Protein AF-A0A935XXN6-F1 (afdb_monomer_lite)

Structure (mmCIF, N/CA/C/O backbone):
data_AF-A0A935XXN6-F1
#
_entry.id   AF-A0A935XXN6-F1
#
loop_
_atom_site.group_PDB
_atom_site.id
_atom_site.type_symbol
_atom_site.label_atom_id
_atom_site.label_alt_id
_atom_site.label_comp_id
_atom_site.label_asym_id
_atom_site.label_entity_id
_atom_site.label_seq_id
_atom_site.pdbx_PDB_ins_code
_atom_site.Cartn_x
_atom_site.Cartn_y
_atom_site.Cartn_z
_atom_site.occupancy
_atom_site.B_iso_or_equiv
_atom_site.auth_seq_id
_atom_site.auth_comp_id
_atom_site.auth_asym_id
_atom_site.auth_atom_id
_atom_site.pdbx_PDB_model_num
ATOM 1 N N . MET A 1 1 ? 31.448 41.077 4.089 1.00 39.00 1 MET A N 1
ATOM 2 C CA . MET A 1 1 ? 29.991 40.865 3.936 1.00 39.00 1 MET A CA 1
ATOM 3 C C . MET A 1 1 ? 29.813 39.375 3.664 1.00 39.00 1 MET A C 1
ATOM 5 O O . MET A 1 1 ? 30.358 38.915 2.674 1.00 39.00 1 MET A O 1
ATOM 9 N N . GLN A 1 2 ? 29.517 38.561 4.691 1.00 36.81 2 GLN A N 1
ATOM 10 C CA . GLN A 1 2 ? 28.154 38.148 5.114 1.00 36.81 2 GLN A CA 1
ATOM 11 C C . GLN A 1 2 ? 27.406 37.449 3.962 1.00 36.81 2 GLN A C 1
ATOM 13 O O . GLN A 1 2 ? 27.271 38.069 2.919 1.00 36.81 2 GLN A O 1
ATOM 18 N N . GLY A 1 3 ? 26.884 36.220 4.026 1.00 36.41 3 GLY A N 1
ATOM 19 C CA . GLY A 1 3 ? 26.709 35.155 5.034 1.00 36.41 3 GLY A CA 1
ATOM 20 C C . GLY A 1 3 ? 26.132 33.920 4.280 1.00 36.41 3 GLY A C 1
ATOM 21 O O . GLY A 1 3 ? 25.630 34.091 3.177 1.00 36.41 3 GLY A O 1
ATOM 22 N N . SER A 1 4 ? 26.366 32.661 4.693 1.00 40.88 4 SER A N 1
ATOM 23 C CA . SER A 1 4 ? 25.549 31.899 5.676 1.00 40.88 4 SER A CA 1
ATOM 24 C C . SER A 1 4 ? 24.117 31.617 5.149 1.00 40.88 4 SER A C 1
ATOM 26 O O . SER A 1 4 ? 23.472 32.570 4.745 1.00 40.88 4 SER A O 1
ATOM 28 N N . THR A 1 5 ? 23.497 30.423 5.120 1.00 44.22 5 THR A N 1
ATOM 29 C CA . THR A 1 5 ? 23.642 29.137 5.852 1.00 44.22 5 THR A CA 1
ATOM 30 C C . THR A 1 5 ? 22.698 28.069 5.243 1.00 44.22 5 THR A C 1
ATOM 32 O O . THR A 1 5 ? 21.665 28.423 4.690 1.00 44.22 5 THR A O 1
ATOM 35 N N . GLY A 1 6 ? 23.009 26.767 5.371 1.00 34.88 6 GLY A N 1
ATOM 36 C CA . GLY A 1 6 ? 22.161 25.759 6.064 1.00 34.88 6 GLY A CA 1
ATOM 37 C C . GLY A 1 6 ? 21.837 24.551 5.152 1.00 34.88 6 GLY A C 1
ATOM 38 O O . GLY A 1 6 ? 21.363 24.777 4.051 1.00 34.88 6 GLY A O 1
ATOM 39 N N . SER A 1 7 ? 22.166 23.267 5.378 1.00 38.69 7 SER A N 1
ATOM 40 C CA . SER A 1 7 ? 22.294 22.339 6.530 1.00 38.69 7 SER A CA 1
ATOM 41 C C . SER A 1 7 ? 21.054 21.449 6.752 1.00 38.69 7 SER A C 1
ATOM 43 O O . SER A 1 7 ? 20.011 21.970 7.129 1.00 38.69 7 SER A O 1
ATOM 45 N N . ALA A 1 8 ? 21.217 20.126 6.535 1.00 39.19 8 ALA A N 1
ATOM 46 C CA . ALA A 1 8 ? 20.589 18.936 7.180 1.00 39.19 8 ALA A CA 1
ATOM 47 C C . ALA A 1 8 ? 20.784 17.715 6.231 1.00 39.19 8 ALA A C 1
ATOM 49 O O . ALA A 1 8 ? 20.362 17.793 5.084 1.00 39.19 8 ALA A O 1
ATOM 50 N N . LYS A 1 9 ? 21.542 16.625 6.488 1.00 39.84 9 LYS A N 1
ATOM 51 C CA . LYS A 1 9 ? 21.596 15.624 7.592 1.00 39.84 9 LYS A CA 1
ATOM 52 C C . LYS A 1 9 ? 20.221 14.951 7.794 1.00 39.84 9 LYS A C 1
ATOM 54 O O . LYS A 1 9 ? 19.289 15.645 8.161 1.00 39.84 9 LYS A O 1
ATOM 59 N N . ALA A 1 10 ? 20.001 13.664 7.489 1.00 40.50 10 ALA A N 1
ATOM 60 C CA . ALA A 1 10 ? 20.473 12.467 8.210 1.00 40.50 10 ALA A CA 1
ATOM 61 C C . ALA A 1 10 ? 20.221 11.190 7.349 1.00 40.50 10 ALA A C 1
ATOM 63 O O . ALA A 1 10 ? 19.193 11.101 6.690 1.00 40.50 10 ALA A O 1
ATOM 64 N N . GLN A 1 11 ? 21.229 10.334 7.125 1.00 38.81 11 GLN A N 1
ATOM 65 C CA . GLN A 1 11 ? 21.487 9.023 7.772 1.00 38.81 11 GLN A CA 1
ATOM 66 C C . GLN A 1 11 ? 20.522 7.872 7.427 1.00 38.81 11 GLN A C 1
ATOM 68 O O . GLN A 1 11 ? 19.321 7.951 7.645 1.00 38.81 11 GLN A O 1
ATOM 73 N N . GLY A 1 12 ? 21.114 6.761 6.976 1.00 34.44 12 GLY A N 1
ATOM 74 C CA . GLY A 1 12 ? 20.463 5.471 6.752 1.00 34.44 12 GLY A CA 1
ATOM 75 C C . GLY A 1 12 ? 21.440 4.472 6.130 1.00 34.44 12 GLY A C 1
ATOM 76 O O . GLY A 1 12 ? 21.398 4.211 4.935 1.00 34.44 12 GLY A O 1
ATOM 77 N N . GLU A 1 13 ? 22.381 3.998 6.942 1.00 47.75 13 GLU A N 1
ATOM 78 C CA . GLU A 1 13 ? 23.411 3.006 6.629 1.00 47.75 13 GLU A CA 1
ATOM 79 C C . GLU A 1 13 ? 22.830 1.696 6.060 1.00 47.75 13 GLU A C 1
ATOM 81 O O . GLU A 1 13 ? 21.946 1.102 6.665 1.00 47.75 13 GLU A O 1
ATOM 86 N N . SER A 1 14 ? 23.392 1.174 4.961 1.00 40.06 14 SER A N 1
ATOM 87 C CA . SER A 1 14 ? 23.999 -0.170 4.961 1.00 40.06 14 SER A CA 1
ATOM 88 C C . SER A 1 14 ? 24.792 -0.451 3.668 1.00 40.06 14 SER A C 1
ATOM 90 O O . SER A 1 14 ? 24.309 -0.250 2.559 1.00 40.06 14 SER A O 1
ATOM 92 N N . ARG A 1 15 ? 26.006 -0.993 3.859 1.00 44.53 15 ARG A N 1
ATOM 93 C CA . ARG A 1 15 ? 26.912 -1.671 2.897 1.00 44.53 15 ARG A CA 1
ATOM 94 C C . ARG A 1 15 ? 27.777 -0.811 1.947 1.00 44.53 15 ARG A C 1
ATOM 96 O O . ARG A 1 15 ? 27.564 -0.821 0.737 1.00 44.53 15 ARG A O 1
ATOM 103 N N . PRO A 1 16 ? 28.887 -0.225 2.442 1.00 47.84 16 PRO A N 1
ATOM 104 C CA . PRO A 1 16 ? 29.911 0.386 1.587 1.00 47.84 16 PRO A CA 1
ATOM 105 C C . PRO A 1 16 ? 30.805 -0.632 0.843 1.00 47.84 16 PRO A C 1
ATOM 107 O O . PRO A 1 16 ? 31.580 -0.240 -0.022 1.00 47.84 16 PRO A O 1
ATOM 110 N N . SER A 1 17 ? 30.705 -1.939 1.121 1.00 47.34 17 SER A N 1
ATOM 111 C CA . SER A 1 17 ? 31.572 -2.961 0.505 1.00 47.34 17 SER A CA 1
ATOM 112 C C . SER A 1 17 ? 31.056 -3.540 -0.821 1.00 47.34 17 SER A C 1
ATOM 114 O O . SER A 1 17 ? 31.857 -4.037 -1.608 1.00 47.34 17 SER A O 1
ATOM 116 N N . GLN A 1 18 ? 29.750 -3.468 -1.113 1.00 51.34 18 GLN A N 1
ATOM 117 C CA . GLN A 1 18 ? 29.182 -4.015 -2.359 1.00 51.34 18 GLN A CA 1
ATOM 118 C C . GLN A 1 18 ? 29.232 -3.016 -3.527 1.00 51.34 18 GLN A C 1
ATOM 120 O O . GLN A 1 18 ? 29.472 -3.429 -4.661 1.00 51.34 18 GLN A O 1
ATOM 125 N N . GLY A 1 19 ? 29.081 -1.713 -3.256 1.00 53.62 19 GLY A N 1
ATOM 126 C CA . GLY A 1 19 ? 29.181 -0.656 -4.272 1.00 53.62 19 GLY A CA 1
ATOM 127 C C . GLY A 1 19 ? 30.592 -0.533 -4.851 1.00 53.62 19 GLY A C 1
ATOM 128 O O . GLY A 1 19 ? 30.766 -0.608 -6.063 1.00 53.62 19 GLY A O 1
ATOM 129 N N . LEU A 1 20 ? 31.609 -0.494 -3.981 1.00 54.69 20 LEU A N 1
ATOM 130 C CA . LEU A 1 20 ? 33.013 -0.485 -4.404 1.00 54.69 20 LEU A CA 1
ATOM 131 C C . LEU A 1 20 ? 33.393 -1.752 -5.182 1.00 54.69 20 LEU A C 1
ATOM 133 O O . LEU A 1 20 ? 34.127 -1.660 -6.156 1.00 54.69 20 LEU A O 1
ATOM 137 N N . HIS A 1 21 ? 32.871 -2.929 -4.814 1.00 58.69 21 HIS A N 1
ATOM 138 C CA . HIS A 1 21 ? 33.165 -4.177 -5.529 1.00 58.69 21 HIS A CA 1
ATOM 139 C C . HIS A 1 21 ? 32.524 -4.221 -6.926 1.00 58.69 21 HIS A C 1
ATOM 141 O O . HIS A 1 21 ? 33.135 -4.740 -7.860 1.00 58.69 21 HIS A O 1
ATOM 147 N N . LEU A 1 22 ? 31.316 -3.674 -7.100 1.00 63.47 22 LEU A N 1
ATOM 148 C CA . LEU A 1 22 ? 30.659 -3.569 -8.408 1.00 63.47 22 LEU A CA 1
ATOM 149 C C . LEU A 1 22 ? 31.359 -2.554 -9.315 1.00 63.47 22 LEU A C 1
ATOM 151 O O . LEU A 1 22 ? 31.579 -2.853 -10.487 1.00 63.47 22 LEU A O 1
ATOM 155 N N . GLU A 1 23 ? 31.785 -1.412 -8.775 1.00 63.31 23 GLU A N 1
ATOM 156 C CA . GLU A 1 23 ? 32.559 -0.416 -9.522 1.00 63.31 23 GLU A CA 1
ATOM 157 C C . GLU A 1 23 ? 33.944 -0.944 -9.918 1.00 63.31 23 GLU A C 1
ATOM 159 O O . GLU A 1 23 ? 34.341 -0.803 -11.074 1.00 63.31 23 GLU A O 1
ATOM 164 N N . LEU A 1 24 ? 34.645 -1.658 -9.026 1.00 64.31 24 LEU A N 1
ATOM 165 C CA . LEU A 1 24 ? 35.916 -2.318 -9.358 1.00 64.31 24 LEU A CA 1
ATOM 166 C C . LEU A 1 24 ? 35.731 -3.440 -10.389 1.00 64.31 24 LEU A C 1
ATOM 168 O O . LEU A 1 24 ? 36.590 -3.642 -11.245 1.00 64.31 24 LEU A O 1
ATOM 172 N N . SER A 1 25 ? 34.606 -4.158 -10.337 1.00 68.94 25 SER A N 1
ATOM 173 C CA . SER A 1 25 ? 34.276 -5.207 -11.310 1.00 68.94 25 SER A CA 1
ATOM 174 C C . SER A 1 25 ? 33.943 -4.619 -12.682 1.00 68.94 25 SER A C 1
ATOM 176 O O . SER A 1 25 ? 34.400 -5.152 -13.691 1.00 68.94 25 SER A O 1
ATOM 178 N N . ALA A 1 26 ? 33.217 -3.500 -12.730 1.00 71.56 26 ALA A N 1
ATOM 179 C CA . ALA A 1 26 ? 32.921 -2.766 -13.957 1.00 71.56 26 ALA A CA 1
ATOM 180 C C . ALA A 1 26 ? 34.187 -2.140 -14.561 1.00 71.56 26 ALA A C 1
ATOM 182 O O . ALA A 1 26 ? 34.413 -2.266 -15.764 1.00 71.56 26 ALA A O 1
ATOM 183 N N . LEU A 1 27 ? 35.061 -1.559 -13.731 1.00 73.31 27 LEU A N 1
ATOM 184 C CA . LEU A 1 27 ? 36.360 -1.040 -14.158 1.00 73.31 27 LEU A CA 1
ATOM 185 C C . LEU A 1 27 ? 37.254 -2.166 -14.696 1.00 73.31 27 LEU A C 1
ATOM 187 O O . LEU A 1 27 ? 37.851 -2.025 -15.757 1.00 73.31 27 LEU A O 1
ATOM 191 N N . LYS A 1 28 ? 37.300 -3.322 -14.024 1.00 73.06 28 LYS A N 1
ATOM 192 C CA . LYS A 1 28 ? 38.056 -4.497 -14.487 1.00 73.06 28 LYS A CA 1
ATOM 193 C C . LYS A 1 28 ? 37.511 -5.047 -15.808 1.00 73.06 28 LYS A C 1
ATOM 195 O O . LYS A 1 28 ? 38.299 -5.467 -16.654 1.00 73.06 28 LYS A O 1
ATOM 200 N N . LEU A 1 29 ? 36.191 -5.023 -16.010 1.00 77.50 29 LEU A N 1
ATOM 201 C CA . LEU A 1 29 ? 35.569 -5.415 -17.277 1.00 77.50 29 LEU A CA 1
ATOM 202 C C . LEU A 1 29 ? 35.900 -4.420 -18.399 1.00 77.50 29 LEU A C 1
ATOM 204 O O . LEU A 1 29 ? 36.239 -4.843 -19.500 1.00 77.50 29 LEU A O 1
ATOM 208 N N . ALA A 1 30 ? 35.860 -3.118 -18.105 1.00 72.50 30 ALA A N 1
ATOM 209 C CA . ALA A 1 30 ? 36.203 -2.055 -19.046 1.00 72.50 30 ALA A CA 1
ATOM 210 C C . ALA A 1 30 ? 37.688 -2.092 -19.435 1.00 72.50 30 ALA A C 1
ATOM 212 O O . ALA A 1 30 ? 38.013 -2.003 -20.614 1.00 72.50 30 ALA A O 1
ATOM 213 N N . VAL A 1 31 ? 38.586 -2.320 -18.471 1.00 77.44 31 VAL A N 1
ATOM 214 C CA . VAL A 1 31 ? 40.024 -2.508 -18.723 1.00 77.44 31 VAL A CA 1
ATOM 215 C C . VAL A 1 31 ? 40.267 -3.767 -19.554 1.00 77.44 31 VAL A C 1
ATOM 217 O O . VAL A 1 31 ? 41.047 -3.729 -20.498 1.00 77.44 31 VAL A O 1
ATOM 220 N N . LYS A 1 32 ? 39.565 -4.874 -19.281 1.00 81.25 32 LYS A N 1
ATOM 221 C CA . LYS A 1 32 ? 39.689 -6.103 -20.081 1.00 81.25 32 LYS A CA 1
ATOM 222 C C . LYS A 1 32 ? 39.172 -5.921 -21.514 1.00 81.25 32 LYS A C 1
ATOM 224 O O . LYS A 1 32 ? 39.777 -6.441 -22.447 1.00 81.25 32 LYS A O 1
ATOM 229 N N . ALA A 1 33 ? 38.088 -5.166 -21.697 1.00 76.38 33 ALA A N 1
ATOM 230 C CA . ALA A 1 33 ? 37.5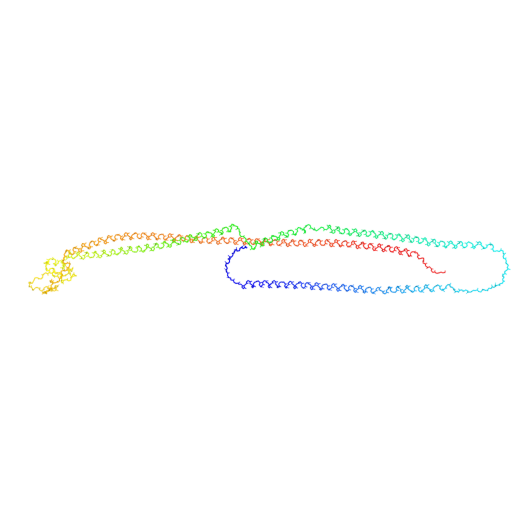74 -4.811 -23.018 1.00 76.38 33 ALA A CA 1
ATOM 231 C C . ALA A 1 33 ? 38.538 -3.881 -23.773 1.00 76.38 33 ALA A C 1
ATOM 233 O O . ALA A 1 33 ? 38.781 -4.099 -24.955 1.00 76.38 33 ALA A O 1
ATOM 234 N N . ALA A 1 34 ? 39.141 -2.907 -23.084 1.00 74.69 34 ALA A N 1
ATOM 235 C CA . ALA A 1 34 ? 40.150 -2.020 -23.656 1.00 74.69 34 ALA A CA 1
ATOM 236 C C . ALA A 1 34 ? 41.421 -2.782 -24.063 1.00 74.69 34 ALA A C 1
ATOM 238 O O . ALA A 1 34 ? 41.915 -2.579 -25.165 1.00 74.69 34 ALA A O 1
ATOM 239 N N . ILE A 1 35 ? 41.907 -3.712 -23.233 1.00 80.25 35 ILE A N 1
ATOM 240 C CA . ILE A 1 35 ? 43.048 -4.578 -23.575 1.00 80.25 35 ILE A CA 1
ATOM 241 C C . ILE A 1 35 ? 42.726 -5.424 -24.812 1.00 80.25 35 ILE A C 1
ATOM 243 O O . ILE A 1 35 ? 43.514 -5.448 -25.748 1.00 80.25 35 ILE A O 1
ATOM 247 N N . SER A 1 36 ? 41.544 -6.044 -24.869 1.00 80.81 36 SER A N 1
ATOM 248 C CA . SER A 1 36 ? 41.145 -6.851 -26.029 1.00 80.81 36 SER A CA 1
ATOM 249 C C . SER A 1 36 ? 40.980 -6.017 -27.308 1.00 80.81 36 SER A C 1
ATOM 251 O O . SER A 1 36 ? 41.257 -6.502 -28.404 1.00 80.81 36 SER A O 1
ATOM 253 N N . GLN A 1 37 ? 40.558 -4.757 -27.183 1.00 81.44 37 GLN A N 1
ATOM 254 C CA . GLN A 1 37 ? 40.484 -3.826 -28.307 1.00 81.44 37 GLN A CA 1
ATOM 255 C C . GLN A 1 37 ? 41.883 -3.424 -28.799 1.00 81.44 37 GLN A C 1
ATOM 257 O O . GLN A 1 37 ? 42.139 -3.470 -29.999 1.00 81.44 37 GLN A O 1
ATOM 262 N N . VAL A 1 38 ? 42.808 -3.125 -27.882 1.00 80.12 38 VAL A N 1
ATOM 263 C CA . VAL A 1 38 ? 44.208 -2.817 -28.214 1.00 80.12 38 VAL A CA 1
ATOM 264 C C . VAL A 1 38 ? 44.911 -4.022 -28.845 1.00 80.12 38 VAL A C 1
ATOM 266 O O . VAL A 1 38 ? 45.666 -3.851 -29.795 1.00 80.12 38 VAL A O 1
ATOM 269 N N . GLU A 1 39 ? 44.643 -5.246 -28.386 1.00 84.69 39 GLU A N 1
ATOM 270 C CA . GLU A 1 39 ? 45.180 -6.470 -28.999 1.00 84.69 39 GLU A CA 1
ATOM 271 C C . GLU A 1 39 ? 44.689 -6.655 -30.442 1.00 84.69 39 GLU A C 1
ATOM 273 O O . GLU A 1 39 ? 45.479 -7.017 -31.314 1.00 84.69 39 GLU A O 1
ATOM 278 N N . LYS A 1 40 ? 43.413 -6.353 -30.723 1.00 84.06 40 LYS A N 1
ATOM 279 C CA . LYS A 1 40 ? 42.870 -6.382 -32.092 1.00 84.06 40 LYS A CA 1
ATOM 280 C C . LYS A 1 40 ? 43.508 -5.321 -32.982 1.00 84.06 40 LYS A C 1
ATOM 282 O O . LYS A 1 40 ? 43.936 -5.642 -34.087 1.00 84.06 40 LYS A O 1
ATOM 287 N N . GLU A 1 41 ? 43.622 -4.089 -32.493 1.00 81.12 41 GLU A N 1
ATOM 288 C CA . GLU A 1 41 ? 44.264 -2.991 -33.226 1.00 81.12 41 GLU A CA 1
ATOM 289 C C . GLU A 1 41 ? 45.752 -3.273 -33.475 1.00 81.12 41 GLU A C 1
ATOM 291 O O . GLU A 1 41 ? 46.262 -3.018 -34.566 1.00 81.12 41 GLU A O 1
ATOM 296 N N . HIS A 1 42 ? 46.448 -3.873 -32.506 1.00 82.81 42 HIS A N 1
ATOM 297 C CA . HIS A 1 42 ? 47.831 -4.308 -32.670 1.00 82.81 42 HIS A CA 1
ATOM 298 C C . HIS A 1 42 ? 47.956 -5.407 -33.732 1.00 82.81 42 HIS A C 1
ATOM 300 O O . HIS A 1 42 ? 48.840 -5.332 -34.583 1.00 82.81 42 HIS A O 1
ATOM 306 N N . HIS A 1 43 ? 47.051 -6.389 -33.740 1.00 84.62 43 HIS A N 1
ATOM 307 C CA . HIS A 1 43 ? 47.051 -7.457 -34.739 1.00 84.62 43 HIS A CA 1
ATOM 308 C C . HIS A 1 43 ? 46.760 -6.927 -36.156 1.00 84.62 43 HIS A C 1
ATOM 310 O O . HIS A 1 43 ? 47.421 -7.325 -37.115 1.00 84.62 43 HIS A O 1
ATOM 316 N N . GLU A 1 44 ? 45.840 -5.967 -36.297 1.00 83.31 44 GLU A N 1
ATOM 317 C CA . GLU A 1 44 ? 45.587 -5.282 -37.573 1.00 83.31 44 GLU A CA 1
ATOM 318 C C . GLU A 1 44 ? 46.789 -4.449 -38.043 1.00 83.31 44 GLU A C 1
ATOM 320 O O . GLU A 1 44 ? 47.100 -4.431 -39.237 1.00 83.31 44 GLU A O 1
ATOM 325 N N . LEU A 1 45 ? 47.497 -3.783 -37.125 1.00 80.19 45 LEU A N 1
ATOM 326 C CA . LEU A 1 45 ? 48.710 -3.026 -37.443 1.00 80.19 45 LEU A CA 1
ATOM 327 C C . LEU A 1 45 ? 49.870 -3.932 -37.867 1.00 80.19 45 LEU A C 1
ATOM 329 O O . LEU A 1 45 ? 50.581 -3.586 -38.810 1.00 80.19 45 LEU A O 1
ATOM 333 N N . VAL A 1 46 ? 50.046 -5.086 -37.218 1.00 86.81 46 VAL A N 1
ATOM 334 C CA . VAL A 1 46 ? 51.045 -6.090 -37.620 1.00 86.81 46 VAL A CA 1
ATOM 335 C C . VAL A 1 46 ? 50.731 -6.613 -39.020 1.00 86.81 46 VAL A C 1
ATOM 337 O O . VAL A 1 46 ? 51.604 -6.570 -39.882 1.00 86.81 46 VAL A O 1
ATOM 340 N N . LYS A 1 47 ? 49.469 -6.959 -39.297 1.00 86.38 47 LYS A N 1
ATOM 341 C CA . LYS A 1 47 ? 49.040 -7.417 -40.625 1.00 86.38 47 LYS A CA 1
ATOM 342 C C . LYS A 1 47 ? 49.253 -6.359 -41.717 1.00 86.38 47 LYS A C 1
ATOM 344 O O . LYS A 1 47 ? 49.704 -6.680 -42.811 1.00 86.38 47 LYS A O 1
ATOM 349 N N . ARG A 1 48 ? 48.979 -5.079 -41.429 1.00 80.50 48 ARG A N 1
ATOM 350 C CA . ARG A 1 48 ? 49.271 -3.969 -42.361 1.00 80.50 48 ARG A CA 1
ATOM 351 C C . ARG A 1 48 ? 50.768 -3.758 -42.575 1.00 80.50 48 ARG A C 1
ATOM 353 O O . ARG A 1 48 ? 51.172 -3.371 -43.668 1.00 80.50 48 ARG A O 1
ATOM 360 N N . LYS A 1 49 ? 51.584 -3.965 -41.537 1.00 80.81 49 LYS A N 1
ATOM 361 C CA . LYS A 1 49 ? 53.042 -3.883 -41.646 1.00 80.81 49 LYS A CA 1
ATOM 362 C C . LYS A 1 49 ? 53.577 -5.004 -42.538 1.00 80.81 49 LYS A C 1
ATOM 364 O O . LYS A 1 49 ? 54.391 -4.699 -43.397 1.00 80.81 49 LYS A O 1
ATOM 369 N N . GLU A 1 50 ? 53.081 -6.230 -42.373 1.00 83.94 50 GLU A N 1
ATOM 370 C CA . GLU A 1 50 ? 53.425 -7.388 -43.213 1.00 83.94 50 GLU A CA 1
ATOM 371 C C . GLU A 1 50 ? 53.045 -7.155 -44.683 1.00 83.94 50 GLU A C 1
ATOM 373 O O . GLU A 1 50 ? 53.906 -7.261 -45.552 1.00 83.94 50 GLU A O 1
ATOM 378 N N . GLN A 1 51 ? 51.818 -6.693 -44.952 1.00 82.12 51 GLN A N 1
ATOM 379 C CA . GLN A 1 51 ? 51.381 -6.346 -46.313 1.00 82.12 51 GLN A CA 1
ATOM 380 C C . GLN A 1 51 ? 52.250 -5.256 -46.956 1.00 82.12 51 GLN A C 1
ATOM 382 O O . GLN A 1 51 ? 52.639 -5.378 -48.112 1.00 82.12 51 GLN A O 1
ATOM 387 N N . ARG A 1 52 ? 52.621 -4.207 -46.207 1.00 77.81 52 ARG A N 1
ATOM 388 C CA . ARG A 1 52 ? 53.535 -3.177 -46.727 1.00 77.81 52 ARG A CA 1
ATOM 389 C C . ARG A 1 52 ? 54.944 -3.697 -46.962 1.00 77.81 52 ARG A C 1
ATOM 391 O O . ARG A 1 52 ? 55.591 -3.241 -47.896 1.00 77.81 52 ARG A O 1
ATOM 398 N N . THR A 1 53 ? 55.453 -4.588 -46.112 1.00 78.88 53 THR A N 1
ATOM 399 C CA . THR A 1 53 ? 56.768 -5.188 -46.357 1.00 78.88 53 THR A CA 1
ATOM 400 C C . THR A 1 53 ? 56.748 -6.054 -47.606 1.00 78.88 53 THR A C 1
ATOM 402 O O . THR A 1 53 ? 57.675 -5.921 -48.391 1.00 78.88 53 THR A O 1
ATOM 405 N N . GLU A 1 54 ? 55.678 -6.824 -47.835 1.00 81.94 54 GLU A N 1
ATOM 406 C CA . GLU A 1 54 ? 55.482 -7.623 -49.053 1.00 81.94 54 GLU A CA 1
ATOM 407 C C . GLU A 1 54 ? 55.409 -6.738 -50.310 1.00 81.94 54 GLU A C 1
ATOM 409 O O . GLU A 1 54 ? 56.113 -7.006 -51.284 1.00 81.94 54 GLU A O 1
ATOM 414 N N . GLU A 1 55 ? 54.642 -5.640 -50.267 1.00 80.12 55 GLU A N 1
ATOM 415 C CA . GLU A 1 55 ? 54.560 -4.652 -51.357 1.00 80.12 55 GLU A CA 1
ATOM 416 C C . GLU A 1 55 ? 55.919 -4.003 -51.665 1.00 80.12 55 GLU A C 1
ATOM 418 O O . GLU A 1 55 ? 56.269 -3.825 -52.832 1.00 80.12 55 GLU A O 1
ATOM 423 N N . VAL A 1 56 ? 56.708 -3.670 -50.637 1.00 77.25 56 VAL A N 1
ATOM 424 C CA . VAL A 1 56 ? 58.041 -3.070 -50.811 1.00 77.25 56 VAL A CA 1
ATOM 425 C C . VAL A 1 56 ? 59.045 -4.082 -51.366 1.00 77.25 56 VAL A C 1
ATOM 427 O O . VAL A 1 56 ? 59.837 -3.711 -52.229 1.00 77.25 56 VAL A O 1
ATOM 430 N N . THR A 1 57 ? 59.010 -5.350 -50.941 1.00 79.50 57 THR A N 1
ATOM 431 C CA . THR A 1 57 ? 59.843 -6.402 -51.556 1.00 79.50 57 THR A CA 1
ATOM 432 C C . THR A 1 57 ? 59.466 -6.650 -53.012 1.00 79.50 57 THR A C 1
ATOM 434 O O . THR A 1 57 ? 60.361 -6.706 -53.846 1.00 79.50 57 THR A O 1
ATOM 437 N N . ALA A 1 58 ? 58.173 -6.683 -53.350 1.00 76.94 58 ALA A N 1
ATOM 438 C CA . ALA A 1 58 ? 57.732 -6.841 -54.737 1.00 76.94 58 ALA A CA 1
ATOM 439 C C . ALA A 1 58 ? 58.159 -5.654 -55.624 1.00 76.94 58 ALA A C 1
ATOM 441 O O . ALA A 1 58 ? 58.530 -5.832 -56.783 1.00 76.94 58 ALA A O 1
ATOM 442 N N . GLN A 1 59 ? 58.154 -4.429 -55.082 1.00 75.50 59 GLN A N 1
ATOM 443 C CA . GLN A 1 59 ? 58.683 -3.255 -55.784 1.00 75.50 59 GLN A CA 1
ATOM 444 C C . GLN A 1 59 ? 60.208 -3.296 -55.942 1.00 75.50 59 GLN A C 1
ATOM 446 O O . GLN A 1 59 ? 60.712 -2.872 -56.979 1.00 75.50 59 GLN A O 1
ATOM 451 N N . ALA A 1 60 ? 60.942 -3.800 -54.948 1.00 72.19 60 ALA A N 1
ATOM 452 C CA . ALA A 1 60 ? 62.393 -3.952 -55.032 1.00 72.19 60 ALA A CA 1
ATOM 453 C C . ALA A 1 60 ? 62.796 -4.994 -56.091 1.00 72.19 60 ALA A C 1
ATOM 455 O O . ALA A 1 60 ? 63.676 -4.713 -56.900 1.00 72.19 60 ALA A O 1
ATOM 456 N N . GLU A 1 61 ? 62.096 -6.131 -56.150 1.00 78.44 61 GLU A N 1
ATOM 457 C CA . GLU A 1 61 ? 62.298 -7.165 -57.177 1.00 78.44 61 GLU A CA 1
ATOM 458 C C . GLU A 1 61 ? 62.027 -6.620 -58.590 1.00 78.44 61 GLU A C 1
ATOM 460 O O . GLU A 1 61 ? 62.828 -6.832 -59.499 1.00 78.44 61 GLU A O 1
ATOM 465 N N . GLY A 1 62 ? 60.966 -5.822 -58.771 1.00 76.69 62 GLY A N 1
ATOM 466 C CA . GLY A 1 62 ? 60.678 -5.172 -60.056 1.00 76.69 62 GLY A CA 1
ATOM 467 C C . GLY A 1 62 ? 61.723 -4.128 -60.480 1.00 76.69 62 GLY A C 1
ATOM 468 O O . GLY A 1 62 ? 61.958 -3.935 -61.673 1.00 76.69 62 GLY A O 1
ATOM 469 N N . ILE A 1 63 ? 62.380 -3.462 -59.523 1.00 73.31 63 ILE A N 1
ATOM 470 C CA . ILE A 1 63 ? 63.483 -2.530 -59.807 1.00 73.31 63 ILE A CA 1
ATOM 471 C C . ILE A 1 63 ? 64.760 -3.295 -60.174 1.00 73.31 63 ILE A C 1
ATOM 473 O O . ILE A 1 63 ? 65.442 -2.897 -61.117 1.00 73.31 63 ILE A O 1
ATOM 477 N N . GLU A 1 64 ? 65.078 -4.395 -59.488 1.00 74.94 64 GLU A N 1
ATOM 478 C CA . GLU A 1 64 ? 66.221 -5.248 -59.848 1.00 74.94 64 GLU A CA 1
ATOM 479 C C . GLU A 1 64 ? 66.052 -5.871 -61.243 1.00 74.94 64 GLU A C 1
ATOM 481 O O . GLU A 1 64 ? 67.007 -5.900 -62.020 1.00 74.94 64 GLU A O 1
ATOM 486 N N . GLU A 1 65 ? 64.834 -6.274 -61.614 1.00 75.88 65 GLU A N 1
ATOM 487 C CA . GLU A 1 65 ? 64.529 -6.784 -62.955 1.00 75.88 65 GLU A CA 1
ATOM 488 C C . GLU A 1 65 ? 64.667 -5.694 -64.038 1.00 75.88 65 GLU A C 1
ATOM 490 O O . GLU A 1 65 ? 65.214 -5.947 -65.115 1.00 75.88 65 GLU A O 1
ATOM 495 N N . ALA A 1 66 ? 64.267 -4.453 -63.738 1.00 71.94 66 ALA A N 1
ATOM 496 C CA . ALA A 1 66 ? 64.465 -3.310 -64.632 1.00 71.94 66 ALA A CA 1
ATOM 497 C C . ALA A 1 66 ? 65.952 -2.932 -64.800 1.00 71.94 66 ALA A C 1
ATOM 499 O O . ALA A 1 66 ? 66.373 -2.570 -65.900 1.00 71.94 66 ALA A O 1
ATOM 500 N N . ILE A 1 67 ? 66.762 -3.045 -63.739 1.00 72.19 67 ILE A N 1
ATOM 501 C CA . ILE A 1 67 ? 68.217 -2.825 -63.797 1.00 72.19 67 ILE A CA 1
ATOM 502 C C . ILE A 1 67 ? 68.894 -3.927 -64.624 1.00 72.19 67 ILE A C 1
ATOM 504 O O . ILE A 1 67 ? 69.711 -3.618 -65.489 1.00 72.19 67 ILE A O 1
ATOM 508 N N . ALA A 1 68 ? 68.498 -5.192 -64.452 1.00 71.19 68 ALA A N 1
ATOM 509 C CA . ALA A 1 68 ? 69.023 -6.303 -65.247 1.00 71.19 68 ALA A CA 1
ATOM 510 C C . ALA A 1 68 ? 68.689 -6.173 -66.748 1.00 71.19 68 ALA A C 1
ATOM 512 O O . ALA A 1 68 ? 69.520 -6.497 -67.599 1.00 71.19 68 ALA A O 1
ATOM 513 N N . GLN A 1 69 ? 67.499 -5.661 -67.095 1.00 68.44 69 GLN A N 1
ATOM 514 C CA . GLN A 1 69 ? 67.144 -5.356 -68.487 1.00 68.44 69 GLN A CA 1
ATOM 515 C C . GLN A 1 69 ? 67.970 -4.200 -69.068 1.00 68.44 69 GLN A C 1
ATOM 517 O O . GLN A 1 69 ? 68.350 -4.262 -70.237 1.00 68.44 69 GLN A O 1
ATOM 522 N N . LEU A 1 70 ? 68.289 -3.182 -68.262 1.00 65.62 70 LEU A N 1
ATOM 523 C CA . LEU A 1 70 ? 69.153 -2.071 -68.669 1.00 65.62 70 LEU A CA 1
ATOM 524 C C . LEU A 1 70 ? 70.603 -2.523 -68.909 1.00 65.62 70 LEU A C 1
ATOM 526 O O . LEU A 1 70 ? 71.181 -2.149 -69.933 1.00 65.62 70 LEU A O 1
ATOM 530 N N . ASP A 1 71 ? 71.154 -3.390 -68.056 1.00 66.19 71 ASP A N 1
ATOM 531 C CA . ASP A 1 71 ? 72.511 -3.942 -68.215 1.00 66.19 71 ASP A CA 1
ATOM 532 C C . ASP A 1 71 ? 72.652 -4.839 -69.462 1.00 66.19 71 ASP A C 1
ATOM 534 O O . ASP A 1 71 ? 73.705 -4.859 -70.102 1.00 66.19 71 ASP A O 1
ATOM 538 N N . LEU A 1 72 ? 71.578 -5.517 -69.886 1.00 64.12 72 LEU A N 1
ATOM 539 C CA . LEU A 1 72 ? 71.537 -6.290 -71.138 1.00 64.12 72 LEU A CA 1
ATOM 540 C C . LEU A 1 72 ? 71.546 -5.414 -72.407 1.00 64.12 72 LEU A C 1
ATOM 542 O O . LEU A 1 72 ? 71.896 -5.902 -73.483 1.00 64.12 72 LEU A O 1
ATOM 546 N N . SER A 1 73 ? 71.193 -4.130 -72.297 1.00 63.56 73 SER A N 1
ATOM 547 C CA . SER A 1 73 ? 71.141 -3.177 -73.421 1.00 63.56 73 SER A CA 1
ATOM 548 C C . SER A 1 73 ? 72.404 -2.321 -73.617 1.00 63.56 73 SER A C 1
ATOM 550 O O . SER A 1 73 ? 72.492 -1.597 -74.609 1.00 63.56 73 SER A O 1
ATOM 552 N N . ILE A 1 74 ? 73.407 -2.431 -72.739 1.00 58.97 74 ILE A N 1
ATOM 553 C CA . ILE A 1 74 ? 74.688 -1.699 -72.833 1.00 58.97 74 ILE A CA 1
ATOM 554 C C . ILE A 1 74 ? 75.649 -2.262 -73.914 1.00 58.97 74 ILE A C 1
ATOM 556 O O . ILE A 1 74 ? 76.177 -1.467 -74.698 1.00 58.97 74 ILE A O 1
ATOM 560 N N . PRO A 1 75 ? 75.845 -3.589 -74.068 1.00 57.69 75 PRO A N 1
ATOM 561 C CA . PRO A 1 75 ? 76.808 -4.146 -75.029 1.00 57.69 75 PRO A CA 1
ATOM 562 C C . PRO A 1 75 ? 76.590 -3.779 -76.518 1.00 57.69 75 PRO A C 1
ATOM 564 O O . PRO A 1 75 ? 77.572 -3.467 -77.194 1.00 57.69 75 PRO A O 1
ATOM 567 N N . PRO A 1 76 ? 75.356 -3.739 -77.073 1.00 58.66 76 PRO A N 1
ATOM 568 C CA . PRO A 1 76 ? 75.165 -3.402 -78.489 1.00 58.66 76 PRO A CA 1
ATOM 569 C C . PRO A 1 76 ? 75.429 -1.919 -78.817 1.00 58.66 76 PRO A C 1
ATOM 571 O O . PRO A 1 76 ? 75.652 -1.581 -79.981 1.00 58.66 76 PRO A O 1
ATOM 574 N N . LEU A 1 77 ? 75.435 -1.030 -77.814 1.00 56.94 77 LEU A N 1
ATOM 575 C CA . LEU A 1 77 ? 75.758 0.393 -77.985 1.00 56.94 77 LEU A CA 1
ATOM 576 C C . LEU A 1 77 ? 77.275 0.650 -77.997 1.00 56.94 77 LEU A C 1
ATOM 578 O O . LEU A 1 77 ? 77.736 1.533 -78.726 1.00 56.94 77 LEU A O 1
ATOM 582 N N . GLU A 1 78 ? 78.064 -0.148 -77.272 1.00 59.34 78 GLU A N 1
ATOM 583 C CA . GLU A 1 78 ? 79.533 -0.085 -77.318 1.00 59.34 78 GLU A CA 1
ATOM 584 C C . GLU A 1 78 ? 80.100 -0.685 -78.621 1.00 59.34 78 GLU A C 1
ATOM 586 O O . GLU A 1 78 ? 81.022 -0.114 -79.216 1.00 59.34 78 GLU A O 1
ATOM 591 N N . ASP A 1 79 ? 79.482 -1.745 -79.157 1.00 57.97 79 ASP A N 1
ATOM 592 C CA . ASP A 1 79 ? 79.852 -2.316 -80.462 1.00 57.97 79 ASP A CA 1
ATOM 593 C C . ASP A 1 79 ? 79.578 -1.347 -81.632 1.00 57.97 79 ASP A C 1
ATOM 595 O O . ASP A 1 79 ? 80.375 -1.246 -82.572 1.00 57.97 79 ASP A O 1
ATOM 599 N N . ALA A 1 80 ? 78.507 -0.547 -81.562 1.00 58.91 80 ALA A N 1
ATOM 600 C CA . ALA A 1 80 ? 78.203 0.473 -82.571 1.00 58.91 80 ALA A CA 1
ATOM 601 C C . ALA A 1 80 ? 79.223 1.635 -82.577 1.00 58.91 80 ALA A C 1
ATOM 603 O O . ALA A 1 80 ? 79.563 2.161 -83.644 1.00 58.91 80 ALA A O 1
ATOM 604 N N . ALA A 1 81 ? 79.771 2.001 -81.412 1.00 54.75 81 ALA A N 1
ATOM 605 C CA . ALA A 1 81 ? 80.813 3.025 -81.283 1.00 54.75 81 ALA A CA 1
ATOM 606 C C . ALA A 1 81 ? 82.197 2.535 -81.772 1.00 54.75 81 ALA A C 1
ATOM 608 O O . ALA A 1 81 ? 82.957 3.300 -82.381 1.00 54.75 81 ALA A O 1
ATOM 609 N N . SER A 1 82 ? 82.496 1.243 -81.592 1.00 58.56 82 SER A N 1
ATOM 610 C CA . SER A 1 82 ? 83.692 0.575 -82.132 1.00 58.56 82 SER A CA 1
ATOM 611 C C . SER A 1 82 ? 83.683 0.518 -83.672 1.00 58.56 82 SER A C 1
ATOM 613 O O . SER A 1 82 ? 84.673 0.859 -84.332 1.00 58.56 82 SER A O 1
ATOM 615 N N . VAL A 1 83 ? 82.527 0.210 -84.277 1.00 62.09 83 VAL A N 1
ATOM 616 C CA . VAL A 1 83 ? 82.345 0.179 -85.743 1.00 62.09 83 VAL A CA 1
ATOM 617 C C . VAL A 1 83 ? 82.403 1.579 -86.374 1.00 62.09 83 VAL A C 1
ATOM 619 O O . VAL A 1 83 ? 82.900 1.737 -87.493 1.00 62.09 83 VAL A O 1
ATOM 622 N N . ALA A 1 84 ? 81.953 2.622 -85.670 1.00 56.50 84 ALA A N 1
ATOM 623 C CA . ALA A 1 84 ? 82.064 4.003 -86.145 1.00 56.50 84 ALA A CA 1
ATOM 624 C C . ALA A 1 84 ? 83.520 4.516 -86.137 1.00 56.50 84 ALA A C 1
ATOM 626 O O . ALA A 1 84 ? 83.932 5.213 -87.067 1.00 56.50 84 ALA A O 1
ATOM 627 N N . SER A 1 85 ? 84.331 4.107 -85.155 1.00 57.44 85 SER A N 1
ATOM 628 C CA . SER A 1 85 ? 85.745 4.505 -85.061 1.00 57.44 85 SER A CA 1
ATOM 629 C C . SER A 1 85 ? 86.642 3.821 -86.108 1.00 57.44 85 SER A C 1
ATOM 631 O O . SER A 1 85 ? 87.574 4.446 -86.620 1.00 57.44 85 SER A O 1
ATOM 633 N N . SER A 1 86 ? 86.338 2.583 -86.525 1.00 55.75 86 SER A N 1
ATOM 634 C CA . SER A 1 86 ? 87.103 1.887 -87.582 1.00 55.75 86 SER A CA 1
ATOM 635 C C . SER A 1 86 ? 86.871 2.466 -88.991 1.00 55.75 86 SER A C 1
ATOM 637 O O . SER A 1 86 ? 87.771 2.455 -89.838 1.00 55.75 86 SER A O 1
ATOM 639 N N . ARG A 1 87 ? 85.702 3.073 -89.246 1.00 57.78 87 ARG A N 1
ATOM 640 C CA . ARG A 1 87 ? 85.385 3.735 -90.530 1.00 57.78 87 ARG A CA 1
ATOM 641 C C . ARG A 1 87 ? 86.085 5.087 -90.699 1.00 57.78 87 ARG A C 1
ATOM 643 O O . ARG A 1 87 ? 86.413 5.450 -91.826 1.00 57.78 87 ARG A O 1
ATOM 650 N N . VAL A 1 88 ? 86.403 5.782 -89.605 1.00 57.19 88 VAL A N 1
ATOM 651 C CA . VAL A 1 88 ? 87.180 7.037 -89.629 1.00 57.19 88 VAL A CA 1
ATOM 652 C C . VAL A 1 88 ? 88.671 6.770 -89.898 1.00 57.19 88 VAL A C 1
ATOM 654 O O . VAL A 1 88 ? 89.289 7.501 -90.670 1.00 57.19 88 VAL A O 1
ATOM 657 N N . ALA A 1 89 ? 89.231 5.661 -89.401 1.00 55.12 89 ALA A N 1
ATOM 658 C CA . ALA A 1 89 ? 90.606 5.239 -89.716 1.00 55.12 89 ALA A CA 1
ATOM 659 C C . ALA A 1 89 ? 90.799 4.791 -91.187 1.00 55.12 89 ALA A C 1
ATOM 661 O O . ALA A 1 89 ? 91.888 4.916 -91.752 1.00 55.12 89 ALA A O 1
ATOM 662 N N . THR A 1 90 ? 89.731 4.326 -91.845 1.00 55.09 90 THR A N 1
ATOM 663 C CA . THR A 1 90 ? 89.759 3.861 -93.249 1.00 55.09 90 THR A CA 1
ATOM 664 C C . THR A 1 90 ? 89.601 5.012 -94.264 1.00 55.09 90 THR A C 1
ATOM 666 O O . THR A 1 90 ? 89.962 4.878 -95.432 1.00 55.09 90 THR A O 1
ATOM 669 N N . ALA A 1 91 ? 89.107 6.178 -93.832 1.00 51.00 91 ALA A N 1
ATOM 670 C CA . ALA A 1 91 ? 88.989 7.374 -94.673 1.00 51.00 91 ALA A CA 1
ATOM 671 C C . ALA A 1 91 ? 90.296 8.191 -94.746 1.00 51.00 91 ALA A C 1
ATOM 673 O O . ALA A 1 91 ? 90.551 8.861 -95.746 1.00 51.00 91 ALA A O 1
ATOM 674 N N . VAL A 1 92 ? 91.160 8.082 -93.730 1.00 53.56 92 VAL A N 1
ATOM 675 C CA . VAL A 1 92 ? 92.461 8.778 -93.666 1.00 53.56 92 VAL A CA 1
ATOM 676 C C . VAL A 1 92 ? 93.548 8.066 -94.495 1.00 53.56 92 VAL A C 1
ATOM 678 O O . VAL A 1 92 ? 94.471 8.708 -94.979 1.00 53.56 92 VAL A O 1
ATOM 681 N N . SER A 1 93 ? 93.394 6.770 -94.784 1.00 49.56 93 SER A N 1
ATOM 682 C CA . SER A 1 93 ? 94.335 5.952 -95.578 1.00 49.56 93 SER A CA 1
ATOM 683 C C . SER A 1 93 ? 94.070 5.947 -97.097 1.00 49.56 93 SER A C 1
ATOM 685 O O . SER A 1 93 ? 94.800 5.310 -97.854 1.00 49.56 93 SER A O 1
ATOM 687 N N . ARG A 1 94 ? 93.051 6.678 -97.576 1.00 50.06 94 ARG A N 1
ATOM 688 C CA . ARG A 1 94 ? 92.640 6.711 -98.997 1.00 50.06 94 ARG A CA 1
ATOM 689 C C . ARG A 1 94 ? 93.034 8.000 -99.737 1.00 50.06 94 ARG A C 1
ATOM 691 O O . ARG A 1 94 ? 92.847 8.089 -100.947 1.00 50.06 94 ARG A O 1
ATOM 698 N N . ILE A 1 95 ? 93.618 8.967 -99.026 1.00 50.81 95 ILE A N 1
ATOM 699 C CA . ILE A 1 95 ? 94.080 10.259 -99.567 1.00 50.81 95 ILE A CA 1
ATOM 700 C C . ILE A 1 95 ? 95.555 10.199 -100.035 1.00 50.81 95 ILE A C 1
ATOM 702 O O . ILE A 1 95 ? 95.973 11.020 -100.844 1.00 50.81 95 ILE A O 1
ATOM 706 N N . GLU A 1 96 ? 96.316 9.162 -99.662 1.00 46.84 96 GLU A N 1
ATOM 707 C CA . GLU A 1 96 ? 97.723 8.967 -100.078 1.00 46.84 96 GLU A CA 1
ATOM 708 C C . GLU A 1 96 ? 97.918 8.007 -101.280 1.00 46.84 96 GLU A C 1
ATOM 710 O O . GLU A 1 96 ? 99.050 7.738 -101.677 1.00 46.84 96 GLU A O 1
ATOM 715 N N . TYR A 1 97 ? 96.842 7.525 -101.923 1.00 44.66 97 TYR A N 1
ATOM 716 C CA . TYR A 1 97 ? 96.908 6.523 -103.011 1.00 44.66 97 TYR A CA 1
ATOM 717 C C . TYR A 1 97 ? 96.819 7.089 -104.450 1.00 44.66 97 TYR A C 1
ATOM 719 O O . TYR A 1 97 ? 97.091 6.368 -105.403 1.00 44.66 97 TYR A O 1
ATOM 727 N N . PHE A 1 98 ? 96.524 8.380 -104.654 1.00 44.25 98 PHE A N 1
ATOM 728 C CA . PHE A 1 98 ? 96.428 8.981 -106.005 1.00 44.25 98 PHE A CA 1
ATOM 729 C C . PHE A 1 98 ? 97.524 10.014 -106.318 1.00 44.25 98 PHE A C 1
ATOM 731 O O . PHE A 1 98 ? 97.284 11.001 -107.009 1.00 44.25 98 PHE A O 1
ATOM 738 N N . ALA A 1 99 ? 98.748 9.771 -105.832 1.00 41.31 99 ALA A N 1
ATOM 739 C CA . ALA A 1 99 ? 99.908 10.638 -106.068 1.00 41.31 99 ALA A CA 1
ATOM 740 C C . ALA A 1 99 ? 101.156 9.947 -106.663 1.00 41.31 99 ALA A C 1
ATOM 742 O O . ALA A 1 99 ? 102.192 10.600 -106.759 1.00 41.31 99 ALA A O 1
ATOM 743 N N . LYS A 1 100 ? 101.126 8.667 -107.073 1.00 38.56 100 LYS A N 1
ATOM 744 C CA . LYS A 1 100 ? 102.296 8.013 -107.707 1.00 38.56 100 LYS A CA 1
ATOM 745 C C . LYS A 1 100 ? 101.953 6.647 -108.313 1.00 38.56 100 LYS A C 1
ATOM 747 O O . LYS A 1 100 ? 101.692 5.720 -107.560 1.00 38.56 100 LYS A O 1
ATOM 752 N N . ILE A 1 101 ? 101.994 6.557 -109.647 1.00 36.59 101 ILE A N 1
ATOM 753 C CA . ILE A 1 101 ? 102.494 5.469 -110.531 1.00 36.59 101 ILE A CA 1
ATOM 754 C C . ILE A 1 101 ? 101.886 5.755 -111.927 1.00 36.59 101 ILE A C 1
ATOM 756 O O . ILE A 1 101 ? 100.675 5.666 -112.090 1.00 36.59 101 ILE A O 1
ATOM 760 N N . ASN A 1 102 ? 102.587 6.424 -112.853 1.00 32.66 102 ASN A N 1
ATOM 761 C CA . ASN A 1 102 ? 103.689 5.963 -113.729 1.00 32.66 102 ASN A CA 1
ATOM 762 C C . ASN A 1 102 ? 103.270 4.785 -114.646 1.00 32.66 102 ASN A C 1
ATOM 764 O O . ASN A 1 102 ? 102.816 3.771 -114.139 1.00 32.66 102 ASN A O 1
ATOM 768 N N . VAL A 1 103 ? 103.235 4.967 -115.981 1.00 31.58 103 VAL A N 1
ATOM 769 C CA . VAL A 1 103 ? 104.321 4.626 -116.950 1.00 31.58 103 VAL A CA 1
ATOM 770 C C . VAL A 1 103 ? 104.401 3.094 -117.136 1.00 31.58 103 VAL A C 1
ATOM 772 O O . VAL A 1 103 ? 104.483 2.373 -116.158 1.00 31.58 103 VAL A O 1
ATOM 775 N N . GLU A 1 104 ? 104.283 2.490 -118.324 1.00 31.33 104 GLU A N 1
ATOM 776 C CA . GLU A 1 104 ? 105.108 2.678 -119.524 1.00 31.33 104 GLU A CA 1
ATOM 777 C C . GLU A 1 104 ? 104.556 1.826 -120.689 1.00 31.33 104 GLU A C 1
ATOM 779 O O . GLU A 1 104 ? 104.102 0.703 -120.477 1.00 31.33 104 GLU A O 1
ATOM 784 N N . SER A 1 105 ? 104.692 2.308 -121.924 1.00 32.38 105 SER A N 1
ATOM 785 C CA . SER A 1 105 ? 104.975 1.457 -123.088 1.00 32.38 105 SER A CA 1
ATOM 786 C C . SER A 1 105 ? 105.618 2.313 -124.176 1.00 32.38 105 SER A C 1
ATOM 788 O O . SER A 1 105 ? 104.924 2.881 -125.014 1.00 32.38 105 SER A O 1
ATOM 790 N N . LEU A 1 106 ? 106.949 2.402 -124.072 1.00 30.95 106 LEU A N 1
ATOM 791 C CA . LEU A 1 106 ? 107.963 2.389 -125.136 1.00 30.95 106 LEU A CA 1
ATOM 792 C C . LEU A 1 106 ? 107.606 3.122 -126.441 1.00 30.95 106 LEU A C 1
ATOM 794 O O . LEU A 1 106 ? 106.785 2.674 -127.231 1.00 30.95 106 LEU A O 1
ATOM 798 N N . ALA A 1 107 ? 108.179 4.305 -126.646 1.00 30.91 107 ALA A N 1
ATOM 799 C CA . ALA A 1 107 ? 109.520 4.459 -127.220 1.00 30.91 107 ALA A CA 1
ATOM 800 C C . ALA A 1 107 ? 109.536 4.087 -128.705 1.00 30.91 107 ALA A C 1
ATOM 802 O O . ALA A 1 107 ? 109.701 2.928 -129.060 1.00 30.91 107 ALA A O 1
ATOM 803 N N . ASP A 1 108 ? 109.384 5.109 -129.545 1.00 33.84 108 ASP A N 1
ATOM 804 C CA . ASP A 1 108 ? 110.392 5.404 -130.555 1.00 33.84 108 ASP A CA 1
ATOM 805 C C . ASP A 1 108 ? 110.263 6.856 -131.041 1.00 33.84 108 ASP A C 1
ATOM 807 O O . ASP A 1 108 ? 109.173 7.368 -131.287 1.00 33.84 108 ASP A O 1
ATOM 811 N N . GLN A 1 109 ? 111.437 7.470 -131.200 1.00 35.22 109 GLN A N 1
ATOM 812 C CA . GLN A 1 109 ? 111.741 8.606 -132.073 1.00 35.22 109 GLN A CA 1
ATOM 813 C C . GLN A 1 109 ? 111.380 10.020 -131.599 1.00 35.22 109 GLN A C 1
ATOM 815 O O . GLN A 1 109 ? 110.537 10.732 -132.143 1.00 35.22 109 GLN A O 1
ATOM 820 N N . GLU A 1 110 ? 112.217 10.478 -130.666 1.00 33.62 110 GLU A N 1
ATOM 821 C CA . GLU A 1 110 ? 112.907 11.764 -130.800 1.00 33.62 110 GLU A CA 1
ATOM 822 C C . GLU A 1 110 ? 113.460 11.997 -132.222 1.00 33.62 110 GLU A C 1
ATOM 824 O O . GLU A 1 110 ? 113.842 11.064 -132.928 1.00 33.62 110 GLU A O 1
ATOM 829 N N . ALA A 1 111 ? 113.614 13.282 -132.553 1.00 32.72 111 ALA A N 1
ATOM 830 C CA . ALA A 1 111 ? 114.287 13.846 -133.726 1.00 32.72 111 ALA A CA 1
ATOM 831 C C . ALA A 1 111 ? 113.433 14.072 -134.986 1.00 32.72 111 ALA A C 1
ATOM 833 O O . ALA A 1 111 ? 113.726 13.575 -136.069 1.00 32.72 111 ALA A O 1
ATOM 834 N N . SER A 1 112 ? 112.453 14.971 -134.868 1.00 33.84 112 SER A N 1
ATOM 835 C CA . SER A 1 112 ? 112.192 15.973 -135.914 1.00 33.84 112 SER A CA 1
ATOM 836 C C . SER A 1 112 ? 111.407 17.155 -135.332 1.00 33.84 112 SER A C 1
ATOM 838 O O . SER A 1 112 ? 110.279 17.455 -135.731 1.00 33.84 112 SER A O 1
ATOM 840 N N . GLU A 1 113 ? 112.018 17.847 -134.370 1.00 34.69 113 GLU A N 1
ATOM 841 C CA . GLU A 1 113 ? 111.714 19.258 -134.154 1.00 34.69 113 GLU A CA 1
ATOM 842 C C . GLU A 1 113 ? 111.999 20.055 -135.436 1.00 34.69 113 GLU A C 1
ATOM 844 O O . GLU A 1 113 ? 112.942 19.775 -136.173 1.00 34.69 113 GLU A O 1
ATOM 849 N N . ALA A 1 114 ? 111.212 21.113 -135.616 1.00 34.84 114 ALA A N 1
ATOM 850 C CA . ALA A 1 114 ? 111.502 22.256 -136.476 1.00 34.84 114 ALA A CA 1
ATOM 851 C C . ALA A 1 114 ? 111.233 22.110 -137.988 1.00 34.84 114 ALA A C 1
ATOM 853 O O . ALA A 1 114 ? 112.106 22.274 -138.834 1.00 34.84 114 ALA A O 1
ATOM 854 N N . SER A 1 115 ? 109.948 22.009 -138.334 1.00 40.00 115 SER A N 1
ATOM 855 C CA . SER A 1 115 ? 109.386 22.818 -139.429 1.00 40.00 115 SER A CA 1
ATOM 856 C C . SER A 1 115 ? 107.951 23.214 -139.071 1.00 40.00 115 SER A C 1
ATOM 858 O O . SER A 1 115 ? 106.981 22.512 -139.322 1.00 40.00 115 SER A O 1
ATOM 860 N N . HIS A 1 116 ? 107.835 24.194 -138.182 1.00 37.31 116 HIS A N 1
ATOM 861 C CA . HIS A 1 116 ? 107.382 25.533 -138.547 1.00 37.31 116 HIS A CA 1
ATOM 862 C C . HIS A 1 116 ? 105.893 25.647 -138.911 1.00 37.31 116 HIS A C 1
ATOM 864 O O . HIS A 1 116 ? 105.455 25.523 -140.049 1.00 37.31 116 HIS A O 1
ATOM 870 N N . THR A 1 117 ? 105.138 26.050 -137.885 1.00 45.75 117 THR A N 1
ATOM 871 C CA . THR A 1 117 ? 104.445 27.349 -137.898 1.00 45.75 117 THR A CA 1
ATOM 872 C C . THR A 1 117 ? 103.662 27.680 -139.172 1.00 45.75 117 THR A C 1
ATOM 874 O O . THR A 1 117 ? 103.980 28.642 -139.866 1.00 45.75 117 THR A O 1
ATOM 877 N N . SER A 1 118 ? 102.576 26.948 -139.428 1.00 42.62 118 SER A N 1
ATOM 878 C CA . SER A 1 118 ? 101.442 27.502 -140.193 1.00 42.62 118 SER A CA 1
ATOM 879 C C . SER A 1 118 ? 100.049 26.978 -139.801 1.00 42.62 118 SER A C 1
ATOM 881 O O . SER A 1 118 ? 99.054 27.420 -140.361 1.00 42.62 118 SER A O 1
ATOM 883 N N . THR A 1 119 ? 99.922 26.145 -138.762 1.00 43.69 119 THR A N 1
ATOM 884 C CA . THR A 1 119 ? 98.621 25.617 -138.281 1.00 43.69 119 THR A CA 1
ATOM 885 C C . THR A 1 119 ? 98.359 25.893 -136.794 1.00 43.69 119 THR A C 1
ATOM 887 O O . THR A 1 119 ? 97.619 25.173 -136.132 1.00 43.69 119 THR A O 1
ATOM 890 N N . LYS A 1 120 ? 98.929 26.984 -136.259 1.00 50.28 120 LYS A N 1
ATOM 891 C CA . LYS A 1 120 ? 98.687 27.476 -134.886 1.00 50.28 120 LYS A CA 1
ATOM 892 C C . LYS A 1 120 ? 97.404 28.321 -134.748 1.00 50.28 120 LYS A C 1
ATOM 894 O O . LYS A 1 120 ? 96.904 28.480 -133.648 1.00 50.28 120 LYS A O 1
ATOM 899 N N . VAL A 1 121 ? 96.813 28.799 -135.846 1.00 54.56 121 VAL A N 1
ATOM 900 C CA . VAL A 1 121 ? 95.652 29.721 -135.802 1.00 54.56 121 VAL A CA 1
ATOM 901 C C . VAL A 1 121 ? 94.290 29.004 -135.882 1.00 54.56 121 VAL A C 1
ATOM 903 O O . VAL A 1 121 ? 93.262 29.593 -135.582 1.00 54.56 121 VAL A O 1
ATOM 906 N N . SER A 1 122 ? 94.249 27.706 -136.204 1.00 52.69 122 SER A N 1
ATOM 907 C CA . SER A 1 122 ? 92.988 26.945 -136.312 1.00 52.69 122 SER A CA 1
ATOM 908 C C . SER A 1 122 ? 92.629 26.131 -135.058 1.00 52.69 122 SER A C 1
ATOM 910 O O . SER A 1 122 ? 91.49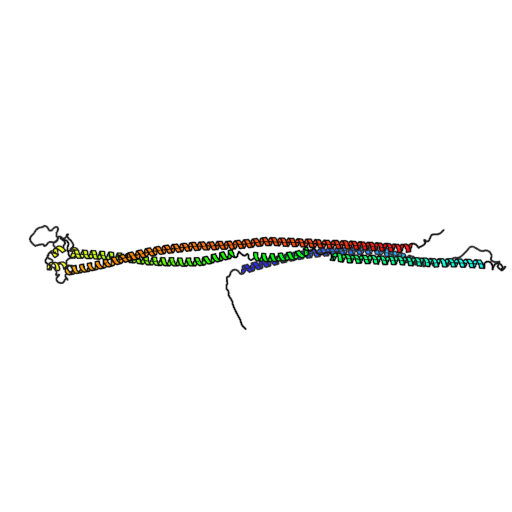5 25.673 -134.961 1.00 52.69 122 SER A O 1
ATOM 912 N N . LYS A 1 123 ? 93.543 25.973 -134.086 1.00 52.56 123 LYS A N 1
ATOM 913 C CA . LYS A 1 123 ? 93.323 25.153 -132.874 1.00 52.56 123 LYS A CA 1
ATOM 914 C C . LYS A 1 123 ? 93.181 25.936 -131.559 1.00 52.56 123 LYS A C 1
ATOM 916 O O . LYS A 1 123 ? 92.876 25.342 -130.532 1.00 52.56 123 LYS A O 1
ATOM 921 N N . GLU A 1 124 ? 93.306 27.265 -131.586 1.00 54.66 124 GLU A N 1
ATOM 922 C CA . GLU A 1 124 ? 92.955 28.139 -130.448 1.00 54.66 124 GLU A CA 1
ATOM 923 C C . GLU A 1 124 ? 91.434 28.410 -130.348 1.00 54.66 124 GLU A C 1
ATOM 925 O O . GLU A 1 124 ? 90.960 28.836 -129.298 1.00 54.66 124 GLU A O 1
ATOM 930 N N . ALA A 1 125 ? 90.642 28.081 -131.381 1.00 58.16 125 ALA A N 1
ATOM 931 C CA . ALA A 1 125 ? 89.176 28.184 -131.351 1.00 58.16 125 ALA A CA 1
ATOM 932 C C . ALA A 1 125 ? 88.484 26.982 -130.663 1.00 58.16 125 ALA A C 1
ATOM 934 O O . ALA A 1 125 ? 87.527 27.181 -129.920 1.00 58.16 125 ALA A O 1
ATOM 935 N N . GLU A 1 126 ? 89.003 25.755 -130.811 1.00 56.81 126 GLU A N 1
ATOM 936 C CA . GLU A 1 126 ? 88.452 24.549 -130.151 1.00 56.81 126 GLU A CA 1
ATOM 937 C C . GLU A 1 126 ? 88.741 24.507 -128.632 1.00 56.81 126 GLU A C 1
ATOM 939 O O . GLU A 1 126 ? 87.964 23.951 -127.857 1.00 56.81 126 GLU A O 1
ATOM 944 N N . LEU A 1 127 ? 89.815 25.157 -128.162 1.00 55.75 127 LEU A N 1
ATOM 945 C CA . LEU A 1 127 ? 90.146 25.252 -126.729 1.00 55.75 127 LEU A CA 1
ATOM 946 C C . LEU A 1 127 ? 89.286 26.277 -125.960 1.00 55.75 127 LEU A C 1
ATOM 948 O O . LEU A 1 127 ? 89.120 26.152 -124.745 1.00 55.75 127 LEU A O 1
ATOM 952 N N . ALA A 1 128 ? 88.685 27.254 -126.647 1.00 57.66 128 ALA A N 1
ATOM 953 C CA . ALA A 1 128 ? 87.709 28.169 -126.049 1.00 57.66 128 ALA A CA 1
ATOM 954 C C . ALA A 1 128 ? 86.328 27.508 -125.857 1.00 57.66 128 ALA A C 1
ATOM 956 O O . ALA A 1 128 ? 85.598 27.853 -124.926 1.00 57.66 128 ALA A O 1
ATOM 957 N N . GLU A 1 129 ? 85.980 26.524 -126.690 1.00 60.47 129 GLU A N 1
ATOM 958 C CA . GLU A 1 129 ? 84.692 25.823 -126.639 1.00 60.47 129 GLU A CA 1
ATOM 959 C C . GLU A 1 129 ? 84.641 24.783 -125.500 1.00 60.47 129 GLU A C 1
ATOM 961 O O . GLU A 1 129 ? 83.642 24.685 -124.783 1.00 60.47 129 GLU A O 1
ATOM 966 N N . LEU A 1 130 ? 85.760 24.103 -125.220 1.00 56.88 130 LEU A N 1
ATOM 967 C CA . LEU A 1 130 ? 85.874 23.150 -124.106 1.00 56.88 130 LEU A CA 1
ATOM 968 C C . LEU A 1 130 ? 85.935 23.819 -122.718 1.00 56.88 130 LEU A C 1
ATOM 970 O O . LEU A 1 130 ? 85.365 23.292 -121.762 1.00 56.88 130 LEU A O 1
ATOM 974 N N . ASN A 1 131 ? 86.526 25.014 -122.594 1.00 57.19 131 ASN A N 1
ATOM 975 C CA . ASN A 1 131 ? 86.486 25.784 -121.339 1.00 57.19 131 ASN A CA 1
ATOM 976 C C . ASN A 1 131 ? 85.090 26.363 -121.037 1.00 57.19 131 ASN A C 1
ATOM 978 O O . ASN A 1 131 ? 84.726 26.525 -119.872 1.00 57.19 131 ASN A O 1
ATOM 982 N N . LYS A 1 132 ? 84.272 26.611 -122.067 1.00 59.69 132 LYS A N 1
ATOM 983 C CA . LYS A 1 132 ? 82.872 27.029 -121.906 1.00 59.69 132 LYS A CA 1
ATOM 984 C C . LYS A 1 132 ? 81.976 25.867 -121.448 1.00 59.69 132 LYS A C 1
ATOM 986 O O . LYS A 1 132 ? 81.152 26.049 -120.557 1.00 59.69 132 LYS A O 1
ATOM 991 N N . ALA A 1 133 ? 82.198 24.657 -121.967 1.00 57.97 133 ALA A N 1
ATOM 992 C CA . ALA A 1 133 ? 81.463 23.456 -121.555 1.00 57.97 133 ALA A CA 1
ATOM 993 C C . ALA A 1 133 ? 81.796 22.993 -120.116 1.00 57.97 133 ALA A C 1
ATOM 995 O O . ALA A 1 133 ? 80.910 22.527 -119.399 1.00 57.97 133 ALA A O 1
ATOM 996 N N . GLY A 1 134 ? 83.042 23.165 -119.654 1.00 55.66 134 GLY A N 1
ATOM 997 C CA . GLY A 1 134 ? 83.444 22.863 -118.270 1.00 55.66 134 GLY A CA 1
ATOM 998 C C . GLY A 1 134 ? 82.887 23.846 -117.231 1.00 55.66 134 GLY A C 1
ATOM 999 O O . GLY A 1 134 ? 82.464 23.432 -116.148 1.00 55.66 134 GLY A O 1
ATOM 1000 N N . GLY A 1 135 ? 82.810 25.136 -117.583 1.00 61.50 135 GLY A N 1
ATOM 1001 C CA . GLY A 1 135 ? 82.149 26.159 -116.769 1.00 61.50 135 GLY A CA 1
ATOM 1002 C C . GLY A 1 135 ? 80.647 25.907 -116.617 1.00 61.50 135 GLY A C 1
ATOM 1003 O O . GLY A 1 135 ? 80.120 26.008 -115.509 1.00 61.50 135 GLY A O 1
ATOM 1004 N N . ASP A 1 136 ? 79.962 25.477 -117.679 1.00 60.03 136 ASP A N 1
ATOM 1005 C CA . ASP A 1 136 ? 78.526 25.171 -117.635 1.00 60.03 136 ASP A CA 1
ATOM 1006 C C . ASP A 1 136 ? 78.186 23.962 -116.743 1.00 60.03 136 ASP A C 1
ATOM 1008 O O . ASP A 1 136 ? 77.153 23.969 -116.073 1.00 60.03 136 ASP A O 1
ATOM 1012 N N . VAL A 1 137 ? 79.047 22.940 -116.655 1.00 58.91 137 VAL A N 1
ATOM 1013 C CA . VAL A 1 137 ? 78.815 21.772 -115.778 1.00 58.91 137 VAL A CA 1
ATOM 1014 C C . VAL A 1 137 ? 79.056 22.105 -114.301 1.00 58.91 137 VAL A C 1
ATOM 1016 O O . VAL A 1 137 ? 78.274 21.687 -113.445 1.00 58.91 137 VAL A O 1
ATOM 1019 N N . ALA A 1 138 ? 80.077 22.907 -113.981 1.00 58.09 138 ALA A N 1
ATOM 1020 C CA . ALA A 1 138 ? 80.301 23.384 -112.613 1.00 58.09 138 ALA A CA 1
ATOM 1021 C C . ALA A 1 138 ? 79.180 24.330 -112.152 1.00 58.09 138 ALA A C 1
ATOM 1023 O O . ALA A 1 138 ? 78.689 24.204 -111.030 1.00 58.09 138 ALA A O 1
ATOM 1024 N N . THR A 1 139 ? 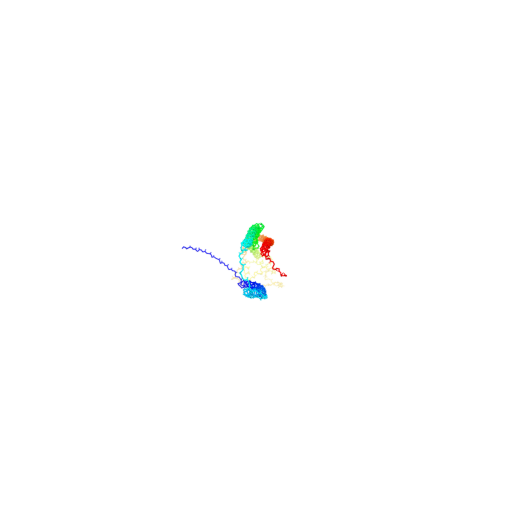78.710 25.211 -113.040 1.00 64.94 139 THR A N 1
ATOM 1025 C CA . THR A 1 139 ? 77.603 26.130 -112.743 1.00 64.94 139 THR A CA 1
ATOM 1026 C C . THR A 1 139 ? 76.279 25.376 -112.593 1.00 64.94 139 THR A C 1
ATOM 1028 O O . THR A 1 139 ? 75.532 25.660 -111.664 1.00 64.94 139 THR A O 1
ATOM 1031 N N . ARG A 1 140 ? 76.011 24.343 -113.410 1.00 67.38 140 ARG A N 1
ATOM 1032 C CA . ARG A 1 140 ? 74.842 23.460 -113.230 1.00 67.38 140 ARG A CA 1
ATOM 1033 C C . ARG A 1 140 ? 74.917 22.618 -111.961 1.00 67.38 140 ARG A C 1
ATOM 1035 O O . ARG A 1 140 ? 73.885 22.419 -111.340 1.00 67.38 140 ARG A O 1
ATOM 1042 N N . LYS A 1 141 ? 76.096 22.149 -111.539 1.00 69.75 141 LYS A N 1
ATOM 1043 C CA . LYS A 1 141 ? 76.252 21.414 -110.271 1.00 69.75 141 LYS A CA 1
ATOM 1044 C C . LYS A 1 141 ? 76.036 22.320 -109.056 1.00 69.75 141 LYS A C 1
ATOM 1046 O O . LYS A 1 141 ? 75.361 21.913 -108.120 1.00 69.75 141 LYS A O 1
ATOM 1051 N N . ILE A 1 142 ? 76.575 23.540 -109.074 1.00 70.62 142 ILE A N 1
ATOM 1052 C CA . ILE A 1 142 ? 76.352 24.526 -108.005 1.00 70.62 142 ILE A CA 1
ATOM 1053 C C . ILE A 1 142 ? 74.883 24.957 -107.979 1.00 70.62 142 ILE A C 1
ATOM 1055 O O . ILE A 1 142 ? 74.284 24.947 -106.911 1.00 70.62 142 ILE A O 1
ATOM 1059 N N . ALA A 1 143 ? 74.282 25.245 -109.139 1.00 73.19 143 ALA A N 1
ATOM 1060 C CA . ALA A 1 143 ? 72.861 25.564 -109.239 1.00 73.19 143 ALA A CA 1
ATOM 1061 C C . ALA A 1 143 ? 71.987 24.402 -108.749 1.00 73.19 143 ALA A C 1
ATOM 1063 O O . ALA A 1 143 ? 71.087 24.633 -107.957 1.00 73.19 143 ALA A O 1
ATOM 1064 N N . ARG A 1 144 ? 72.295 23.154 -109.128 1.00 71.19 144 ARG A N 1
ATOM 1065 C CA . ARG A 1 144 ? 71.563 21.961 -108.676 1.00 71.19 144 ARG A CA 1
ATOM 1066 C C . ARG A 1 144 ? 71.719 21.714 -107.177 1.00 71.19 144 ARG A C 1
ATOM 1068 O O . ARG A 1 144 ? 70.739 21.384 -106.530 1.00 71.19 144 ARG A O 1
ATOM 1075 N N . ASN A 1 145 ? 72.911 21.906 -106.613 1.00 71.56 145 ASN A N 1
ATOM 1076 C CA . ASN A 1 145 ? 73.119 21.794 -105.169 1.00 71.56 145 ASN A CA 1
ATOM 1077 C C . ASN A 1 145 ? 72.391 22.904 -104.401 1.00 71.56 145 ASN A C 1
ATOM 1079 O O . ASN A 1 145 ? 71.820 22.624 -103.358 1.00 71.56 145 ASN A O 1
ATOM 1083 N N . GLN A 1 146 ? 72.367 24.135 -104.918 1.00 74.56 146 GLN A N 1
ATOM 1084 C CA . GLN A 1 146 ? 71.585 25.227 -104.329 1.00 74.56 146 GLN A CA 1
ATOM 1085 C C . GLN A 1 146 ? 70.077 24.976 -104.446 1.00 74.56 146 GLN A C 1
ATOM 1087 O O . GLN A 1 146 ? 69.337 25.305 -103.525 1.00 74.56 146 GLN A O 1
ATOM 1092 N N . GLU A 1 147 ? 69.618 24.373 -105.544 1.00 74.12 147 GLU A N 1
ATOM 1093 C CA . GLU A 1 147 ? 68.228 23.942 -105.743 1.00 74.12 147 GLU A CA 1
ATOM 1094 C C . GLU A 1 147 ? 67.847 22.842 -104.738 1.00 74.12 147 GLU A C 1
ATOM 1096 O O . GLU A 1 147 ? 66.847 22.972 -104.045 1.00 74.12 147 GLU A O 1
ATOM 1101 N N . ILE A 1 148 ? 68.700 21.828 -104.555 1.00 72.19 148 ILE A N 1
ATOM 1102 C CA . ILE A 1 148 ? 68.521 20.768 -103.547 1.00 72.19 148 ILE A CA 1
ATOM 1103 C C . ILE A 1 148 ? 68.541 21.347 -102.127 1.00 72.19 148 ILE A C 1
ATOM 1105 O O . ILE A 1 148 ? 67.719 20.985 -101.295 1.00 72.19 148 ILE A O 1
ATOM 1109 N N . GLU A 1 149 ? 69.440 22.283 -101.828 1.00 72.44 149 GLU A N 1
ATOM 1110 C CA . GLU A 1 149 ? 69.538 22.903 -100.503 1.00 72.44 149 GLU A CA 1
ATOM 1111 C C . GLU A 1 149 ? 68.342 23.831 -100.218 1.00 72.44 149 GLU A C 1
ATOM 1113 O O . GLU A 1 149 ? 67.837 23.880 -99.093 1.00 72.44 149 GLU A O 1
ATOM 1118 N N . THR A 1 150 ? 67.814 24.513 -101.240 1.00 74.75 150 THR A N 1
ATOM 1119 C CA . THR A 1 150 ? 66.571 25.296 -101.126 1.00 74.75 150 THR A CA 1
ATOM 1120 C C . THR A 1 150 ? 65.323 24.417 -101.035 1.00 74.75 150 THR A C 1
ATOM 1122 O O . THR A 1 150 ? 64.427 24.738 -100.255 1.00 74.75 150 THR A O 1
ATOM 1125 N N . GLU A 1 151 ? 65.258 23.288 -101.740 1.00 75.75 151 GLU A N 1
ATOM 1126 C CA . GLU A 1 151 ? 64.175 22.305 -101.592 1.00 75.75 151 GLU A CA 1
ATOM 1127 C C . GLU A 1 151 ? 64.224 21.608 -100.225 1.00 75.75 151 GLU A C 1
ATOM 1129 O O . GLU A 1 151 ? 63.205 21.553 -99.536 1.00 75.75 151 GLU A O 1
ATOM 1134 N N . TYR A 1 152 ? 65.405 21.189 -99.763 1.00 73.56 152 TYR A N 1
ATOM 1135 C CA . TYR A 1 152 ? 65.611 20.593 -98.441 1.00 73.56 152 TYR A CA 1
ATOM 1136 C C . TYR A 1 152 ? 65.234 21.560 -97.314 1.00 73.56 152 TYR A C 1
ATOM 1138 O O . TYR A 1 152 ? 64.506 21.189 -96.398 1.00 73.56 152 TYR A O 1
ATOM 1146 N N . THR A 1 153 ? 65.672 22.822 -97.374 1.00 76.38 153 THR A N 1
ATOM 1147 C CA . THR A 1 153 ? 65.306 23.825 -96.356 1.00 76.38 153 THR A CA 1
ATOM 1148 C C . THR A 1 153 ? 63.818 24.169 -96.384 1.00 76.38 153 THR A C 1
ATOM 1150 O O . THR A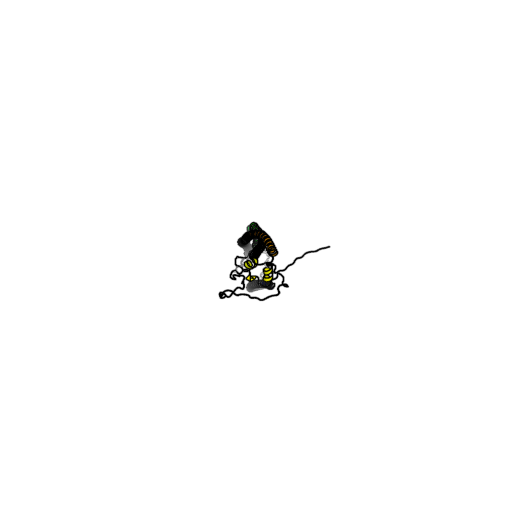 1 153 ? 63.217 24.360 -95.325 1.00 76.38 153 THR A O 1
ATOM 1153 N N . LYS A 1 154 ? 63.192 24.197 -97.566 1.00 79.19 154 LYS A N 1
ATOM 1154 C CA . LYS A 1 154 ? 61.749 24.422 -97.710 1.00 79.19 154 LYS A CA 1
ATOM 1155 C C . LYS A 1 154 ? 60.926 23.259 -97.154 1.00 79.19 154 LYS A C 1
ATOM 1157 O O . LYS A 1 154 ? 59.972 23.504 -96.418 1.00 79.19 154 LYS A O 1
ATOM 1162 N N . GLU A 1 155 ? 61.295 22.015 -97.445 1.00 75.31 155 GLU A N 1
ATOM 1163 C CA . GLU A 1 155 ? 60.593 20.829 -96.939 1.00 75.31 155 GLU A CA 1
ATOM 1164 C C . GLU A 1 155 ? 60.867 20.576 -95.459 1.00 75.31 155 GLU A C 1
ATOM 1166 O O . GLU A 1 155 ? 59.932 20.326 -94.701 1.00 75.31 155 GLU A O 1
ATOM 1171 N N . HIS A 1 156 ? 62.099 20.767 -94.990 1.00 76.12 156 HIS A N 1
ATOM 1172 C CA . HIS A 1 156 ? 62.398 20.730 -93.560 1.00 76.12 156 HIS A CA 1
ATOM 1173 C C . HIS A 1 156 ? 61.654 21.849 -92.806 1.00 76.12 156 HIS A C 1
ATOM 1175 O O . HIS A 1 156 ? 61.167 21.632 -91.692 1.00 76.12 156 HIS A O 1
ATOM 1181 N N . GLY A 1 157 ? 61.503 23.031 -93.415 1.00 78.31 157 GLY A N 1
ATOM 1182 C CA . GLY A 1 157 ? 60.660 24.115 -92.908 1.00 78.31 157 GLY A CA 1
ATOM 1183 C C . GLY A 1 157 ? 59.174 23.740 -92.860 1.00 78.31 157 GLY A C 1
ATOM 1184 O O . GLY A 1 157 ? 58.502 24.007 -91.860 1.00 78.31 157 GLY A O 1
ATOM 1185 N N . ARG A 1 158 ? 58.666 23.063 -93.899 1.00 82.88 158 ARG A N 1
ATOM 1186 C CA . ARG A 1 158 ? 57.287 22.554 -93.970 1.00 82.88 158 ARG A CA 1
ATOM 1187 C C . ARG A 1 158 ? 57.018 21.486 -92.908 1.00 82.88 158 ARG A C 1
ATOM 1189 O O . ARG A 1 158 ? 56.031 21.614 -92.190 1.00 82.88 158 ARG A O 1
ATOM 1196 N N . ILE A 1 159 ? 57.896 20.491 -92.765 1.00 77.62 159 ILE A N 1
ATOM 1197 C CA . ILE A 1 159 ? 57.801 19.422 -91.753 1.00 77.62 159 ILE A CA 1
ATOM 1198 C C . ILE A 1 159 ? 57.887 20.012 -90.339 1.00 77.62 159 ILE A C 1
ATOM 1200 O O . ILE A 1 159 ? 57.090 19.654 -89.476 1.00 77.62 159 ILE A O 1
ATOM 1204 N N . SER A 1 160 ? 58.781 20.978 -90.103 1.00 78.25 160 SER A N 1
ATOM 1205 C CA . SER A 1 160 ? 58.895 21.666 -88.808 1.00 78.25 160 SER A CA 1
ATOM 1206 C C . SER A 1 160 ? 57.629 22.459 -88.455 1.00 78.25 160 SER A C 1
ATOM 1208 O O . SER A 1 160 ? 57.128 22.378 -87.335 1.00 78.25 160 SER A O 1
ATOM 1210 N N . THR A 1 161 ? 57.050 23.164 -89.431 1.00 81.81 161 THR A N 1
ATOM 1211 C CA . THR A 1 161 ? 55.811 23.933 -89.235 1.00 81.81 161 THR A CA 1
ATOM 1212 C C . THR A 1 161 ? 54.608 23.008 -89.034 1.00 81.81 161 THR A C 1
ATOM 1214 O O . THR A 1 161 ? 53.773 23.269 -88.170 1.00 81.81 161 THR A O 1
ATOM 1217 N N . ALA A 1 162 ? 54.537 21.896 -89.773 1.00 79.38 162 ALA A N 1
ATOM 1218 C CA . ALA A 1 162 ? 53.528 20.858 -89.574 1.00 79.38 162 ALA A CA 1
ATOM 1219 C C . ALA A 1 162 ? 53.625 20.262 -88.161 1.00 79.38 162 ALA A C 1
ATOM 1221 O O . ALA A 1 162 ? 52.626 20.251 -87.442 1.00 79.38 162 ALA A O 1
ATOM 1222 N N . ARG A 1 163 ? 54.836 19.902 -87.712 1.00 79.56 163 ARG A N 1
ATOM 1223 C CA . ARG A 1 163 ? 55.107 19.413 -86.353 1.00 79.56 163 ARG A CA 1
ATOM 1224 C C . ARG A 1 163 ? 54.671 20.411 -85.289 1.00 79.56 163 ARG A C 1
ATOM 1226 O O . ARG A 1 163 ? 53.990 20.034 -84.342 1.00 79.56 163 ARG A O 1
ATOM 1233 N N . GLN A 1 164 ? 55.034 21.683 -85.441 1.00 81.69 164 GLN A N 1
ATOM 1234 C CA . GLN A 1 164 ? 54.646 22.714 -84.485 1.00 81.69 164 GLN A CA 1
ATOM 1235 C C . GLN A 1 164 ? 53.120 22.888 -84.437 1.00 81.69 164 GLN A C 1
ATOM 1237 O O . GLN A 1 164 ? 52.551 22.947 -83.350 1.00 81.69 164 GLN A O 1
ATOM 1242 N N . SER A 1 165 ? 52.447 22.877 -85.592 1.00 82.88 165 SER A N 1
ATOM 1243 C CA . SER A 1 165 ? 50.985 22.977 -85.654 1.00 82.88 165 SER A CA 1
ATOM 1244 C C . SER A 1 165 ? 50.270 21.772 -85.027 1.00 82.88 165 SER A C 1
ATOM 1246 O O . SER A 1 165 ? 49.268 21.950 -84.340 1.00 82.88 165 SER A O 1
ATOM 1248 N N . GLU A 1 166 ? 50.801 20.557 -85.193 1.00 81.81 166 GLU A N 1
ATOM 1249 C CA . GLU A 1 166 ? 50.236 19.322 -84.635 1.00 81.81 166 GLU A CA 1
ATOM 1250 C C . GLU A 1 166 ? 50.460 19.249 -83.114 1.00 81.81 166 GLU A C 1
ATOM 1252 O O . GLU A 1 166 ? 49.537 18.936 -82.362 1.00 81.81 166 GLU A O 1
ATOM 1257 N N . VAL A 1 167 ? 51.636 19.670 -82.631 1.00 82.62 167 VAL A N 1
ATOM 1258 C CA . VAL A 1 167 ? 51.926 19.831 -81.194 1.00 82.62 167 VAL A CA 1
ATOM 1259 C C . VAL A 1 167 ? 51.007 20.876 -80.557 1.00 82.62 167 VAL A C 1
ATOM 1261 O O . VAL A 1 167 ? 50.479 20.650 -79.468 1.00 82.62 167 VAL A O 1
ATOM 1264 N N . GLU A 1 168 ? 50.785 22.016 -81.214 1.00 84.12 168 GLU A N 1
ATOM 1265 C CA . GLU A 1 168 ? 49.876 23.055 -80.721 1.00 84.12 168 GLU A CA 1
ATOM 1266 C C . GLU A 1 168 ? 48.416 22.567 -80.688 1.00 84.12 168 GLU A C 1
ATOM 1268 O O . GLU A 1 168 ? 47.715 22.794 -79.693 1.00 84.12 168 GLU A O 1
ATOM 1273 N N . GLN A 1 169 ? 47.962 21.842 -81.717 1.00 84.44 169 GLN A N 1
ATOM 1274 C CA . GLN A 1 169 ? 46.626 21.235 -81.754 1.00 84.44 169 GLN A CA 1
ATOM 1275 C C . GLN A 1 169 ? 46.430 20.209 -80.632 1.00 84.44 169 GLN A C 1
ATOM 1277 O O . GLN A 1 169 ? 45.457 20.311 -79.882 1.00 84.44 169 GLN A O 1
ATOM 1282 N N . LEU A 1 170 ? 47.371 19.281 -80.450 1.00 81.44 170 LEU A N 1
ATOM 1283 C CA . LEU A 1 170 ? 47.300 18.252 -79.408 1.00 81.44 170 LEU A CA 1
ATOM 1284 C C . LEU A 1 170 ? 47.438 18.848 -77.998 1.00 81.44 170 LEU A C 1
ATOM 1286 O O . LEU A 1 170 ? 46.715 18.452 -77.085 1.00 81.44 170 LEU A O 1
ATOM 1290 N N . SER A 1 171 ? 48.277 19.873 -77.818 1.00 83.06 171 SER A N 1
ATOM 1291 C CA . SER A 1 171 ? 48.361 20.650 -76.571 1.00 83.06 171 SER A CA 1
ATOM 1292 C C . SER A 1 171 ? 47.033 21.338 -76.237 1.00 83.06 171 SER A C 1
ATOM 1294 O O . SER A 1 171 ? 46.571 21.304 -75.092 1.00 83.06 171 SER A O 1
ATOM 1296 N N . THR A 1 172 ? 46.365 21.907 -77.242 1.00 85.94 172 THR A N 1
ATOM 1297 C CA . THR A 1 172 ? 45.038 22.518 -77.082 1.00 85.94 172 THR A CA 1
ATOM 1298 C C . THR A 1 172 ? 43.979 21.468 -76.743 1.00 85.94 172 THR A C 1
ATOM 1300 O O . THR A 1 172 ? 43.178 21.680 -75.833 1.00 85.94 172 THR A O 1
ATOM 1303 N N . MET A 1 173 ? 44.004 20.305 -77.401 1.00 86.00 173 MET A N 1
ATOM 1304 C CA . MET A 1 173 ? 43.116 19.181 -77.084 1.00 86.00 173 MET A CA 1
ATOM 1305 C C . MET A 1 173 ? 43.337 18.649 -75.663 1.00 86.00 173 MET A C 1
ATOM 1307 O O . MET A 1 173 ? 42.362 18.423 -74.947 1.00 86.00 173 MET A O 1
ATOM 1311 N N . SER A 1 174 ? 44.588 18.530 -75.211 1.00 83.69 174 SER A N 1
ATOM 1312 C CA . SER A 1 174 ? 44.919 18.115 -73.843 1.00 83.69 174 SER A CA 1
ATOM 1313 C C . SER A 1 174 ? 44.399 19.110 -72.802 1.00 83.69 174 SER A C 1
ATOM 1315 O O . SER A 1 174 ? 43.777 18.700 -71.824 1.00 83.69 174 SER A O 1
ATOM 1317 N N . LYS A 1 175 ? 44.594 20.420 -73.017 1.00 86.94 175 LYS A N 1
ATOM 1318 C CA . LYS A 1 175 ? 44.051 21.464 -72.127 1.00 86.94 175 LYS A CA 1
ATOM 1319 C C . LYS A 1 175 ? 42.525 21.452 -72.098 1.00 86.94 175 LYS A C 1
ATOM 1321 O O . LYS A 1 175 ? 41.923 21.623 -71.038 1.00 86.94 175 LYS A O 1
ATOM 1326 N N . ASN A 1 176 ? 41.890 21.230 -73.247 1.00 88.00 176 ASN A N 1
ATOM 1327 C CA . ASN A 1 176 ? 40.438 21.118 -73.337 1.00 88.00 176 ASN A CA 1
ATOM 1328 C C . ASN A 1 176 ? 39.923 19.885 -72.585 1.00 88.00 176 ASN A C 1
ATOM 1330 O O . ASN A 1 176 ? 38.937 20.007 -71.862 1.00 88.00 176 ASN A O 1
ATOM 1334 N N . LEU A 1 177 ? 40.597 18.733 -72.691 1.00 87.88 177 LEU A N 1
ATOM 1335 C CA . LEU A 1 177 ? 40.250 17.537 -71.918 1.00 87.88 177 LEU A CA 1
ATOM 1336 C C . LEU A 1 177 ? 40.403 17.750 -70.414 1.00 87.88 177 LEU A C 1
ATOM 1338 O O . LEU A 1 177 ? 39.519 17.345 -69.673 1.00 87.88 177 LEU A O 1
ATOM 1342 N N . GLU A 1 178 ? 41.474 18.399 -69.961 1.00 86.12 178 GLU A N 1
ATOM 1343 C CA . GLU A 1 178 ? 41.679 18.701 -68.538 1.00 86.12 178 GLU A CA 1
ATOM 1344 C C . GLU A 1 178 ? 40.608 19.665 -68.009 1.00 86.12 178 GLU A C 1
ATOM 1346 O O . GLU A 1 178 ? 40.019 19.455 -66.950 1.00 86.12 178 GLU A O 1
ATOM 1351 N N . THR A 1 179 ? 40.274 20.690 -68.795 1.00 87.81 179 THR A N 1
ATOM 1352 C CA . THR A 1 179 ? 39.194 21.625 -68.456 1.00 87.81 179 THR A CA 1
ATOM 1353 C C . THR A 1 179 ? 37.838 20.918 -68.419 1.00 87.81 179 THR A C 1
ATOM 1355 O O . THR A 1 179 ? 37.013 21.213 -67.555 1.00 87.81 179 THR A O 1
ATOM 1358 N N . GLN A 1 180 ? 37.593 19.987 -69.345 1.00 87.06 180 GLN A N 1
ATOM 1359 C CA . GLN A 1 180 ? 36.361 19.206 -69.385 1.00 87.06 180 GLN A CA 1
ATOM 1360 C C . GLN A 1 180 ? 36.290 18.205 -68.227 1.00 87.06 180 GLN A C 1
ATOM 1362 O O . GLN A 1 180 ? 35.239 18.094 -67.609 1.00 87.06 180 GLN A O 1
ATOM 1367 N N . GLN A 1 181 ? 37.399 17.550 -67.877 1.00 87.88 181 GLN A N 1
ATOM 1368 C CA . GLN A 1 181 ? 37.491 16.685 -66.704 1.00 87.88 181 GLN A CA 1
ATOM 1369 C C . GLN A 1 181 ? 37.137 17.461 -65.434 1.00 87.88 181 GLN A C 1
ATOM 1371 O O . GLN A 1 181 ? 36.282 17.016 -64.678 1.00 87.88 181 GLN A O 1
ATOM 1376 N N . ASN A 1 182 ? 37.733 18.638 -65.225 1.00 85.94 182 ASN A N 1
ATOM 1377 C CA . ASN A 1 182 ? 37.450 19.455 -64.045 1.00 85.94 182 ASN A CA 1
ATOM 1378 C C . ASN A 1 182 ? 35.978 19.889 -63.994 1.00 85.94 182 ASN A C 1
ATOM 1380 O O . ASN A 1 182 ? 35.349 19.796 -62.945 1.00 85.94 182 ASN A O 1
ATOM 1384 N N . LYS A 1 183 ? 35.393 20.288 -65.132 1.00 87.38 183 LYS A N 1
ATOM 1385 C CA . LYS A 1 183 ? 33.962 20.622 -65.214 1.00 87.38 183 LYS A CA 1
ATOM 1386 C C . LYS A 1 183 ? 33.063 19.423 -64.931 1.00 87.38 183 LYS A C 1
ATOM 1388 O O . LYS A 1 183 ? 32.074 19.570 -64.221 1.00 87.38 183 LYS A O 1
ATOM 1393 N N . ASP A 1 184 ? 33.386 18.255 -65.477 1.00 84.62 184 ASP A N 1
ATOM 1394 C CA . ASP A 1 184 ? 32.595 17.044 -65.283 1.00 84.62 184 ASP A CA 1
ATOM 1395 C C . ASP A 1 184 ? 32.701 16.552 -63.827 1.00 84.62 184 ASP A C 1
ATOM 1397 O O . ASP A 1 184 ? 31.681 16.203 -63.233 1.00 84.62 184 ASP A O 1
ATOM 1401 N N . GLU A 1 185 ? 33.892 16.612 -63.216 1.00 84.12 185 GLU A N 1
ATOM 1402 C CA . GLU A 1 185 ? 34.114 16.332 -61.790 1.00 84.12 185 GLU A CA 1
ATOM 1403 C C . GLU A 1 185 ? 33.355 17.322 -60.884 1.00 84.12 185 GLU A C 1
ATOM 1405 O O . GLU A 1 185 ? 32.714 16.897 -59.922 1.00 84.12 185 GLU A O 1
ATOM 1410 N N . GLU A 1 186 ? 33.352 18.620 -61.207 1.00 81.50 186 GLU A N 1
ATOM 1411 C CA . GLU A 1 186 ? 32.571 19.644 -60.491 1.00 81.50 186 GLU A CA 1
ATOM 1412 C C . GLU A 1 186 ? 31.054 19.470 -60.676 1.00 81.50 186 GLU A C 1
ATOM 1414 O O . GLU A 1 186 ? 30.273 19.704 -59.750 1.00 81.50 186 GLU A O 1
ATOM 1419 N N . SER A 1 187 ? 30.622 19.036 -61.863 1.00 79.38 187 SER A N 1
ATOM 1420 C CA . SER A 1 187 ? 29.212 18.786 -62.182 1.00 79.38 187 SER A CA 1
ATOM 1421 C C . SER A 1 187 ? 28.661 17.519 -61.528 1.00 79.38 187 SER A C 1
ATOM 1423 O O . SER A 1 187 ? 27.439 17.358 -61.442 1.00 79.38 187 SER A O 1
ATOM 1425 N N . LEU A 1 188 ? 29.542 16.638 -61.034 1.00 80.56 188 LEU A N 1
ATOM 1426 C CA . LEU A 1 188 ? 29.196 15.424 -60.303 1.00 80.56 188 LEU A CA 1
ATOM 1427 C C . LEU A 1 188 ? 28.675 15.798 -58.906 1.00 80.56 188 LEU A C 1
ATOM 1429 O O . LEU A 1 188 ? 29.318 15.606 -57.873 1.00 80.56 188 LEU A O 1
ATOM 1433 N N . GLN A 1 189 ? 27.480 16.386 -58.871 1.00 71.69 189 GLN A N 1
ATOM 1434 C CA . GLN A 1 189 ? 26.832 16.790 -57.636 1.00 71.69 189 GLN A CA 1
ATOM 1435 C C . GLN A 1 189 ? 26.607 15.569 -56.747 1.00 71.69 189 GLN A C 1
ATOM 1437 O O . GLN A 1 189 ? 26.105 14.527 -57.182 1.00 71.69 189 GLN A O 1
ATOM 1442 N N . LYS A 1 190 ? 26.944 15.716 -55.462 1.00 73.69 190 LYS A N 1
ATOM 1443 C CA . LYS A 1 190 ? 26.587 14.718 -54.454 1.00 73.69 190 LYS A CA 1
ATOM 1444 C C . LYS A 1 190 ? 25.064 14.540 -54.474 1.00 73.69 190 LYS A C 1
ATOM 1446 O O . LYS A 1 190 ? 24.357 15.551 -54.452 1.00 73.69 190 LYS A O 1
ATOM 1451 N N . PRO A 1 191 ? 24.547 13.297 -54.487 1.00 81.19 191 PRO A N 1
ATOM 1452 C CA . PRO A 1 191 ? 23.113 13.045 -54.433 1.00 81.19 191 PRO A CA 1
ATOM 1453 C C . PRO A 1 191 ? 22.444 13.875 -53.332 1.00 81.19 191 PRO A C 1
ATOM 1455 O O . PRO A 1 191 ? 22.889 13.834 -52.186 1.00 81.19 191 PRO A O 1
ATOM 1458 N N . ALA A 1 192 ? 21.362 14.596 -53.649 1.00 84.62 192 ALA A N 1
ATOM 1459 C CA . ALA A 1 192 ? 20.643 15.432 -52.676 1.00 84.62 192 ALA A CA 1
ATOM 1460 C C . ALA A 1 192 ? 20.245 14.647 -51.407 1.00 84.62 192 ALA A C 1
ATOM 1462 O O . ALA A 1 192 ? 20.241 15.185 -50.300 1.00 84.62 192 ALA A O 1
ATOM 1463 N N . ARG A 1 193 ? 20.005 13.339 -51.559 1.00 90.06 193 ARG A N 1
ATOM 1464 C CA . ARG A 1 193 ? 19.733 12.405 -50.464 1.00 90.06 193 ARG A CA 1
ATOM 1465 C C . ARG A 1 193 ? 20.873 12.316 -49.434 1.00 90.06 193 ARG A C 1
ATOM 1467 O O . ARG A 1 193 ? 20.592 12.270 -48.242 1.00 90.06 193 ARG A O 1
ATOM 1474 N N . LEU A 1 194 ? 22.145 12.400 -49.844 1.00 87.69 194 LEU A N 1
ATOM 1475 C CA . LEU A 1 194 ? 23.297 12.404 -48.921 1.00 87.69 194 LEU A CA 1
ATOM 1476 C C . LEU A 1 194 ? 23.340 13.635 -48.004 1.00 87.69 194 LEU A C 1
ATOM 1478 O O . LEU A 1 194 ? 23.979 13.581 -46.955 1.00 87.69 194 LEU A O 1
ATOM 1482 N N . ILE A 1 195 ? 22.678 14.730 -48.387 1.00 87.25 195 ILE A N 1
ATOM 1483 C CA . ILE A 1 195 ? 22.565 15.949 -47.572 1.00 87.25 195 ILE A CA 1
ATOM 1484 C C . ILE A 1 195 ? 21.408 15.822 -46.568 1.00 87.25 195 ILE A C 1
ATOM 1486 O O . ILE A 1 195 ? 21.498 16.336 -45.457 1.00 87.25 195 ILE A O 1
ATOM 1490 N N . GLN A 1 196 ? 20.342 15.104 -46.932 1.00 91.50 196 GLN A N 1
ATOM 1491 C CA . GLN A 1 196 ? 19.152 14.909 -46.093 1.00 91.50 196 GLN A CA 1
ATOM 1492 C C . GLN A 1 196 ? 19.367 13.867 -44.988 1.00 91.50 196 GLN A C 1
ATOM 1494 O O . GLN A 1 196 ? 18.931 14.083 -43.859 1.00 91.50 196 GLN A O 1
ATOM 1499 N N . ILE A 1 197 ? 20.078 12.770 -45.284 1.00 91.75 197 ILE A N 1
ATOM 1500 C CA . ILE A 1 197 ? 20.297 11.671 -44.328 1.00 91.75 197 ILE A CA 1
ATOM 1501 C C . ILE A 1 197 ? 20.898 12.152 -42.987 1.00 91.75 197 ILE A C 1
ATOM 1503 O O . ILE A 1 197 ? 20.389 11.741 -41.947 1.00 91.75 197 ILE A O 1
ATOM 1507 N N . PRO A 1 198 ? 21.930 13.022 -42.940 1.00 92.12 198 PRO A N 1
ATOM 1508 C CA . PRO A 1 198 ? 22.442 13.553 -41.674 1.00 92.12 198 PRO A CA 1
ATOM 1509 C C . PRO A 1 198 ? 21.389 14.283 -40.830 1.00 92.12 198 PRO A C 1
ATOM 1511 O O . PRO A 1 198 ? 21.340 14.073 -39.624 1.00 92.12 198 PRO A O 1
ATOM 1514 N N . VAL A 1 199 ? 20.512 15.076 -41.455 1.00 93.25 199 VAL A N 1
ATOM 1515 C CA . VAL A 1 199 ? 19.441 15.807 -40.753 1.00 93.25 199 VAL A CA 1
ATOM 1516 C C . VAL A 1 199 ? 18.421 14.836 -40.152 1.00 93.25 199 VAL A C 1
ATOM 1518 O O . VAL A 1 199 ? 17.998 15.006 -39.009 1.00 93.25 199 VAL A O 1
ATOM 1521 N N . GLU A 1 200 ? 18.052 13.789 -40.896 1.00 94.12 200 GLU A N 1
ATOM 1522 C CA . GLU A 1 200 ? 17.175 12.719 -40.398 1.00 94.12 200 GLU A CA 1
ATOM 1523 C C . GLU A 1 200 ? 17.831 11.943 -39.243 1.00 94.12 200 GLU A C 1
ATOM 1525 O O . GLU A 1 200 ? 17.182 11.689 -38.228 1.00 94.12 200 GLU A O 1
ATOM 1530 N N . ILE A 1 201 ? 19.125 11.621 -39.356 1.00 93.69 201 ILE A N 1
ATOM 1531 C CA . ILE A 1 201 ? 19.902 10.962 -38.295 1.00 93.69 201 ILE A CA 1
ATOM 1532 C C . ILE A 1 201 ? 19.928 11.815 -37.024 1.00 93.69 201 ILE A C 1
ATOM 1534 O O . ILE A 1 201 ? 19.687 11.288 -35.939 1.00 93.69 201 ILE A O 1
ATOM 1538 N N . ASP A 1 202 ? 20.186 13.118 -37.137 1.00 93.44 202 ASP A N 1
ATOM 1539 C CA . ASP A 1 202 ? 20.209 14.024 -35.987 1.00 93.44 202 ASP A CA 1
ATOM 1540 C C . ASP A 1 202 ? 18.832 14.097 -35.311 1.00 93.44 202 ASP A C 1
ATOM 1542 O O . ASP A 1 202 ? 18.737 13.972 -34.088 1.00 93.44 202 ASP A O 1
ATOM 1546 N N . GLY A 1 203 ? 17.753 14.190 -36.097 1.00 95.00 203 GLY A N 1
ATOM 1547 C CA . GLY A 1 203 ? 16.381 14.144 -35.584 1.00 95.00 203 GLY A CA 1
ATOM 1548 C C . GLY A 1 203 ? 16.055 12.836 -34.850 1.00 95.00 203 GLY A C 1
ATOM 1549 O O . GLY A 1 203 ? 15.486 12.855 -33.757 1.00 95.00 203 GLY A O 1
ATOM 1550 N N . LEU A 1 204 ? 16.466 11.691 -35.401 1.00 95.00 204 LEU A N 1
ATOM 1551 C CA . LEU A 1 204 ? 16.292 10.385 -34.757 1.00 95.00 204 LEU A CA 1
ATOM 1552 C C . LEU A 1 204 ? 17.163 10.237 -33.498 1.00 95.00 204 LEU A C 1
ATOM 1554 O O . LEU A 1 204 ? 16.721 9.636 -32.520 1.00 95.00 204 LEU A O 1
ATOM 1558 N N . ASN A 1 205 ? 18.368 10.813 -33.464 1.00 93.75 205 ASN A N 1
ATOM 1559 C CA . ASN A 1 205 ? 19.228 10.813 -32.275 1.00 93.75 205 ASN A CA 1
ATOM 1560 C C . ASN A 1 205 ? 18.621 11.616 -31.115 1.00 93.75 205 ASN A C 1
ATOM 1562 O O . ASN A 1 205 ? 18.716 11.185 -29.962 1.00 93.75 205 ASN A O 1
ATOM 1566 N N . VAL A 1 206 ? 17.945 12.736 -31.399 1.00 95.75 206 VAL A N 1
ATOM 1567 C CA . VAL A 1 206 ? 17.161 13.467 -30.387 1.00 95.75 206 VAL A CA 1
ATOM 1568 C C . VAL A 1 206 ? 16.068 12.563 -29.813 1.00 95.75 206 VAL A C 1
ATOM 1570 O O . VAL A 1 206 ? 15.979 12.415 -28.592 1.00 95.75 206 VAL A O 1
ATOM 1573 N N . GLN A 1 207 ? 15.319 11.859 -30.670 1.00 95.12 207 GLN A N 1
ATOM 1574 C CA . GLN A 1 207 ? 14.295 10.904 -30.226 1.00 95.12 207 GLN A CA 1
ATOM 1575 C C . GLN A 1 207 ? 14.879 9.752 -29.395 1.00 95.12 207 GLN A C 1
ATOM 1577 O O . GLN A 1 207 ? 14.265 9.327 -28.418 1.00 95.12 207 GLN A O 1
ATOM 1582 N N . VAL A 1 208 ? 16.074 9.247 -29.731 1.00 95.00 208 VAL A N 1
ATOM 1583 C CA . VAL A 1 208 ? 16.789 8.250 -28.909 1.00 95.00 208 VAL A CA 1
ATOM 1584 C C . VAL A 1 208 ? 17.064 8.795 -27.506 1.00 95.00 208 VAL A C 1
ATOM 1586 O O . VAL A 1 208 ? 16.877 8.071 -26.525 1.00 95.00 208 VAL A O 1
ATOM 1589 N N . GLY A 1 209 ? 17.489 10.057 -27.401 1.00 93.19 209 GLY A N 1
ATOM 1590 C CA . GLY A 1 209 ? 17.710 10.739 -26.127 1.00 93.19 209 GLY A CA 1
ATOM 1591 C C . GLY A 1 209 ? 16.427 10.861 -25.303 1.00 93.19 209 GLY A C 1
ATOM 1592 O O . GLY A 1 209 ? 16.400 10.431 -24.149 1.00 93.19 209 GLY A O 1
ATOM 1593 N N . GLU A 1 210 ? 15.356 11.376 -25.909 1.00 94.44 210 GLU A N 1
ATOM 1594 C CA . GLU A 1 210 ? 14.038 11.537 -25.279 1.00 94.44 210 GLU A CA 1
ATOM 1595 C C . GLU A 1 210 ? 13.468 10.199 -24.792 1.00 94.44 210 GLU A C 1
ATOM 1597 O O . GLU A 1 210 ? 13.137 10.052 -23.614 1.00 94.44 210 GLU A O 1
ATOM 1602 N N . LEU A 1 211 ? 13.441 9.183 -25.660 1.00 94.69 211 LEU A N 1
ATOM 1603 C CA . LEU A 1 211 ? 12.995 7.834 -25.304 1.00 94.69 211 LEU A CA 1
ATOM 1604 C C . LEU A 1 211 ? 13.882 7.222 -24.214 1.00 94.69 211 LEU A C 1
ATOM 1606 O O . LEU A 1 211 ? 13.379 6.543 -23.321 1.00 94.69 211 LEU A O 1
ATOM 1610 N N . GLY A 1 212 ? 15.190 7.486 -24.240 1.00 94.12 212 GLY A N 1
ATOM 1611 C CA . GLY A 1 212 ? 16.116 7.076 -23.187 1.00 94.12 212 GLY A CA 1
ATOM 1612 C C . GLY A 1 212 ? 15.782 7.690 -21.824 1.00 94.12 212 GLY A C 1
ATOM 1613 O O . GLY A 1 212 ? 15.894 7.006 -20.803 1.00 94.12 212 GLY A O 1
ATOM 1614 N N . VAL A 1 213 ? 15.331 8.948 -21.789 1.00 94.81 213 VAL A N 1
ATOM 1615 C CA . VAL A 1 213 ? 14.831 9.595 -20.567 1.00 94.81 213 VAL A CA 1
ATOM 1616 C C . VAL A 1 213 ? 13.529 8.938 -20.108 1.00 94.81 213 VAL A C 1
ATOM 1618 O O . VAL A 1 213 ? 13.439 8.563 -18.939 1.00 94.81 213 VAL A O 1
ATOM 1621 N N . THR A 1 214 ? 12.567 8.716 -21.010 1.00 93.75 214 THR A N 1
ATOM 1622 C CA . THR A 1 214 ? 11.288 8.055 -20.688 1.00 93.75 214 THR A CA 1
ATOM 1623 C C . THR A 1 214 ? 11.479 6.632 -20.156 1.00 93.75 214 THR A C 1
ATOM 1625 O O . THR A 1 214 ? 10.797 6.228 -19.223 1.00 93.75 214 THR A O 1
ATOM 1628 N N . ILE A 1 215 ? 12.438 5.867 -20.686 1.00 92.81 215 ILE A N 1
ATOM 1629 C CA . ILE A 1 215 ? 12.743 4.509 -20.199 1.00 92.81 215 ILE A CA 1
ATOM 1630 C C . ILE A 1 215 ? 13.372 4.541 -18.799 1.00 92.81 215 ILE A C 1
ATOM 1632 O O . ILE A 1 215 ? 13.092 3.668 -17.977 1.00 92.81 215 ILE A O 1
ATOM 1636 N N . LYS A 1 216 ? 14.234 5.529 -18.519 1.00 93.50 216 LYS A N 1
ATOM 1637 C CA . LYS A 1 216 ? 14.873 5.697 -17.200 1.00 93.50 216 LYS A CA 1
ATOM 1638 C C . LYS A 1 216 ? 13.901 6.206 -16.140 1.00 93.50 216 LYS A C 1
ATOM 1640 O O . LYS A 1 216 ? 14.078 5.898 -14.965 1.00 93.50 216 LYS A O 1
ATOM 1645 N N . ARG A 1 217 ? 12.928 7.019 -16.544 1.00 92.25 217 ARG A N 1
ATOM 1646 C CA . ARG A 1 217 ? 11.904 7.613 -15.682 1.00 92.25 217 ARG A CA 1
ATOM 1647 C C . ARG A 1 217 ? 10.536 7.418 -16.332 1.00 92.25 217 ARG A C 1
ATOM 1649 O O . ARG A 1 217 ? 10.007 8.372 -16.907 1.00 92.25 217 ARG A O 1
ATOM 1656 N N . PRO A 1 218 ? 9.990 6.191 -16.292 1.00 91.50 218 PRO A N 1
ATOM 1657 C CA . PRO A 1 218 ? 8.634 5.968 -16.750 1.00 91.50 218 PRO A CA 1
ATOM 1658 C C . PRO A 1 218 ? 7.690 6.783 -15.872 1.00 91.50 218 PRO A C 1
ATOM 1660 O O . PRO A 1 218 ? 7.872 6.866 -14.661 1.00 91.50 218 PRO A O 1
ATOM 1663 N N . ALA A 1 219 ? 6.717 7.421 -16.504 1.00 90.12 219 ALA A N 1
ATOM 1664 C CA . ALA A 1 219 ? 5.714 8.209 -15.814 1.00 90.12 219 ALA A CA 1
ATOM 1665 C C . ALA A 1 219 ? 4.357 7.527 -15.970 1.00 90.12 219 ALA A C 1
ATOM 1667 O O . ALA A 1 219 ? 3.969 7.181 -17.090 1.00 90.12 219 ALA A O 1
ATOM 1668 N N . ALA A 1 220 ? 3.653 7.358 -14.852 1.00 93.56 220 ALA A N 1
ATOM 1669 C CA . ALA A 1 220 ? 2.219 7.113 -14.857 1.00 93.56 220 ALA A CA 1
ATOM 1670 C C . ALA A 1 220 ? 1.458 8.381 -15.269 1.00 93.56 220 ALA A C 1
ATOM 1672 O O . ALA A 1 220 ? 1.996 9.495 -15.266 1.00 93.56 220 ALA A O 1
ATOM 1673 N N . SER A 1 221 ? 0.189 8.212 -15.626 1.00 94.56 221 SER A N 1
ATOM 1674 C CA . SER A 1 221 ? -0.690 9.332 -15.934 1.00 94.56 221 SER A CA 1
ATOM 1675 C C . SER A 1 221 ? -0.912 10.221 -14.706 1.00 94.56 221 SER A C 1
ATOM 1677 O O . SER A 1 221 ? -0.909 9.771 -13.557 1.00 94.56 221 SER A O 1
ATOM 1679 N N . SER A 1 222 ? -1.144 11.514 -14.947 1.00 94.94 222 SER A N 1
ATOM 1680 C CA . SER A 1 222 ? -1.490 12.464 -13.884 1.00 94.94 222 SER A CA 1
ATOM 1681 C C . SER A 1 222 ? -2.762 12.056 -13.140 1.00 94.94 222 SER A C 1
ATOM 1683 O O . SER A 1 222 ? -2.857 12.294 -11.939 1.00 94.94 222 SER A O 1
ATOM 1685 N N . GLN A 1 223 ? -3.703 11.411 -13.836 1.00 96.00 223 GLN A N 1
ATOM 1686 C CA . GLN A 1 223 ? -4.929 10.887 -13.246 1.00 96.00 223 GLN A CA 1
ATOM 1687 C C . GLN A 1 223 ? -4.633 9.762 -12.249 1.00 96.00 223 GLN A C 1
ATOM 1689 O O . GLN A 1 223 ? -5.029 9.870 -11.096 1.00 96.00 223 GLN A O 1
ATOM 1694 N N . SER A 1 224 ? -3.864 8.741 -12.639 1.00 95.88 224 SER A N 1
ATOM 1695 C CA . SER A 1 224 ? -3.539 7.609 -11.757 1.00 95.88 224 SER A CA 1
ATOM 1696 C C . SER A 1 224 ? -2.720 8.035 -10.532 1.00 95.88 224 SER A C 1
ATOM 1698 O O . SER A 1 224 ? -2.914 7.516 -9.431 1.00 95.88 224 SER A O 1
ATOM 1700 N N . LEU A 1 225 ? -1.850 9.041 -10.678 1.00 95.38 225 LEU A N 1
ATOM 1701 C CA . LEU A 1 225 ? -1.149 9.655 -9.545 1.00 95.38 225 LEU A CA 1
ATOM 1702 C C . LEU A 1 225 ? -2.092 10.446 -8.624 1.00 95.38 225 LEU A C 1
ATOM 1704 O O . LEU A 1 225 ? -1.948 10.376 -7.400 1.00 95.38 225 LEU A O 1
ATOM 1708 N N . ALA A 1 226 ? -3.058 11.179 -9.187 1.00 96.50 226 ALA A N 1
ATOM 1709 C CA . ALA A 1 226 ? -4.071 11.889 -8.411 1.00 96.50 226 ALA A CA 1
ATOM 1710 C C . ALA A 1 226 ? -4.962 10.904 -7.639 1.00 96.50 226 ALA A C 1
ATOM 1712 O O . ALA A 1 226 ? -5.162 11.086 -6.438 1.00 96.50 226 ALA A O 1
ATOM 1713 N N . ASP A 1 227 ? -5.396 9.820 -8.280 1.00 95.56 227 ASP A N 1
ATOM 1714 C CA . ASP A 1 227 ? -6.209 8.767 -7.668 1.00 95.56 227 ASP A CA 1
ATOM 1715 C C . ASP A 1 227 ? -5.457 8.072 -6.521 1.00 95.56 227 ASP A C 1
ATOM 1717 O O . ASP A 1 227 ? -6.012 7.886 -5.436 1.00 95.56 227 ASP A O 1
ATOM 1721 N N . LEU A 1 228 ? -4.164 7.770 -6.702 1.00 97.12 228 LEU A N 1
ATOM 1722 C CA . LEU A 1 228 ? -3.314 7.241 -5.630 1.00 97.12 228 LEU A CA 1
ATOM 1723 C C . LEU A 1 228 ? -3.188 8.228 -4.459 1.00 97.12 228 LEU A C 1
ATOM 1725 O O . LEU A 1 228 ? -3.252 7.833 -3.292 1.00 97.12 228 LEU A O 1
ATOM 1729 N N . SER A 1 229 ? -3.011 9.518 -4.751 1.00 96.69 229 SER A N 1
ATOM 1730 C CA . SER A 1 229 ? -2.915 10.551 -3.717 1.00 96.69 229 SER A CA 1
ATOM 1731 C C . SER A 1 229 ? -4.222 10.699 -2.929 1.00 96.69 229 SER A C 1
ATOM 1733 O O . SER A 1 229 ? -4.190 10.779 -1.699 1.00 96.69 229 SER A O 1
ATOM 1735 N N . ALA A 1 230 ? -5.366 10.641 -3.617 1.00 96.56 230 ALA A N 1
ATOM 1736 C CA . ALA A 1 230 ? -6.690 10.696 -3.015 1.00 96.56 230 ALA A CA 1
ATOM 1737 C C . ALA A 1 230 ? -6.939 9.467 -2.131 1.00 96.56 230 ALA A C 1
ATOM 1739 O O . ALA A 1 230 ? -7.344 9.619 -0.979 1.00 96.56 230 ALA A O 1
ATOM 1740 N N . ALA A 1 231 ? -6.600 8.266 -2.613 1.00 96.88 231 ALA A N 1
ATOM 1741 C CA . ALA A 1 231 ? -6.710 7.035 -1.832 1.00 96.88 231 ALA A CA 1
ATOM 1742 C C . ALA A 1 231 ? -5.854 7.084 -0.552 1.00 96.88 231 ALA A C 1
ATOM 1744 O O . ALA A 1 231 ? -6.315 6.704 0.522 1.00 96.88 231 ALA A O 1
ATOM 1745 N N . ARG A 1 232 ? -4.623 7.609 -0.629 1.00 97.00 232 ARG A N 1
ATOM 1746 C CA . ARG A 1 232 ? -3.750 7.775 0.549 1.00 97.00 232 ARG A CA 1
ATOM 1747 C C . ARG A 1 232 ? -4.276 8.817 1.535 1.00 97.00 232 ARG A C 1
ATOM 1749 O O . ARG A 1 232 ? -4.200 8.598 2.743 1.00 97.00 232 ARG A O 1
ATOM 1756 N N . SER A 1 233 ? -4.812 9.933 1.041 1.00 96.50 233 SER A N 1
ATOM 1757 C CA . SER A 1 233 ? -5.448 10.947 1.891 1.00 96.50 233 SER A CA 1
ATOM 1758 C C . SER A 1 233 ? -6.649 10.368 2.636 1.00 96.50 233 SER A C 1
ATOM 1760 O O . SER A 1 233 ? -6.838 10.632 3.823 1.00 96.50 233 SER A O 1
ATOM 1762 N N . GLU A 1 234 ? -7.433 9.540 1.951 1.00 96.06 234 GLU A N 1
ATOM 1763 C CA . GLU A 1 234 ? -8.606 8.892 2.521 1.00 96.06 234 GLU A CA 1
ATOM 1764 C C . GLU A 1 234 ? -8.244 7.914 3.648 1.00 96.06 234 GLU A C 1
ATOM 1766 O O . GLU A 1 234 ? -8.892 7.926 4.693 1.00 96.06 234 GLU A O 1
ATOM 1771 N N . VAL A 1 235 ? -7.152 7.150 3.515 1.00 96.94 235 VAL A N 1
ATOM 1772 C CA . VAL A 1 235 ? -6.628 6.322 4.621 1.00 96.94 235 VAL A CA 1
ATOM 1773 C C . VAL A 1 235 ? -6.326 7.174 5.858 1.00 96.94 235 VAL A C 1
ATOM 1775 O O . VAL A 1 235 ? -6.611 6.759 6.980 1.00 96.94 235 VAL A O 1
ATOM 1778 N N . GLY A 1 236 ? -5.780 8.381 5.679 1.00 95.00 236 GLY A N 1
ATOM 1779 C CA . GLY A 1 236 ? -5.545 9.316 6.782 1.00 95.00 236 GLY A CA 1
ATOM 1780 C C . GLY A 1 236 ? -6.836 9.721 7.501 1.00 95.00 236 GLY A C 1
ATOM 1781 O O . GLY A 1 236 ? -6.885 9.700 8.734 1.00 95.00 236 GLY A O 1
ATOM 1782 N N . ARG A 1 237 ? -7.892 10.032 6.738 1.00 96.94 237 ARG A N 1
ATOM 1783 C CA . ARG A 1 237 ? -9.220 10.374 7.272 1.00 96.94 237 ARG A CA 1
ATOM 1784 C C . ARG A 1 237 ? -9.834 9.202 8.038 1.00 96.94 237 ARG A C 1
ATOM 1786 O O . ARG A 1 237 ? -10.190 9.356 9.205 1.00 96.94 237 ARG A O 1
ATOM 1793 N N . ILE A 1 238 ? -9.892 8.026 7.416 1.00 97.06 238 ILE A N 1
ATOM 1794 C CA . ILE A 1 238 ? -10.498 6.828 8.010 1.00 97.06 238 ILE A CA 1
ATOM 1795 C C . ILE A 1 238 ? -9.718 6.367 9.246 1.00 97.06 238 ILE A C 1
ATOM 1797 O O . ILE A 1 238 ? -10.324 5.987 10.243 1.00 97.06 238 ILE A O 1
ATOM 1801 N N . ARG A 1 239 ? -8.384 6.485 9.257 1.00 97.31 239 ARG A N 1
ATOM 1802 C CA . ARG A 1 239 ? -7.574 6.187 10.449 1.00 97.31 239 ARG A CA 1
ATOM 1803 C C . ARG A 1 239 ? -7.928 7.092 11.629 1.00 97.31 239 ARG A C 1
ATOM 1805 O O . ARG A 1 239 ? -7.961 6.623 12.766 1.00 97.31 239 ARG A O 1
ATOM 1812 N N . SER A 1 240 ? -8.192 8.374 11.375 1.00 96.69 240 SER A N 1
ATOM 1813 C CA . SER A 1 240 ? -8.662 9.296 12.414 1.00 96.69 240 SER A CA 1
ATOM 1814 C C . SER A 1 240 ? -10.032 8.874 12.949 1.00 96.69 240 SER A C 1
ATOM 1816 O O . SER A 1 240 ? -10.235 8.861 14.161 1.00 96.69 240 SER A O 1
ATOM 1818 N N . GLU A 1 241 ? -10.959 8.493 12.069 1.00 96.19 241 GLU A N 1
ATOM 1819 C CA . GLU A 1 241 ? -12.302 8.027 12.448 1.00 96.19 241 GLU A CA 1
ATOM 1820 C C . GLU A 1 241 ? -12.259 6.724 13.243 1.00 96.19 241 GLU A C 1
ATOM 1822 O O . GLU A 1 241 ? -12.905 6.620 14.284 1.00 96.19 241 GLU A O 1
ATOM 1827 N N . HIS A 1 242 ? -11.423 5.776 12.824 1.00 97.75 242 HIS A N 1
ATOM 1828 C CA . HIS A 1 242 ? -11.137 4.559 13.573 1.00 97.75 242 HIS A CA 1
ATOM 1829 C C . HIS A 1 242 ? -10.583 4.878 14.972 1.00 97.75 242 HIS A C 1
ATOM 1831 O O . HIS A 1 242 ? -11.024 4.301 15.964 1.00 97.75 242 HIS A O 1
ATOM 1837 N N . GLY A 1 243 ? -9.663 5.843 15.088 1.00 97.50 243 GLY A N 1
ATOM 1838 C CA . GLY A 1 243 ? -9.155 6.305 16.385 1.00 97.50 243 GLY A CA 1
ATOM 1839 C C . GLY A 1 243 ? -10.251 6.877 17.293 1.00 97.50 243 GLY A C 1
ATOM 1840 O O . GLY A 1 243 ? -10.297 6.561 18.483 1.00 97.50 243 GLY A O 1
ATOM 1841 N N . VAL A 1 244 ? -11.167 7.678 16.740 1.00 97.88 244 VAL A N 1
ATOM 1842 C CA . VAL A 1 244 ? -12.324 8.214 17.477 1.00 97.88 244 VAL A CA 1
ATOM 1843 C C . VAL A 1 244 ? -13.268 7.090 17.912 1.00 97.88 244 VAL A C 1
ATOM 1845 O O . VAL A 1 244 ? -13.671 7.063 19.074 1.00 97.88 244 VAL A O 1
ATOM 1848 N N . ALA A 1 245 ? -13.576 6.139 17.026 1.00 97.62 245 ALA A N 1
ATOM 1849 C CA . ALA A 1 245 ? -14.423 4.989 17.339 1.00 97.62 245 ALA A CA 1
ATOM 1850 C C . ALA A 1 245 ? -13.810 4.106 18.441 1.00 97.62 245 ALA A C 1
ATOM 1852 O O . ALA A 1 245 ? -14.504 3.728 19.385 1.00 97.62 245 ALA A O 1
ATOM 1853 N N . GLY A 1 246 ? -12.499 3.849 18.378 1.00 98.00 246 GLY A N 1
ATOM 1854 C CA . GLY A 1 246 ? -11.772 3.090 19.398 1.00 98.00 246 GLY A CA 1
ATOM 1855 C C . GLY A 1 246 ? -11.804 3.768 20.770 1.00 98.00 246 GLY A C 1
ATOM 1856 O O . GLY A 1 246 ? -12.101 3.124 21.776 1.00 98.00 246 GLY A O 1
ATOM 1857 N N . ASN A 1 247 ? -11.589 5.086 20.816 1.00 97.94 247 ASN A N 1
ATOM 1858 C CA . ASN A 1 247 ? -11.728 5.861 22.053 1.00 97.94 247 ASN A CA 1
ATOM 1859 C C . ASN A 1 247 ? -13.171 5.842 22.586 1.00 97.94 247 ASN A C 1
ATOM 1861 O O . ASN A 1 247 ? -13.375 5.735 23.796 1.00 97.94 247 ASN A O 1
ATOM 1865 N N . GLY A 1 248 ? -14.168 5.898 21.697 1.00 97.88 248 GLY A N 1
ATOM 1866 C CA . GLY A 1 248 ? -15.583 5.777 22.051 1.00 97.88 248 GLY A CA 1
ATOM 1867 C C . GLY A 1 248 ? -15.922 4.431 22.698 1.00 97.88 248 GLY A C 1
ATOM 1868 O O . GLY A 1 248 ? -16.608 4.399 23.718 1.00 97.88 248 GLY A O 1
ATOM 1869 N N . LEU A 1 249 ? -15.387 3.323 22.171 1.00 98.38 249 LEU A N 1
ATOM 1870 C CA . LEU A 1 249 ? -15.562 1.995 22.767 1.00 98.38 249 LEU A CA 1
ATOM 1871 C C . LEU A 1 249 ? -14.918 1.900 24.156 1.00 98.38 249 LEU A C 1
ATOM 1873 O O . LEU A 1 249 ? -15.531 1.360 25.077 1.00 98.38 249 LEU A O 1
ATOM 1877 N N . LEU A 1 250 ? -13.710 2.443 24.329 1.00 98.12 250 LEU A N 1
ATOM 1878 C CA . LEU A 1 250 ? -13.037 2.464 25.632 1.00 98.12 250 LEU A CA 1
ATOM 1879 C C . LEU A 1 250 ? -13.832 3.260 26.676 1.00 98.12 250 LEU A C 1
ATOM 1881 O O . LEU A 1 250 ? -13.968 2.804 27.812 1.00 98.12 250 LEU A O 1
ATOM 1885 N N . ALA A 1 251 ? -14.392 4.410 26.289 1.00 97.94 251 ALA A N 1
ATOM 1886 C CA . ALA A 1 251 ? -15.263 5.201 27.156 1.00 97.94 251 ALA A CA 1
ATOM 1887 C C . ALA A 1 251 ? -16.530 4.418 27.544 1.00 97.94 251 ALA A C 1
ATOM 1889 O O . ALA A 1 251 ? -16.814 4.263 28.730 1.00 97.94 251 ALA A O 1
ATOM 1890 N N . ALA A 1 252 ? -17.221 3.814 26.571 1.00 97.75 252 ALA A N 1
ATOM 1891 C CA . ALA A 1 252 ? -18.424 3.022 26.831 1.00 97.75 252 ALA A CA 1
ATOM 1892 C C . ALA A 1 252 ? -18.157 1.795 27.730 1.00 97.75 252 ALA A C 1
ATOM 1894 O O . ALA A 1 252 ? -18.982 1.442 28.572 1.00 97.75 252 ALA A O 1
ATOM 1895 N N . GLN A 1 253 ? -16.990 1.153 27.602 1.00 98.25 253 GLN A N 1
ATOM 1896 C CA . GLN A 1 253 ? -16.574 0.064 28.493 1.00 98.25 253 GLN A CA 1
ATOM 1897 C C . GLN A 1 253 ? -16.304 0.539 29.928 1.00 98.25 253 GLN A C 1
ATOM 1899 O O . GLN A 1 253 ? -16.607 -0.183 30.882 1.00 98.25 253 GLN A O 1
ATOM 1904 N N . ALA A 1 254 ? -15.712 1.724 30.101 1.00 97.88 254 ALA A N 1
ATOM 1905 C CA . ALA A 1 254 ? -15.496 2.313 31.421 1.00 97.88 254 ALA A CA 1
ATOM 1906 C C . ALA A 1 254 ? -16.832 2.666 32.100 1.00 97.88 254 ALA A C 1
ATOM 1908 O O . ALA A 1 254 ? -17.020 2.365 33.284 1.00 97.88 254 ALA A O 1
ATOM 1909 N N . ASP A 1 255 ? -17.777 3.209 31.333 1.00 97.44 255 ASP A N 1
ATOM 1910 C CA . ASP A 1 255 ? -19.128 3.518 31.803 1.00 97.44 255 ASP A CA 1
ATOM 1911 C C . ASP A 1 255 ? -19.890 2.243 32.196 1.00 97.44 255 ASP A C 1
ATOM 1913 O O . ASP A 1 255 ? -20.448 2.179 33.294 1.00 97.44 255 ASP A O 1
ATOM 1917 N N . GLU A 1 256 ? -19.844 1.176 31.380 1.00 98.00 256 GLU A N 1
ATOM 1918 C CA . GLU A 1 256 ? -20.468 -0.111 31.729 1.00 98.00 256 GLU A CA 1
ATOM 1919 C C . GLU A 1 256 ? -19.920 -0.662 33.052 1.00 98.00 256 GLU A C 1
ATOM 1921 O O . GLU A 1 256 ? -20.698 -1.085 33.910 1.00 98.00 256 GLU A O 1
ATOM 1926 N N . ARG A 1 257 ? -18.596 -0.635 33.254 1.00 97.75 257 ARG A N 1
ATOM 1927 C CA . ARG A 1 257 ? -17.972 -1.103 34.505 1.00 97.75 257 ARG A CA 1
ATOM 1928 C C . ARG A 1 257 ? -18.452 -0.305 35.712 1.00 97.75 257 ARG A C 1
ATOM 1930 O O . ARG A 1 257 ? -18.725 -0.896 36.759 1.00 97.75 257 ARG A O 1
ATOM 1937 N N . THR A 1 258 ? -18.577 1.011 35.560 1.00 97.88 258 THR A N 1
ATOM 1938 C CA . THR A 1 258 ? -19.069 1.903 36.616 1.00 97.88 258 THR A CA 1
ATOM 1939 C C . THR A 1 258 ? -20.519 1.571 36.962 1.00 97.88 258 THR A C 1
ATOM 1941 O O . THR A 1 258 ? -20.815 1.244 38.112 1.00 97.88 258 THR A O 1
ATOM 1944 N N . CYS A 1 259 ? -21.408 1.506 35.966 1.00 97.56 259 CYS A N 1
ATOM 1945 C CA . CYS A 1 259 ? -22.807 1.133 36.184 1.00 97.56 259 CYS A CA 1
ATOM 1946 C C . CYS A 1 259 ? -22.960 -0.293 36.736 1.00 97.56 259 CYS A C 1
ATOM 1948 O O . CYS A 1 259 ? -23.870 -0.568 37.520 1.00 97.56 259 CYS A O 1
ATOM 1950 N N . GLN A 1 260 ? -22.076 -1.222 36.363 1.00 97.94 260 GLN A N 1
ATOM 1951 C CA . GLN A 1 260 ? -22.089 -2.585 36.887 1.00 97.94 260 GLN A CA 1
ATOM 1952 C C . GLN A 1 260 ? -21.737 -2.610 38.377 1.00 97.94 260 GLN A C 1
ATOM 1954 O O . GLN A 1 260 ? -22.373 -3.336 39.144 1.00 97.94 260 GLN A O 1
ATOM 1959 N N . PHE A 1 261 ? -20.738 -1.829 38.790 1.00 97.56 261 PHE A N 1
ATOM 1960 C CA . PHE A 1 261 ? -20.376 -1.680 40.195 1.00 97.56 261 PHE A CA 1
ATOM 1961 C C . PHE A 1 261 ? -21.518 -1.051 41.005 1.00 97.56 261 PHE A C 1
ATOM 1963 O O . PHE A 1 261 ? -21.914 -1.605 42.030 1.00 97.56 261 PHE A O 1
ATOM 1970 N N . GLU A 1 262 ? -22.107 0.040 40.513 1.00 96.75 262 GLU A N 1
ATOM 1971 C CA . GLU A 1 262 ? -23.244 0.710 41.160 1.00 96.75 262 GLU A CA 1
ATOM 1972 C C . GLU A 1 262 ? -24.468 -0.207 41.279 1.00 96.75 262 GLU A C 1
ATOM 1974 O O . GLU A 1 262 ? -25.104 -0.272 42.332 1.00 96.75 262 GLU A O 1
ATOM 1979 N N . SER A 1 263 ? -24.777 -0.972 40.227 1.00 97.81 263 SER A N 1
ATOM 1980 C CA . SER A 1 263 ? -25.881 -1.935 40.236 1.00 97.81 263 SER A CA 1
ATOM 1981 C C . SER A 1 263 ? -25.667 -3.047 41.263 1.00 97.81 263 SER A C 1
ATOM 1983 O O . SER A 1 263 ? -26.622 -3.416 41.954 1.00 97.81 263 SER A O 1
ATOM 1985 N N . LYS A 1 264 ? -24.437 -3.559 41.407 1.00 97.25 264 LYS A N 1
ATOM 1986 C CA . LYS A 1 264 ? -24.096 -4.535 42.455 1.00 97.25 264 LYS A CA 1
ATOM 1987 C C . LYS A 1 264 ? -24.257 -3.922 43.843 1.00 97.25 264 LYS A C 1
ATOM 1989 O O . LYS A 1 264 ? -25.021 -4.449 44.643 1.00 97.25 264 LYS A O 1
ATOM 1994 N N . GLN A 1 265 ? -23.660 -2.754 44.081 1.00 97.31 265 GLN A N 1
ATOM 1995 C CA . GLN A 1 265 ? -23.745 -2.067 45.371 1.00 97.31 265 GLN A CA 1
ATOM 1996 C C . GLN A 1 265 ? -25.197 -1.773 45.786 1.00 97.31 265 GLN A C 1
ATOM 1998 O O . GLN A 1 265 ? -25.557 -1.940 46.952 1.00 97.31 265 GLN A O 1
ATOM 2003 N N . ALA A 1 266 ? -26.049 -1.348 44.849 1.00 96.31 266 ALA A N 1
ATOM 2004 C CA . ALA A 1 266 ? -27.462 -1.099 45.125 1.00 96.31 266 ALA A CA 1
ATOM 2005 C C . ALA A 1 266 ? -28.222 -2.388 45.489 1.00 96.31 266 ALA A C 1
ATOM 2007 O O . ALA A 1 266 ? -29.060 -2.377 46.391 1.00 96.31 266 ALA A O 1
ATOM 2008 N N . THR A 1 267 ? -27.894 -3.505 44.833 1.00 96.75 267 THR A N 1
ATOM 2009 C CA . THR A 1 267 ? -28.486 -4.824 45.115 1.00 96.75 267 THR A CA 1
ATOM 2010 C C . THR A 1 267 ? -28.029 -5.369 46.472 1.00 96.75 267 THR A C 1
ATOM 2012 O O . THR A 1 267 ? -28.844 -5.890 47.236 1.00 96.75 267 THR A O 1
ATOM 2015 N N . ASP A 1 268 ? -26.755 -5.181 46.821 1.00 97.00 268 ASP A N 1
ATOM 2016 C CA . ASP A 1 268 ? -26.201 -5.584 48.118 1.00 97.00 268 ASP A CA 1
ATOM 2017 C C . ASP A 1 268 ? -26.861 -4.806 49.267 1.00 97.00 268 ASP A C 1
ATOM 2019 O O . ASP A 1 268 ? -27.265 -5.393 50.272 1.00 97.00 268 ASP A O 1
ATOM 2023 N N . ARG A 1 269 ? -27.065 -3.488 49.100 1.00 95.94 269 ARG A N 1
ATOM 2024 C CA . ARG A 1 269 ? -27.800 -2.655 50.072 1.00 95.94 269 ARG A CA 1
ATOM 2025 C C . ARG A 1 269 ? -29.248 -3.105 50.240 1.00 95.94 269 ARG A C 1
ATOM 2027 O O . ARG A 1 269 ? -29.714 -3.225 51.370 1.00 95.94 269 ARG A O 1
ATOM 2034 N N . LEU A 1 270 ? -29.948 -3.382 49.138 1.00 96.56 270 LEU A N 1
ATOM 2035 C CA . LEU A 1 270 ? -31.320 -3.897 49.178 1.00 96.56 270 LEU A CA 1
ATOM 2036 C C . LEU A 1 270 ? -31.399 -5.218 49.959 1.00 96.56 270 LEU A C 1
ATOM 2038 O O . LEU A 1 270 ? -32.292 -5.396 50.788 1.00 96.56 270 LEU A O 1
ATOM 2042 N N . THR A 1 271 ? -30.439 -6.114 49.728 1.00 96.44 271 THR A N 1
ATOM 2043 C CA . THR A 1 271 ? -30.343 -7.401 50.428 1.00 96.44 271 THR A CA 1
ATOM 2044 C C . THR A 1 271 ? -30.069 -7.203 51.920 1.00 96.44 271 THR A C 1
ATOM 2046 O O . THR A 1 271 ? -30.728 -7.827 52.749 1.00 96.44 271 THR A O 1
ATOM 2049 N N . SER A 1 272 ? -29.160 -6.289 52.274 1.00 96.69 272 SER A N 1
ATOM 2050 C CA . SER A 1 272 ? -28.839 -5.967 53.669 1.00 96.69 272 SER A CA 1
ATOM 2051 C C . SER A 1 272 ? -30.044 -5.414 54.435 1.00 96.69 272 SER A C 1
ATOM 2053 O O . SER A 1 272 ? -30.329 -5.891 55.532 1.00 96.69 272 SER A O 1
ATOM 2055 N N . TYR A 1 273 ? -30.807 -4.478 53.859 1.00 96.69 273 TYR A N 1
ATOM 2056 C CA . TYR A 1 273 ? -32.029 -3.982 54.505 1.00 96.69 273 TYR A CA 1
ATOM 2057 C C . TYR A 1 273 ? -33.110 -5.062 54.612 1.00 96.69 273 TYR A C 1
ATOM 2059 O O . TYR A 1 273 ? -33.788 -5.141 55.633 1.00 96.69 273 TYR A O 1
ATOM 2067 N N . GLY A 1 274 ? -33.232 -5.945 53.614 1.00 95.25 274 GLY A N 1
ATOM 2068 C CA . GLY A 1 274 ? -34.114 -7.113 53.704 1.00 95.25 274 GLY A CA 1
ATOM 2069 C C . GLY A 1 274 ? -33.762 -8.035 54.878 1.00 95.25 274 GLY A C 1
ATOM 2070 O O . GLY A 1 274 ? -34.653 -8.461 55.609 1.00 95.25 274 GLY A O 1
ATOM 2071 N N . GLN A 1 275 ? -32.471 -8.289 55.108 1.00 96.31 275 GLN A N 1
ATOM 2072 C CA . GLN A 1 275 ? -31.994 -9.062 56.262 1.00 96.31 275 GLN A CA 1
ATOM 2073 C C . GLN A 1 275 ? -32.247 -8.336 57.591 1.00 96.31 275 GLN A C 1
ATOM 2075 O O . GLN A 1 275 ? -32.680 -8.963 58.554 1.00 96.31 275 GLN A O 1
ATOM 2080 N N . GLN A 1 276 ? -32.027 -7.018 57.651 1.00 95.81 276 GLN A N 1
ATOM 2081 C CA . GLN A 1 276 ? -32.307 -6.222 58.854 1.00 95.81 276 GLN A CA 1
ATOM 2082 C C . GLN A 1 276 ? -33.788 -6.276 59.240 1.00 95.81 276 GLN A C 1
ATOM 2084 O O . GLN A 1 276 ? -34.098 -6.460 60.412 1.00 95.81 276 GLN A O 1
ATOM 2089 N N . ILE A 1 277 ? -34.698 -6.174 58.266 1.00 96.44 277 ILE A N 1
ATOM 2090 C CA . ILE A 1 277 ? -36.141 -6.292 58.515 1.00 96.44 277 ILE A CA 1
ATOM 2091 C C . ILE A 1 277 ? -36.482 -7.672 59.080 1.00 96.44 277 ILE A C 1
ATOM 2093 O O . ILE A 1 277 ? -37.206 -7.740 60.063 1.00 96.44 277 ILE A O 1
ATOM 2097 N N . GLN A 1 278 ? -35.919 -8.755 58.532 1.00 96.25 278 GLN A N 1
ATOM 2098 C CA . GLN A 1 278 ? -36.145 -10.110 59.059 1.00 96.25 278 GLN A CA 1
ATOM 2099 C C . GLN A 1 278 ? -35.665 -10.268 60.509 1.00 96.25 278 GLN A C 1
ATOM 2101 O O . GLN A 1 278 ? -36.348 -10.897 61.314 1.00 96.25 278 GLN A O 1
ATOM 2106 N N . ILE A 1 279 ? -34.511 -9.685 60.854 1.00 96.44 279 ILE A N 1
ATOM 2107 C CA . ILE A 1 279 ? -33.983 -9.703 62.226 1.00 96.44 279 ILE A CA 1
ATOM 2108 C C . ILE A 1 279 ? -34.915 -8.933 63.170 1.00 96.44 279 ILE A C 1
ATOM 2110 O O . ILE A 1 279 ? -35.255 -9.442 64.236 1.00 96.44 279 ILE A O 1
ATOM 2114 N N . ILE A 1 280 ? -35.359 -7.737 62.770 1.00 95.19 280 ILE A N 1
ATOM 2115 C CA . ILE A 1 280 ? -36.273 -6.910 63.569 1.00 95.19 280 ILE A CA 1
ATOM 2116 C C . ILE A 1 280 ? -37.643 -7.589 63.714 1.00 95.19 280 ILE A C 1
ATOM 2118 O O . ILE A 1 280 ? -38.218 -7.568 64.797 1.00 95.19 280 ILE A O 1
ATOM 2122 N N . ASP A 1 281 ? -38.162 -8.217 62.656 1.00 95.62 281 ASP A N 1
ATOM 2123 C CA . ASP A 1 281 ? -39.428 -8.956 62.697 1.00 95.62 281 ASP A CA 1
ATOM 2124 C C . ASP A 1 281 ? -39.357 -10.119 63.698 1.00 95.62 281 ASP A C 1
ATOM 2126 O O . ASP A 1 281 ? -40.255 -10.263 64.530 1.00 95.62 281 ASP A O 1
ATOM 2130 N N . ALA A 1 282 ? -38.258 -10.884 63.696 1.00 94.50 282 ALA A N 1
ATOM 2131 C CA . ALA A 1 282 ? -38.025 -11.951 64.671 1.00 94.50 282 ALA A CA 1
ATOM 2132 C C . ALA A 1 282 ? -37.877 -11.419 66.112 1.00 94.50 282 ALA A C 1
ATOM 2134 O O . ALA A 1 282 ? -38.342 -12.051 67.064 1.00 94.50 282 ALA A O 1
ATOM 2135 N N . GLU A 1 283 ? -37.252 -10.250 66.296 1.00 93.06 283 GLU A N 1
ATOM 2136 C CA . GLU A 1 283 ? -37.148 -9.587 67.601 1.00 93.06 283 GLU A CA 1
ATOM 2137 C C . GLU A 1 283 ? -38.522 -9.128 68.113 1.00 93.06 283 GLU A C 1
ATOM 2139 O O . GLU A 1 283 ? -38.868 -9.396 69.264 1.00 93.06 283 GLU A O 1
ATOM 2144 N N . ILE A 1 284 ? -39.334 -8.499 67.256 1.00 92.75 284 ILE A N 1
ATOM 2145 C CA . ILE A 1 284 ? -40.705 -8.086 67.582 1.00 92.75 284 ILE A CA 1
ATOM 2146 C C . ILE A 1 284 ? -41.554 -9.302 67.960 1.00 92.75 284 ILE A C 1
ATOM 2148 O O . ILE A 1 284 ? -42.290 -9.241 68.943 1.00 92.75 284 ILE A O 1
ATOM 2152 N N . GLU A 1 285 ? -41.459 -10.406 67.217 1.00 91.19 285 GLU A N 1
ATOM 2153 C CA . GLU A 1 285 ? -42.182 -11.645 67.522 1.00 91.19 285 GLU A CA 1
ATOM 2154 C C . GLU A 1 285 ? -41.776 -12.217 68.890 1.00 91.19 285 GLU A C 1
ATOM 2156 O O . GLU A 1 285 ? -42.640 -12.531 69.709 1.00 91.19 285 GLU A O 1
ATOM 2161 N N . ASN A 1 286 ? -40.474 -12.258 69.193 1.00 88.12 286 ASN A N 1
ATOM 2162 C CA . ASN A 1 286 ? -39.959 -12.697 70.493 1.00 88.12 286 ASN A CA 1
ATOM 2163 C C . ASN A 1 286 ? -40.439 -11.791 71.643 1.00 88.12 286 ASN A C 1
ATOM 2165 O O . ASN A 1 286 ? -40.913 -12.279 72.671 1.00 88.12 286 ASN A O 1
ATOM 2169 N N . LEU A 1 287 ? -40.366 -10.467 71.472 1.00 88.44 287 LEU A N 1
ATOM 2170 C CA . LEU A 1 287 ? -40.847 -9.506 72.468 1.00 88.44 287 LEU A CA 1
ATOM 2171 C C . LEU A 1 287 ? -42.368 -9.595 72.667 1.00 88.44 287 LEU A C 1
ATOM 2173 O O . LEU A 1 287 ? -42.834 -9.539 73.805 1.00 88.44 287 LEU A O 1
ATOM 2177 N N . ASN A 1 288 ? -43.141 -9.796 71.597 1.00 88.81 288 ASN A N 1
ATOM 2178 C CA . ASN A 1 288 ? -44.587 -10.011 71.683 1.00 88.81 288 ASN A CA 1
ATOM 2179 C C . ASN A 1 288 ? -44.925 -11.316 72.408 1.00 88.81 288 ASN A C 1
ATOM 2181 O O . ASN A 1 288 ? -45.798 -11.299 73.267 1.00 88.81 288 ASN A O 1
ATOM 2185 N N . ALA A 1 289 ? -44.202 -12.411 72.150 1.00 84.94 289 ALA A N 1
ATOM 2186 C CA . ALA A 1 289 ? -44.382 -13.673 72.873 1.00 84.94 289 ALA A CA 1
ATOM 2187 C C . ALA A 1 289 ? -44.077 -13.543 74.379 1.00 84.94 289 ALA A C 1
ATOM 2189 O O . ALA A 1 289 ? -44.631 -14.277 75.197 1.00 84.94 289 ALA A O 1
ATOM 2190 N N . LYS A 1 290 ? -43.217 -12.590 74.767 1.00 83.69 290 LYS A N 1
ATOM 2191 C CA . LYS A 1 290 ? -43.009 -12.220 76.174 1.00 83.69 290 LYS A CA 1
ATOM 2192 C C . LYS A 1 290 ? -44.125 -11.330 76.706 1.00 83.69 290 LYS A C 1
ATOM 2194 O O . LYS A 1 290 ? -44.460 -11.445 77.878 1.00 83.69 290 LYS A O 1
ATOM 2199 N N . LEU A 1 291 ? -44.684 -10.417 75.911 1.00 84.88 291 LEU A N 1
ATOM 2200 C CA . LEU A 1 291 ? -45.763 -9.519 76.341 1.00 84.88 291 LEU A CA 1
ATOM 2201 C C . LEU A 1 291 ? -47.126 -10.223 76.428 1.00 84.88 291 LEU A C 1
ATOM 2203 O O . LEU A 1 291 ? -47.892 -9.893 77.328 1.00 84.88 291 LEU A O 1
ATOM 2207 N N . ASP A 1 292 ? -47.404 -11.198 75.571 1.00 85.38 292 ASP A N 1
ATOM 2208 C CA . ASP A 1 292 ? -48.622 -12.011 75.568 1.00 85.38 292 ASP A CA 1
ATOM 2209 C C . ASP A 1 292 ? -48.246 -13.504 75.491 1.00 85.38 292 ASP A C 1
ATOM 2211 O O . ASP A 1 292 ? -48.111 -14.070 74.402 1.00 85.38 292 ASP A O 1
ATOM 2215 N N . PRO A 1 293 ? -47.949 -14.135 76.642 1.00 85.75 293 PRO A N 1
ATOM 2216 C CA . PRO A 1 293 ? -47.436 -15.493 76.675 1.00 85.75 293 PRO A CA 1
ATOM 2217 C C . PRO A 1 293 ? -48.508 -16.506 76.284 1.00 85.75 293 PRO A C 1
ATOM 2219 O O . PRO A 1 293 ? -49.654 -16.429 76.727 1.00 85.75 293 PRO A O 1
ATOM 2222 N N . ALA A 1 294 ? -48.108 -17.520 75.515 1.00 85.12 294 ALA A N 1
ATOM 2223 C CA . ALA A 1 294 ? -49.009 -18.590 75.105 1.00 85.12 294 ALA A CA 1
ATOM 2224 C C . ALA A 1 294 ? -49.663 -19.280 76.326 1.00 85.12 294 ALA A C 1
ATOM 2226 O O . ALA A 1 294 ? -48.972 -19.531 77.325 1.00 85.12 294 ALA A O 1
ATOM 2227 N N . PRO A 1 295 ? -50.963 -19.628 76.265 1.00 80.75 295 PRO A N 1
ATOM 2228 C CA . PRO A 1 295 ? -51.645 -20.332 77.348 1.00 80.75 295 PRO A CA 1
ATOM 2229 C C . PRO A 1 295 ? -50.916 -21.626 77.727 1.00 80.75 295 PRO A C 1
ATOM 2231 O O . PRO A 1 295 ? -50.473 -22.369 76.855 1.00 80.75 295 PRO A O 1
ATOM 2234 N N . GLY A 1 296 ? -50.774 -21.891 79.028 1.00 80.19 296 GLY A N 1
ATOM 2235 C CA . GLY A 1 296 ? -50.045 -23.062 79.536 1.00 80.19 296 GLY A CA 1
ATOM 2236 C C . GLY A 1 296 ? -48.519 -22.918 79.553 1.00 80.19 296 GLY A C 1
ATOM 2237 O O . GLY A 1 296 ? -47.840 -23.793 80.084 1.00 80.19 296 GLY A O 1
ATOM 2238 N N . SER A 1 297 ? -47.964 -21.817 79.033 1.00 87.62 297 SER A N 1
ATOM 2239 C CA . SER A 1 297 ? -46.544 -21.510 79.222 1.00 87.62 297 SER A CA 1
ATOM 2240 C C . SER A 1 297 ? -46.224 -21.142 80.670 1.00 87.62 297 SER A C 1
ATOM 2242 O O . SER A 1 297 ? -47.067 -20.630 81.416 1.00 87.62 297 SER A O 1
ATOM 2244 N N . LEU A 1 298 ? -44.965 -21.350 81.053 1.00 85.50 298 LEU A N 1
ATOM 2245 C CA . LEU A 1 298 ? -44.468 -20.975 82.372 1.00 85.50 298 LEU A CA 1
ATOM 2246 C C . LEU A 1 298 ? -44.621 -19.467 82.651 1.00 85.50 298 LEU A C 1
ATOM 2248 O O . LEU A 1 298 ? -44.994 -19.073 83.754 1.00 85.50 298 LEU A O 1
ATOM 2252 N N . LEU A 1 299 ? -44.416 -18.621 81.638 1.00 85.81 299 LEU A N 1
ATOM 2253 C CA . LEU A 1 299 ? -44.624 -17.175 81.740 1.00 85.81 299 LEU A CA 1
ATOM 2254 C C . LEU A 1 299 ? -46.095 -16.802 81.969 1.00 85.81 299 LEU A C 1
ATOM 2256 O O . LEU A 1 299 ? -46.381 -15.913 82.773 1.00 85.81 299 LEU A O 1
ATOM 2260 N N . ALA A 1 300 ? -47.028 -17.478 81.289 1.00 86.00 300 ALA A N 1
ATOM 2261 C CA . ALA A 1 300 ? -48.461 -17.261 81.484 1.00 86.00 300 ALA A CA 1
ATOM 2262 C C . ALA A 1 300 ? -48.897 -17.643 82.905 1.00 86.00 300 ALA A C 1
ATOM 2264 O O . ALA A 1 300 ? -49.666 -16.909 83.524 1.00 86.00 300 ALA A O 1
ATOM 2265 N N . PHE A 1 301 ? -48.360 -18.746 83.438 1.00 86.06 301 PHE A N 1
ATOM 2266 C CA . PHE A 1 301 ? -48.600 -19.159 84.817 1.00 86.06 301 PHE A CA 1
ATOM 2267 C C . PHE A 1 301 ? -48.132 -18.097 85.807 1.00 86.06 301 PHE A C 1
ATOM 2269 O O . PHE A 1 301 ? -48.938 -17.614 86.595 1.00 86.06 301 PHE A O 1
ATOM 2276 N N . PHE A 1 302 ? -46.870 -17.668 85.731 1.00 83.56 302 PHE A N 1
ATOM 2277 C CA . PHE A 1 302 ? -46.344 -16.713 86.703 1.00 83.56 302 PHE A CA 1
ATOM 2278 C C . PHE A 1 302 ? -47.032 -15.347 86.671 1.00 83.56 302 PHE A C 1
ATOM 2280 O O . PHE A 1 302 ? -47.172 -14.716 87.716 1.00 83.56 302 PHE A O 1
ATOM 2287 N N . ARG A 1 303 ? -47.517 -14.903 85.508 1.00 82.06 303 ARG A N 1
ATOM 2288 C CA . ARG A 1 303 ? -48.313 -13.670 85.412 1.00 82.06 303 ARG A CA 1
ATOM 2289 C C . ARG A 1 303 ? -49.699 -13.765 86.043 1.00 82.06 303 ARG A C 1
ATOM 2291 O O . ARG A 1 303 ? -50.294 -12.728 86.319 1.00 82.06 303 ARG A O 1
ATOM 2298 N N . GLY A 1 304 ? -50.211 -14.976 86.254 1.00 79.69 304 GLY A N 1
ATOM 2299 C CA . GLY A 1 304 ? -51.448 -15.226 86.994 1.00 79.69 304 GLY A CA 1
ATOM 2300 C C . GLY A 1 304 ? -51.262 -15.305 88.514 1.00 79.69 304 GLY A C 1
ATOM 2301 O O . GLY A 1 304 ? -52.257 -15.407 89.229 1.00 79.69 304 GLY A O 1
ATOM 2302 N N . VAL A 1 305 ? -50.018 -15.276 89.010 1.00 80.94 305 VAL A N 1
ATOM 2303 C CA . VAL A 1 305 ? -49.670 -15.352 90.440 1.00 80.94 305 VAL A CA 1
ATOM 2304 C C . VAL A 1 305 ? -49.373 -13.947 90.994 1.00 80.94 305 VAL A C 1
ATOM 2306 O O . VAL A 1 305 ? -49.298 -12.973 90.248 1.00 80.94 305 VAL A O 1
ATOM 2309 N N . ASP A 1 306 ? -49.244 -13.823 92.318 1.00 80.69 306 ASP A N 1
ATOM 2310 C CA . ASP A 1 306 ? -48.890 -12.583 93.018 1.00 80.69 306 ASP A CA 1
ATOM 2311 C C . ASP A 1 306 ? -47.678 -11.866 92.368 1.00 80.69 306 ASP A C 1
ATOM 2313 O O . ASP A 1 306 ? -46.603 -12.471 92.248 1.00 80.69 306 ASP A O 1
ATOM 2317 N N . PRO A 1 307 ? -47.813 -10.580 91.976 1.00 77.12 307 PRO A N 1
ATOM 2318 C CA . PRO A 1 307 ? -46.742 -9.793 91.367 1.00 77.12 307 PRO A CA 1
ATOM 2319 C C . PRO A 1 307 ? -45.426 -9.777 92.150 1.00 77.12 307 PRO A C 1
ATOM 2321 O O . PRO A 1 307 ? -44.356 -9.767 91.537 1.00 77.12 307 PRO A O 1
ATOM 2324 N N . GLN A 1 308 ? -45.482 -9.793 93.487 1.00 75.56 308 GLN A N 1
ATOM 2325 C CA . GLN A 1 308 ? -44.270 -9.783 94.308 1.00 75.56 308 GLN A CA 1
ATOM 2326 C C . GLN A 1 308 ? -43.511 -11.109 94.168 1.00 75.56 308 GLN A C 1
ATOM 2328 O O . GLN A 1 308 ? -42.312 -11.109 93.881 1.00 75.56 308 GLN A O 1
ATOM 2333 N N . LEU A 1 309 ? -44.228 -12.233 94.269 1.00 77.75 309 LEU A N 1
ATOM 2334 C CA . LEU A 1 309 ? -43.669 -13.572 94.083 1.00 77.75 309 LEU A CA 1
ATOM 2335 C C . LEU A 1 309 ? -43.091 -13.742 92.675 1.00 77.75 309 LEU A C 1
ATOM 2337 O O . LEU A 1 309 ? -42.002 -14.290 92.510 1.00 77.75 309 LEU A O 1
ATOM 2341 N N . TRP A 1 310 ? -43.787 -13.228 91.660 1.00 83.38 310 TRP A N 1
ATOM 2342 C CA . TRP A 1 310 ? -43.306 -13.236 90.283 1.00 83.38 310 TRP A CA 1
ATOM 2343 C C . TRP A 1 310 ? -41.976 -12.490 90.128 1.00 83.38 310 TRP A C 1
ATOM 2345 O O . TRP A 1 310 ? -41.027 -13.037 89.566 1.00 83.38 310 TRP A O 1
ATOM 2355 N N . SER A 1 311 ? -41.884 -11.271 90.666 1.00 81.94 311 SER A N 1
ATOM 2356 C CA . SER A 1 311 ? -40.685 -10.434 90.543 1.00 81.94 311 SER A CA 1
ATOM 2357 C C . SER A 1 311 ? -39.437 -11.066 91.168 1.00 81.94 311 SER A C 1
ATOM 2359 O O . SER A 1 311 ? -38.345 -10.948 90.614 1.00 81.94 311 SER A O 1
ATOM 2361 N N . ASP A 1 312 ? -39.598 -11.788 92.279 1.00 83.12 312 ASP A N 1
ATOM 2362 C CA . ASP A 1 312 ? -38.502 -12.483 92.952 1.00 83.12 312 ASP A CA 1
ATOM 2363 C C . ASP A 1 312 ? -38.133 -13.795 92.250 1.00 83.12 312 ASP A C 1
ATOM 2365 O O . ASP A 1 312 ? -36.951 -14.114 92.110 1.00 83.12 312 ASP A O 1
ATOM 2369 N N . THR A 1 313 ? -39.125 -14.518 91.727 1.00 80.94 313 THR A N 1
ATOM 2370 C CA . THR A 1 313 ? -38.912 -15.769 90.980 1.00 80.94 313 THR A CA 1
ATOM 2371 C C . THR A 1 313 ? -38.220 -15.507 89.636 1.00 80.94 313 THR A C 1
ATOM 2373 O O . THR A 1 313 ? -37.347 -16.264 89.211 1.00 80.94 313 THR A O 1
ATOM 2376 N N . ALA A 1 314 ? -38.531 -14.386 88.986 1.00 83.12 314 ALA A N 1
ATOM 2377 C CA . ALA A 1 314 ? -37.925 -13.989 87.723 1.00 83.12 314 ALA A CA 1
ATOM 2378 C C . ALA A 1 314 ? -36.399 -13.790 87.791 1.00 83.12 314 ALA A C 1
ATOM 2380 O O . ALA A 1 314 ? -35.713 -13.976 86.790 1.00 83.12 314 ALA A O 1
ATOM 2381 N N . LYS A 1 315 ? -35.851 -13.458 88.967 1.00 86.38 315 LYS A N 1
ATOM 2382 C CA . LYS A 1 315 ? -34.408 -13.225 89.170 1.00 86.38 315 LYS A CA 1
ATOM 2383 C C . LYS A 1 315 ? -33.562 -14.496 89.075 1.00 86.38 315 LYS A C 1
ATOM 2385 O O . LYS A 1 315 ? -32.350 -14.406 88.906 1.00 86.38 315 LYS A O 1
ATOM 2390 N N . VAL A 1 316 ? -34.182 -15.668 89.222 1.00 85.00 316 VAL A N 1
ATOM 2391 C CA . VAL A 1 316 ? -33.492 -16.968 89.315 1.00 85.00 316 VAL A CA 1
ATOM 2392 C C . VAL A 1 316 ? -33.897 -17.956 88.221 1.00 85.00 316 VAL A C 1
ATOM 2394 O O . VAL A 1 316 ? -33.313 -19.032 88.126 1.00 85.00 316 VAL A O 1
ATOM 2397 N N . ILE A 1 317 ? -34.878 -17.602 87.387 1.00 83.50 317 ILE A N 1
ATOM 2398 C CA . ILE A 1 317 ? -35.339 -18.437 86.276 1.00 83.50 317 ILE A CA 1
ATOM 2399 C C . ILE A 1 317 ? -34.589 -18.080 84.996 1.00 83.50 317 ILE A C 1
ATOM 2401 O O . ILE A 1 317 ? -34.492 -16.912 84.623 1.00 83.50 317 ILE A O 1
ATOM 2405 N N . ASP A 1 318 ? -34.122 -19.108 84.285 1.00 83.06 318 ASP A N 1
ATOM 2406 C CA . ASP A 1 318 ? -33.614 -18.957 82.924 1.00 83.06 318 ASP A CA 1
ATOM 2407 C C . ASP A 1 318 ? -34.753 -18.501 81.987 1.00 83.06 318 ASP A C 1
ATOM 2409 O O . ASP A 1 318 ? -35.754 -19.218 81.844 1.00 83.06 318 ASP A O 1
ATOM 2413 N N . PRO A 1 319 ? -34.615 -17.345 81.309 1.00 81.12 319 PRO A N 1
ATOM 2414 C CA . PRO A 1 319 ? -35.609 -16.852 80.362 1.00 81.12 319 PRO A CA 1
ATOM 2415 C C . PRO A 1 319 ? -36.002 -17.854 79.269 1.00 81.12 319 PRO A C 1
ATOM 2417 O O . PRO A 1 319 ? -37.124 -17.786 78.767 1.00 81.12 319 PRO A O 1
ATOM 2420 N N . ALA A 1 320 ? -35.125 -18.794 78.900 1.00 81.75 320 ALA A N 1
ATOM 2421 C CA . ALA A 1 320 ? -35.420 -19.817 77.896 1.00 81.75 320 ALA A CA 1
ATOM 2422 C C . ALA A 1 320 ? -36.521 -20.805 78.333 1.00 81.75 320 ALA A C 1
ATOM 2424 O O . ALA A 1 320 ? -37.168 -21.422 77.488 1.00 81.75 320 ALA A O 1
ATOM 2425 N N . LEU A 1 321 ? -36.762 -20.954 79.640 1.00 83.56 321 LEU A N 1
ATOM 2426 C CA . LEU A 1 321 ? -37.789 -21.852 80.182 1.00 83.56 321 LEU A CA 1
ATOM 2427 C C . LEU A 1 321 ? -39.184 -21.221 80.196 1.00 83.56 321 LEU A C 1
ATOM 2429 O O . LEU A 1 321 ? -40.184 -21.932 80.257 1.00 83.56 321 LEU A O 1
ATOM 2433 N N . LEU A 1 322 ? -39.264 -19.892 80.117 1.00 83.44 322 LEU A N 1
ATOM 2434 C CA . LEU A 1 322 ? -40.504 -19.131 80.265 1.00 83.44 322 LEU A CA 1
ATOM 2435 C C . LEU A 1 322 ? -41.520 -19.404 79.146 1.00 83.44 322 LEU A C 1
ATOM 2437 O O . LEU A 1 322 ? -42.725 -19.370 79.386 1.00 83.44 322 LEU A O 1
ATOM 2441 N N . SER A 1 323 ? -41.044 -19.693 77.935 1.00 83.25 323 SER A N 1
ATOM 2442 C CA . SER A 1 323 ? -41.886 -19.942 76.759 1.00 83.25 323 SER A CA 1
ATOM 2443 C C . SER A 1 323 ? -42.327 -21.402 76.605 1.00 83.25 323 SER A C 1
ATOM 2445 O O . SER A 1 323 ? -43.177 -21.694 75.761 1.00 83.25 323 SER A O 1
ATOM 2447 N N . ARG A 1 324 ? -41.781 -22.328 77.405 1.00 86.31 324 ARG A N 1
ATOM 2448 C CA . ARG A 1 324 ? -42.118 -23.755 77.341 1.00 86.31 324 ARG A CA 1
ATOM 2449 C C . ARG A 1 324 ? -43.541 -24.009 77.838 1.00 86.31 324 ARG A C 1
ATOM 2451 O O . ARG A 1 324 ? -43.905 -23.575 78.929 1.00 86.31 324 ARG A O 1
ATOM 2458 N N . GLN A 1 325 ? -44.323 -24.729 77.036 1.00 84.62 325 GLN 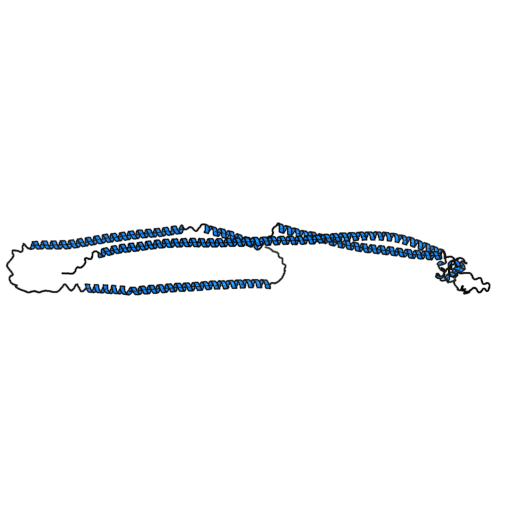A N 1
ATOM 2459 C CA . GLN A 1 325 ? -45.716 -25.106 77.328 1.00 84.62 325 GLN A CA 1
ATOM 2460 C C . GLN A 1 325 ? -45.840 -26.527 77.893 1.00 84.62 325 GLN A C 1
ATOM 2462 O O . GLN A 1 325 ? -46.874 -26.897 78.436 1.00 84.62 325 GLN A O 1
ATOM 2467 N N . ASP A 1 326 ? -44.782 -27.329 77.780 1.00 84.25 326 ASP A N 1
ATOM 2468 C CA . ASP A 1 326 ? -44.747 -28.716 78.240 1.00 84.25 326 ASP A CA 1
ATOM 2469 C C . ASP A 1 326 ? -44.493 -28.848 79.749 1.00 84.25 326 ASP A C 1
ATOM 2471 O O . ASP A 1 326 ? -44.655 -29.927 80.305 1.00 84.25 326 ASP A O 1
ATOM 2475 N N . LEU A 1 327 ? -44.120 -27.753 80.424 1.00 81.88 327 LEU A N 1
ATOM 2476 C CA . LEU A 1 327 ? -43.790 -27.757 81.853 1.00 81.88 327 LEU A CA 1
ATOM 2477 C C . LEU A 1 327 ? -45.015 -27.884 82.775 1.00 81.88 327 LEU A C 1
ATOM 2479 O O . LEU A 1 327 ? -44.835 -28.229 83.938 1.00 81.88 327 LEU A O 1
ATOM 2483 N N . ALA A 1 328 ? -46.229 -27.600 82.279 1.00 79.00 328 ALA A N 1
ATOM 2484 C CA . ALA A 1 328 ? -47.501 -27.715 83.011 1.00 79.00 328 ALA A CA 1
ATOM 2485 C C . ALA A 1 328 ? -47.437 -27.253 84.495 1.00 79.00 328 ALA A C 1
ATOM 2487 O O . ALA A 1 328 ? -47.729 -28.034 85.410 1.00 79.00 328 ALA A O 1
ATOM 2488 N N . PRO A 1 329 ? -47.030 -25.996 84.761 1.00 80.06 329 PRO A N 1
ATOM 2489 C CA . PRO A 1 329 ? -46.814 -25.510 86.123 1.00 80.06 329 PRO A CA 1
ATOM 2490 C C . PRO A 1 329 ? -48.124 -25.425 86.921 1.00 80.06 329 PRO A C 1
ATOM 2492 O O . PRO A 1 329 ? -49.154 -24.981 86.412 1.00 80.06 329 PRO A O 1
ATOM 2495 N N . HIS A 1 330 ? -48.074 -25.814 88.195 1.00 76.12 330 HIS A N 1
ATOM 2496 C CA . HIS A 1 330 ? -49.187 -25.710 89.140 1.00 76.12 330 HIS A CA 1
ATOM 2497 C C . HIS A 1 330 ? -48.672 -25.403 90.554 1.00 76.12 330 HIS A C 1
ATOM 2499 O O . HIS A 1 330 ? -47.511 -25.650 90.874 1.00 76.12 330 HIS A O 1
ATOM 2505 N N . ILE A 1 331 ? -49.531 -24.837 91.408 1.00 74.88 331 ILE A N 1
ATOM 2506 C CA . ILE A 1 331 ? -49.190 -24.544 92.808 1.00 74.88 331 ILE A CA 1
ATOM 2507 C C . ILE A 1 331 ? -49.421 -25.810 93.638 1.00 74.88 331 ILE A C 1
ATOM 2509 O O . ILE A 1 331 ? -50.555 -26.278 93.744 1.00 74.88 331 ILE A O 1
ATOM 2513 N N . VAL A 1 332 ? -48.361 -26.346 94.246 1.00 70.94 332 VAL A N 1
ATOM 2514 C CA . VAL A 1 332 ? -48.455 -27.468 95.190 1.00 70.94 332 VAL A CA 1
ATOM 2515 C C . VAL A 1 332 ? -48.930 -26.931 96.541 1.00 70.94 332 VAL A C 1
ATOM 2517 O O . VAL A 1 332 ? -48.189 -26.252 97.253 1.00 70.94 332 VAL A O 1
ATOM 2520 N N . VAL A 1 333 ? -50.184 -27.210 96.897 1.00 65.00 333 VAL A N 1
ATOM 2521 C CA . VAL A 1 333 ? -50.695 -26.992 98.256 1.00 65.00 333 VAL A CA 1
ATOM 2522 C C . VAL A 1 333 ? -50.383 -28.258 99.044 1.00 65.00 333 VAL A C 1
ATOM 2524 O O . VAL A 1 333 ? -50.830 -29.337 98.665 1.00 65.00 333 VAL A O 1
ATOM 2527 N N . ASN A 1 334 ? -49.572 -28.135 100.097 1.00 56.03 334 ASN A N 1
ATOM 2528 C CA . ASN A 1 334 ? -49.186 -29.243 100.973 1.00 56.03 334 ASN A CA 1
ATOM 2529 C C . ASN A 1 334 ? -50.404 -29.793 101.733 1.00 56.03 334 ASN A C 1
ATOM 2531 O O . ASN A 1 334 ? -50.565 -29.504 102.912 1.00 56.03 334 ASN A O 1
ATOM 2535 N N . ASP A 1 335 ? -51.219 -30.607 101.071 1.00 47.00 335 ASP A N 1
ATOM 2536 C CA . ASP A 1 335 ? -52.195 -31.482 101.704 1.00 47.00 335 ASP A CA 1
ATOM 2537 C C . ASP A 1 335 ? -52.056 -32.893 101.118 1.00 47.00 335 ASP A C 1
ATOM 2539 O O . ASP A 1 335 ? -52.520 -33.216 100.030 1.00 47.00 335 ASP A O 1
ATOM 2543 N N . SER A 1 336 ? -51.382 -33.738 101.901 1.00 46.41 336 SER A N 1
ATOM 2544 C CA . SER A 1 336 ? -51.502 -35.200 101.936 1.00 46.41 336 SER A CA 1
ATOM 2545 C C . SER A 1 336 ? -51.387 -35.997 100.621 1.00 46.41 336 SER A C 1
ATOM 2547 O O . SER A 1 336 ? -52.362 -36.245 99.926 1.00 46.41 336 SER A O 1
ATOM 2549 N N . GLY A 1 337 ? -50.218 -36.613 100.426 1.00 52.06 337 GLY A N 1
ATOM 2550 C CA . GLY A 1 337 ? -50.139 -38.081 100.390 1.00 52.06 337 GLY A CA 1
ATOM 2551 C C . GLY A 1 337 ? -50.609 -38.848 99.150 1.00 52.06 337 GLY A C 1
ATOM 2552 O O . GLY A 1 337 ? -50.757 -40.061 99.276 1.00 52.06 337 GLY A O 1
ATOM 2553 N N . ASP A 1 338 ? -50.793 -38.229 97.982 1.00 48.78 338 ASP A N 1
ATOM 2554 C CA . ASP A 1 338 ? -51.123 -38.975 96.759 1.00 48.78 338 ASP A CA 1
ATOM 2555 C C . ASP A 1 338 ? -49.912 -39.183 95.836 1.00 48.78 338 ASP A C 1
ATOM 2557 O O . ASP A 1 338 ? -49.342 -38.260 95.252 1.00 48.78 338 ASP A O 1
ATOM 2561 N N . ALA A 1 339 ? -49.540 -40.456 95.682 1.00 51.53 339 ALA A N 1
ATOM 2562 C CA . ALA A 1 339 ? -48.482 -40.968 94.819 1.00 51.53 339 ALA A CA 1
ATOM 2563 C C . ALA A 1 339 ? -48.844 -40.862 93.321 1.00 51.53 339 ALA A C 1
ATOM 2565 O O . ALA A 1 339 ? -48.998 -41.868 92.628 1.00 51.53 339 ALA A O 1
ATOM 2566 N N . ARG A 1 340 ? -48.971 -39.634 92.807 1.00 51.31 340 ARG A N 1
ATOM 2567 C CA . ARG A 1 340 ? -49.112 -39.330 91.367 1.00 51.31 340 ARG A CA 1
ATOM 2568 C C . ARG A 1 340 ? -47.923 -38.549 90.786 1.00 51.31 340 ARG A C 1
ATOM 2570 O O . ARG A 1 340 ? -48.064 -37.880 89.772 1.00 51.31 340 ARG A O 1
ATOM 2577 N N . GLN A 1 341 ? -46.741 -38.638 91.392 1.00 54.47 341 GLN A N 1
ATOM 2578 C CA . GLN A 1 341 ? -45.580 -37.802 91.039 1.00 54.47 341 GLN A CA 1
ATOM 2579 C C . GLN A 1 341 ? -44.524 -38.506 90.161 1.00 54.47 341 GLN A C 1
ATOM 2581 O O . GLN A 1 341 ? -43.331 -38.303 90.345 1.00 54.47 341 GLN A O 1
ATOM 2586 N N . ALA A 1 342 ? -44.919 -39.366 89.215 1.00 52.69 342 ALA A N 1
ATOM 2587 C CA . ALA A 1 342 ? -43.949 -39.943 88.269 1.00 52.69 342 ALA A CA 1
ATOM 2588 C C . ALA A 1 342 ? -43.616 -38.996 87.093 1.00 52.69 342 ALA A C 1
ATOM 2590 O O . ALA A 1 342 ? -42.577 -39.158 86.461 1.00 52.69 342 ALA A O 1
ATOM 2591 N N . GLU A 1 343 ? -44.473 -38.004 86.815 1.00 59.78 343 GLU A N 1
ATOM 2592 C CA . GLU A 1 343 ? -44.355 -37.098 85.655 1.00 59.78 343 GLU A CA 1
ATOM 2593 C C . GLU A 1 343 ? -44.050 -35.631 86.027 1.00 59.78 343 GLU A C 1
ATOM 2595 O O . GLU A 1 343 ? -43.772 -34.823 85.143 1.00 59.78 343 GLU A O 1
ATOM 2600 N N . HIS A 1 344 ? -44.048 -35.275 87.318 1.00 62.69 344 HIS A N 1
ATOM 2601 C CA . HIS A 1 344 ? -43.787 -33.913 87.797 1.00 62.69 344 HIS A CA 1
ATOM 2602 C C . HIS A 1 344 ? -42.571 -33.875 88.728 1.00 62.69 344 HIS A C 1
ATOM 2604 O O . HIS A 1 344 ? -42.430 -34.719 89.610 1.00 62.69 344 HIS A O 1
ATOM 2610 N N . ALA A 1 345 ? -41.691 -32.891 88.523 1.00 66.25 345 ALA A N 1
ATOM 2611 C CA . ALA A 1 345 ? -40.549 -32.632 89.390 1.00 66.25 345 ALA A CA 1
ATOM 2612 C C . ALA A 1 345 ? -40.868 -31.464 90.334 1.00 66.25 345 ALA A C 1
ATOM 2614 O O . ALA A 1 345 ? -40.924 -30.312 89.902 1.00 66.25 345 ALA A O 1
ATOM 2615 N N . ASP A 1 346 ? -41.037 -31.762 91.622 1.00 65.88 346 ASP A N 1
ATOM 2616 C CA . ASP A 1 346 ? -41.234 -30.745 92.653 1.00 65.88 346 ASP A CA 1
ATOM 2617 C C . ASP A 1 346 ? -39.893 -30.089 93.007 1.00 65.88 346 ASP A C 1
ATOM 2619 O O . ASP A 1 346 ? -39.017 -30.688 93.639 1.00 65.88 346 ASP A O 1
ATOM 2623 N N . VAL A 1 347 ? -39.724 -28.828 92.614 1.00 62.75 347 VAL A N 1
ATOM 2624 C CA . VAL A 1 347 ? -38.571 -28.014 93.019 1.00 62.75 347 VAL A CA 1
ATOM 2625 C C . VAL A 1 347 ? -38.875 -27.423 94.406 1.00 62.75 347 VAL A C 1
ATOM 2627 O O . VAL A 1 347 ? -39.507 -26.379 94.517 1.00 62.75 347 VAL A O 1
ATOM 2630 N N . GLY A 1 348 ? -38.505 -28.164 95.460 1.00 56.94 348 GLY A N 1
ATOM 2631 C CA . GLY A 1 348 ? -38.900 -27.954 96.867 1.00 56.94 348 GLY A CA 1
ATOM 2632 C C . GLY A 1 348 ? -38.373 -26.701 97.602 1.00 56.94 348 GLY A C 1
ATOM 2633 O O . GLY A 1 348 ? -37.906 -25.743 96.997 1.00 56.94 348 GLY A O 1
ATOM 2634 N N . GLY A 1 349 ? -38.455 -26.724 98.947 1.00 59.41 349 GLY A N 1
ATOM 2635 C CA . GLY A 1 349 ? -38.286 -25.603 99.903 1.00 59.41 349 GLY A CA 1
ATOM 2636 C C . GLY A 1 349 ? -36.890 -24.974 100.050 1.00 59.41 349 GLY A C 1
ATOM 2637 O O . GLY A 1 349 ? -36.418 -24.750 101.166 1.00 59.41 349 GLY A O 1
ATOM 2638 N N . ILE A 1 350 ? -36.221 -24.689 98.935 1.00 64.56 350 ILE A N 1
ATOM 2639 C CA . ILE A 1 350 ? -34.955 -23.957 98.887 1.00 64.56 350 ILE A CA 1
ATOM 2640 C C . ILE A 1 350 ? -35.253 -22.457 99.007 1.00 64.56 350 ILE A C 1
ATOM 2642 O O . ILE A 1 350 ? -35.966 -21.890 98.184 1.00 64.56 350 ILE A O 1
ATOM 2646 N N . SER A 1 351 ? -34.685 -21.800 100.022 1.00 72.69 351 SER A N 1
ATOM 2647 C CA . SER A 1 351 ? -34.780 -20.345 100.194 1.00 72.69 351 SER A CA 1
ATOM 2648 C C . SER A 1 351 ? -33.508 -19.676 99.678 1.00 72.69 351 SER A C 1
ATOM 2650 O O . SER A 1 351 ? -32.421 -19.877 100.224 1.00 72.69 351 SER A O 1
ATOM 2652 N N . LEU A 1 352 ? -33.643 -18.897 98.605 1.00 77.50 352 LEU A N 1
ATOM 2653 C CA . LEU A 1 352 ? -32.565 -18.108 98.013 1.00 77.50 352 LEU A CA 1
ATOM 2654 C C . LEU A 1 352 ? -32.760 -16.633 98.374 1.00 77.50 352 LEU A C 1
ATOM 2656 O O . LEU A 1 352 ? -33.858 -16.092 98.257 1.00 77.50 352 LEU A O 1
ATOM 2660 N N . ARG A 1 353 ? -31.685 -15.952 98.781 1.00 81.50 353 ARG A N 1
ATOM 2661 C CA . ARG A 1 353 ? -31.721 -14.499 98.988 1.00 81.50 353 ARG A CA 1
ATOM 2662 C C . ARG A 1 353 ? -31.607 -13.797 97.634 1.00 81.50 353 ARG A C 1
ATOM 2664 O O . ARG A 1 353 ? -30.514 -13.683 97.095 1.00 81.50 353 ARG A O 1
ATOM 2671 N N . VAL A 1 354 ? -32.731 -13.308 97.118 1.00 84.88 354 VAL A N 1
ATOM 2672 C CA . VAL A 1 354 ? -32.823 -12.612 95.816 1.00 84.88 354 VAL A CA 1
ATOM 2673 C C . VAL A 1 354 ? -33.108 -11.110 95.949 1.00 84.88 354 VAL A C 1
ATOM 2675 O O . VAL A 1 354 ? -33.280 -10.409 94.956 1.00 84.88 354 VAL A O 1
ATOM 2678 N N . SER A 1 355 ? -33.150 -10.585 97.176 1.00 79.44 355 SER A N 1
ATOM 2679 C CA . SER A 1 355 ? -33.430 -9.169 97.455 1.00 79.44 355 SER A CA 1
ATOM 2680 C C . SER A 1 355 ? -32.356 -8.211 96.926 1.00 79.44 355 SER A C 1
ATOM 2682 O O . SER A 1 355 ? -32.660 -7.054 96.672 1.00 79.44 355 SER A O 1
ATOM 2684 N N . GLU A 1 356 ? -31.118 -8.688 96.770 1.00 81.81 356 GLU A N 1
ATOM 2685 C CA . GLU A 1 356 ? -29.968 -7.912 96.273 1.00 81.81 356 GLU A CA 1
ATOM 2686 C C . GLU A 1 356 ? -29.786 -8.022 94.747 1.00 81.81 356 GLU A C 1
ATOM 2688 O O . GLU A 1 356 ? -28.917 -7.360 94.188 1.00 81.81 356 GLU A O 1
ATOM 2693 N N . LEU A 1 357 ? -30.581 -8.863 94.073 1.00 84.62 357 LEU A N 1
ATOM 2694 C CA . LEU A 1 357 ? -30.531 -9.033 92.622 1.00 84.62 357 LEU A CA 1
ATOM 2695 C C . LEU A 1 357 ? -31.532 -8.099 91.943 1.00 84.62 357 LEU A C 1
ATOM 2697 O O . LEU A 1 357 ? -32.698 -8.022 92.350 1.00 84.62 357 LEU A O 1
ATOM 2701 N N . ASP A 1 358 ? -31.080 -7.440 90.878 1.00 83.38 358 ASP A N 1
ATOM 2702 C CA . ASP A 1 358 ? -31.928 -6.588 90.053 1.00 83.38 358 ASP A CA 1
ATOM 2703 C C . ASP A 1 358 ? -33.053 -7.404 89.410 1.00 83.38 358 ASP A C 1
ATOM 2705 O O . ASP A 1 358 ? -32.851 -8.520 88.922 1.00 83.38 358 ASP A O 1
ATOM 2709 N N . VAL A 1 359 ? -34.260 -6.834 89.404 1.00 82.94 359 VAL A N 1
ATOM 2710 C CA . VAL A 1 359 ? -35.394 -7.421 88.688 1.00 82.94 359 VAL A CA 1
ATOM 2711 C C . VAL A 1 359 ? -35.085 -7.356 87.188 1.00 82.94 359 VAL A C 1
ATOM 2713 O O . VAL A 1 359 ? -34.794 -6.270 86.681 1.00 82.94 359 VAL A O 1
ATOM 2716 N N . PRO A 1 360 ? -35.147 -8.480 86.454 1.00 81.94 360 PRO A N 1
ATOM 2717 C CA . PRO A 1 360 ? -34.876 -8.458 85.027 1.00 81.94 360 PRO A CA 1
ATOM 2718 C C . PRO A 1 360 ? -35.852 -7.551 84.270 1.00 81.94 360 PRO A C 1
ATOM 2720 O O . PRO A 1 360 ? -37.054 -7.556 84.528 1.00 81.94 360 PRO A O 1
ATOM 2723 N N . SER A 1 361 ? -35.355 -6.836 83.261 1.00 74.94 361 SER A N 1
ATOM 2724 C CA . SER A 1 361 ? -36.148 -5.872 82.477 1.00 74.94 361 SER A CA 1
ATOM 2725 C C . SER A 1 361 ? -37.335 -6.484 81.719 1.00 74.94 361 SER A C 1
ATOM 2727 O O . SER A 1 361 ? -38.248 -5.774 81.319 1.00 74.94 361 SER A O 1
ATOM 2729 N N . TRP A 1 362 ? -37.369 -7.807 81.533 1.00 74.62 362 TRP A N 1
ATOM 2730 C CA . TRP A 1 362 ? -38.498 -8.512 80.914 1.00 74.62 362 TRP A CA 1
ATOM 2731 C C . TRP A 1 362 ? -39.679 -8.758 81.872 1.00 74.62 362 TRP A C 1
ATOM 2733 O O . TRP A 1 362 ? -40.735 -9.224 81.438 1.00 74.62 362 TRP A O 1
ATOM 2743 N N . VAL A 1 363 ? -39.522 -8.457 83.164 1.00 78.75 363 VAL A N 1
ATOM 2744 C CA . VAL A 1 363 ? -40.599 -8.514 84.165 1.00 78.75 363 VAL A CA 1
ATOM 2745 C C . VAL A 1 363 ? -41.495 -7.278 84.068 1.00 78.75 363 VAL A C 1
ATOM 2747 O O . VAL A 1 363 ? -42.712 -7.400 84.226 1.00 78.75 363 VAL A O 1
ATOM 2750 N N . ASP A 1 364 ? -40.919 -6.107 83.766 1.00 77.50 364 ASP A N 1
ATOM 2751 C CA . ASP A 1 364 ? -41.677 -4.870 83.587 1.00 77.50 364 ASP A CA 1
ATOM 2752 C C . ASP A 1 364 ? -42.325 -4.825 82.195 1.00 77.50 364 ASP A C 1
ATOM 2754 O O . ASP A 1 364 ? -41.677 -4.742 81.147 1.00 77.50 364 ASP A O 1
ATOM 2758 N N . MET A 1 365 ? -43.658 -4.851 82.178 1.00 81.00 365 MET A N 1
ATOM 2759 C CA . MET A 1 365 ? -44.423 -4.734 80.940 1.00 81.00 365 MET A CA 1
ATOM 2760 C C . MET A 1 365 ? -44.294 -3.356 80.284 1.00 81.00 365 MET A C 1
ATOM 2762 O O . MET A 1 365 ? -44.591 -3.227 79.097 1.00 81.00 365 MET A O 1
ATOM 2766 N N . LYS A 1 366 ? -43.889 -2.317 81.020 1.00 83.88 366 LYS A N 1
ATOM 2767 C CA . LYS A 1 366 ? -43.604 -0.996 80.461 1.00 83.88 366 LYS A CA 1
ATOM 2768 C C . LYS A 1 366 ? -42.336 -1.036 79.609 1.00 83.88 366 LYS A C 1
ATOM 2770 O O . LYS A 1 366 ? -42.408 -0.657 78.443 1.00 83.88 366 LYS A O 1
ATOM 2775 N N . ASP A 1 367 ? -41.249 -1.596 80.132 1.00 85.31 367 ASP A N 1
ATOM 2776 C CA . ASP A 1 367 ? -39.983 -1.746 79.406 1.00 85.31 367 ASP A CA 1
ATOM 2777 C C . ASP A 1 367 ? -40.143 -2.629 78.162 1.00 85.31 367 ASP A C 1
ATOM 2779 O O . ASP A 1 367 ? -39.654 -2.280 77.087 1.00 85.31 367 ASP A O 1
ATOM 2783 N N . LEU A 1 368 ? -40.894 -3.737 78.257 1.00 85.19 368 LEU A N 1
ATOM 2784 C CA . LEU A 1 368 ? -41.219 -4.571 77.092 1.00 85.19 368 LEU A CA 1
ATOM 2785 C C . LEU A 1 368 ? -42.017 -3.801 76.029 1.00 85.19 368 LEU A C 1
ATOM 2787 O O . LEU A 1 368 ? -41.715 -3.906 74.841 1.00 85.19 368 LEU A O 1
ATOM 2791 N N . ARG A 1 369 ? -43.020 -3.003 76.428 1.00 89.44 369 ARG A N 1
ATOM 2792 C CA . ARG A 1 369 ? -43.794 -2.168 75.489 1.00 89.44 369 ARG A CA 1
ATOM 2793 C C . ARG A 1 369 ? -42.932 -1.086 74.845 1.00 89.44 369 ARG A C 1
ATOM 2795 O O . ARG A 1 369 ? -43.091 -0.834 73.654 1.00 89.44 369 ARG A O 1
ATOM 2802 N N . GLU A 1 370 ? -42.019 -0.473 75.594 1.00 90.81 370 GLU A N 1
ATOM 2803 C CA . GLU A 1 370 ? -41.065 0.505 75.062 1.00 90.81 370 GLU A CA 1
ATOM 2804 C C . GLU A 1 370 ? -40.085 -0.142 74.070 1.00 90.81 370 GLU A C 1
ATOM 2806 O O . GLU A 1 370 ? -39.842 0.416 72.998 1.00 90.81 370 GLU A O 1
ATOM 2811 N N . GLN A 1 371 ? -39.583 -1.348 74.360 1.00 90.19 371 GLN A N 1
ATOM 2812 C CA . GLN A 1 371 ? -38.737 -2.119 73.439 1.00 90.19 371 GLN A CA 1
ATOM 2813 C C . GLN A 1 371 ? -39.487 -2.510 72.160 1.00 90.19 371 GLN A C 1
ATOM 2815 O O . GLN A 1 371 ? -38.953 -2.322 71.069 1.00 90.19 371 GLN A O 1
ATOM 2820 N N . ILE A 1 372 ? -40.739 -2.970 72.269 1.00 92.00 372 ILE A N 1
ATOM 2821 C CA . ILE A 1 372 ? -41.592 -3.265 71.106 1.00 92.00 372 ILE A CA 1
ATOM 2822 C C . ILE A 1 372 ? -41.823 -1.998 70.280 1.00 92.00 372 ILE A C 1
ATOM 2824 O O . ILE A 1 372 ? -41.649 -2.030 69.065 1.00 92.00 372 ILE A O 1
ATOM 2828 N N . ALA A 1 373 ? -42.163 -0.872 70.914 1.00 93.56 373 ALA A N 1
ATOM 2829 C CA . ALA A 1 373 ? -42.366 0.396 70.215 1.00 93.56 373 ALA A CA 1
ATOM 2830 C C . ALA A 1 373 ? -41.089 0.859 69.493 1.00 93.56 373 ALA A C 1
ATOM 2832 O O . ALA A 1 373 ? -41.146 1.304 68.345 1.00 93.56 373 ALA A O 1
ATOM 2833 N N . LYS A 1 374 ? -39.921 0.699 70.128 1.00 94.69 374 LYS A N 1
ATOM 2834 C CA . LYS A 1 374 ? -38.617 1.002 69.526 1.00 94.69 374 LYS A CA 1
ATOM 2835 C C . LYS A 1 374 ? -38.303 0.084 68.342 1.00 94.69 374 LYS A C 1
ATOM 2837 O O . LYS A 1 374 ? -37.880 0.581 67.300 1.00 94.69 374 LYS A O 1
ATOM 2842 N N . ALA A 1 375 ? -38.532 -1.222 68.472 1.00 94.31 375 ALA A N 1
ATOM 2843 C CA . ALA A 1 375 ? -38.324 -2.188 67.395 1.00 94.31 375 ALA A CA 1
ATOM 2844 C C . ALA A 1 375 ? -39.287 -1.937 66.222 1.00 94.31 375 ALA A C 1
ATOM 2846 O O . ALA A 1 375 ? -38.868 -1.938 65.068 1.00 94.31 375 ALA A O 1
ATOM 2847 N N . GLN A 1 376 ? -40.555 -1.613 66.499 1.00 95.44 376 GLN A N 1
ATOM 2848 C CA . GLN A 1 376 ? -41.538 -1.217 65.486 1.00 95.44 376 GLN A CA 1
ATOM 2849 C C . GLN A 1 376 ? -41.128 0.068 64.755 1.00 95.44 376 GLN A C 1
ATOM 2851 O O . GLN A 1 376 ? -41.209 0.118 63.527 1.00 95.44 376 GLN A O 1
ATOM 2856 N N . ALA A 1 377 ? -40.641 1.086 65.471 1.00 95.56 377 ALA A N 1
ATOM 2857 C CA . ALA A 1 377 ? -40.099 2.294 64.849 1.00 95.56 377 ALA A CA 1
ATOM 2858 C C . ALA A 1 377 ? -38.874 1.976 63.969 1.00 95.56 377 ALA A C 1
ATOM 2860 O O . ALA A 1 377 ? -38.788 2.447 62.834 1.00 95.56 377 ALA A O 1
ATOM 2861 N N . GLY A 1 378 ? -37.973 1.114 64.454 1.00 95.38 378 GLY A N 1
ATOM 2862 C CA . GLY A 1 378 ? -36.832 0.608 63.688 1.00 95.38 378 GLY A CA 1
ATOM 2863 C C . GLY A 1 378 ? -37.249 -0.146 62.423 1.00 95.38 378 GLY A C 1
ATOM 2864 O O . GLY A 1 378 ? -36.671 0.073 61.362 1.00 95.38 378 GLY A O 1
ATOM 2865 N N . ARG A 1 379 ? -38.302 -0.969 62.496 1.00 95.94 379 ARG A N 1
ATOM 2866 C CA . ARG A 1 379 ? -38.876 -1.691 61.352 1.00 95.94 379 ARG A CA 1
ATOM 2867 C C . ARG A 1 379 ? -39.424 -0.742 60.291 1.00 95.94 379 ARG A C 1
ATOM 2869 O O . ARG A 1 379 ? -39.185 -0.956 59.104 1.00 95.94 379 ARG A O 1
ATOM 2876 N N . VAL A 1 380 ? -40.162 0.292 60.702 1.00 96.81 380 VAL A N 1
ATOM 2877 C CA . VAL A 1 380 ? -40.708 1.304 59.781 1.00 96.81 380 VAL A CA 1
ATOM 2878 C C . VAL A 1 380 ? -39.573 2.017 59.051 1.00 96.81 380 VAL A C 1
ATOM 2880 O O . VAL A 1 380 ? -39.622 2.139 57.827 1.00 96.81 380 VAL A O 1
ATOM 2883 N N . GLU A 1 381 ? -38.522 2.414 59.769 1.00 95.94 381 GLU A N 1
ATOM 2884 C CA . GLU A 1 381 ? -37.359 3.062 59.162 1.00 95.94 381 GLU A CA 1
ATOM 2885 C C . GLU A 1 381 ? -36.583 2.116 58.233 1.00 95.94 381 GLU A C 1
ATOM 2887 O O . GLU A 1 381 ? -36.260 2.487 57.105 1.00 95.94 381 GLU A O 1
ATOM 2892 N N . ALA A 1 382 ? -36.351 0.865 58.639 1.00 95.38 382 ALA A N 1
ATOM 2893 C CA . ALA A 1 382 ? -35.703 -0.138 57.793 1.00 95.38 382 ALA A CA 1
ATOM 2894 C C . ALA A 1 382 ? -36.516 -0.428 56.519 1.00 95.38 382 ALA A C 1
ATOM 2896 O O . ALA A 1 382 ? -35.946 -0.549 55.436 1.00 95.38 382 ALA A O 1
ATOM 2897 N N . THR A 1 383 ? -37.848 -0.466 56.621 1.00 96.19 383 THR A N 1
ATOM 2898 C CA . THR A 1 383 ? -38.753 -0.619 55.469 1.00 96.19 383 THR A CA 1
ATOM 2899 C C . THR A 1 383 ? -38.656 0.584 54.533 1.00 96.19 383 THR A C 1
ATOM 2901 O O . THR A 1 383 ? -38.547 0.415 53.319 1.00 96.19 383 THR A O 1
ATOM 2904 N N . ARG A 1 384 ? -38.622 1.805 55.080 1.00 97.50 384 ARG A N 1
ATOM 2905 C CA . ARG A 1 384 ? -38.412 3.034 54.303 1.00 97.50 384 ARG A CA 1
ATOM 2906 C C . ARG A 1 384 ? -37.090 2.965 53.530 1.00 97.50 384 ARG A C 1
ATOM 2908 O O . ARG A 1 384 ? -37.088 3.115 52.309 1.00 97.50 384 ARG A O 1
ATOM 2915 N N . LEU A 1 385 ? -35.990 2.632 54.205 1.00 96.56 385 LEU A N 1
ATOM 2916 C CA . LEU A 1 385 ? -34.672 2.469 53.582 1.00 96.56 385 LEU A CA 1
ATOM 2917 C C . LEU A 1 385 ? -34.640 1.335 52.544 1.00 96.56 385 LEU A C 1
ATOM 2919 O O . LEU A 1 385 ? -34.001 1.476 51.501 1.00 96.56 385 LEU A O 1
ATOM 2923 N N . GLN A 1 386 ? -35.365 0.236 52.772 1.00 97.19 386 GLN A N 1
ATOM 2924 C CA . GLN A 1 386 ? -35.500 -0.846 51.797 1.00 97.19 386 GLN A CA 1
ATOM 2925 C C . GLN A 1 386 ? -36.203 -0.369 50.521 1.00 97.19 386 GLN A C 1
ATOM 2927 O O . GLN A 1 386 ? -35.742 -0.689 49.425 1.00 97.19 386 GLN A O 1
ATOM 2932 N N . THR A 1 387 ? -37.283 0.414 50.635 1.00 96.62 387 THR A N 1
ATOM 2933 C CA . THR A 1 387 ? -37.977 0.966 49.457 1.00 96.62 387 THR A CA 1
ATOM 2934 C C . THR A 1 387 ? -37.083 1.920 48.661 1.00 96.62 387 THR A C 1
ATOM 2936 O O . THR A 1 387 ? -36.996 1.802 47.438 1.00 96.62 387 THR A O 1
ATOM 2939 N N . GLU A 1 388 ? -36.319 2.782 49.339 1.00 96.12 388 GLU A N 1
ATOM 2940 C CA . GLU A 1 388 ? -35.328 3.652 48.692 1.00 96.12 388 GLU A CA 1
ATOM 2941 C C . GLU A 1 388 ? -34.220 2.843 48.004 1.00 96.12 388 GLU A C 1
ATOM 2943 O O . GLU A 1 388 ? -33.846 3.125 46.862 1.00 96.12 388 GLU A O 1
ATOM 2948 N N . ALA A 1 389 ? -33.711 1.799 48.665 1.00 96.62 389 ALA A N 1
ATOM 2949 C CA . ALA A 1 389 ? -32.721 0.895 48.090 1.00 96.62 389 ALA A CA 1
ATOM 2950 C C . ALA A 1 389 ? -33.276 0.138 46.875 1.00 96.62 389 ALA A C 1
ATOM 2952 O O . ALA A 1 389 ? -32.562 -0.036 45.888 1.00 96.62 389 ALA A O 1
ATOM 2953 N N . GLN A 1 390 ? -34.550 -0.261 46.902 1.00 97.50 390 GLN A N 1
ATOM 2954 C CA . GLN A 1 390 ? -35.211 -0.933 45.787 1.00 97.50 390 GLN A CA 1
ATOM 2955 C C . GLN A 1 390 ? -35.320 -0.014 44.567 1.00 97.50 390 GLN A C 1
ATOM 2957 O O . GLN A 1 390 ? -35.026 -0.434 43.444 1.00 97.50 390 GLN A O 1
ATOM 2962 N N . ASP A 1 391 ? -35.712 1.242 44.765 1.00 96.94 391 ASP A N 1
ATOM 2963 C CA . ASP A 1 391 ? -35.796 2.214 43.677 1.00 96.94 391 ASP A CA 1
ATOM 2964 C C . ASP A 1 391 ? -34.415 2.575 43.126 1.00 96.94 391 ASP A C 1
ATOM 2966 O O . ASP A 1 391 ? -34.241 2.668 41.907 1.00 96.94 391 ASP A O 1
ATOM 2970 N N . ASN A 1 392 ? -33.408 2.692 43.993 1.00 96.44 392 ASN A N 1
ATOM 2971 C CA . ASN A 1 392 ? -32.021 2.878 43.577 1.00 96.44 392 ASN A CA 1
ATOM 2972 C C . ASN A 1 392 ? -31.495 1.673 42.783 1.00 96.44 392 ASN A C 1
ATOM 2974 O O . ASN A 1 392 ? -30.881 1.866 41.734 1.00 96.44 392 ASN A O 1
ATOM 2978 N N . ALA A 1 393 ? -31.798 0.441 43.199 1.00 97.31 393 ALA A N 1
ATOM 2979 C CA . ALA A 1 393 ? -31.433 -0.768 42.461 1.00 97.31 393 ALA A CA 1
ATOM 2980 C C . ALA A 1 393 ? -32.104 -0.819 41.079 1.00 97.31 393 ALA A C 1
ATOM 2982 O O . ALA A 1 393 ? -31.441 -1.113 40.085 1.00 97.31 393 ALA A O 1
ATOM 2983 N N . LYS A 1 394 ? -33.390 -0.449 40.974 1.00 97.62 394 LYS A N 1
ATOM 2984 C CA . LYS A 1 394 ? -34.090 -0.338 39.679 1.00 97.62 394 LYS A CA 1
ATOM 2985 C C . LYS A 1 394 ? -33.456 0.718 38.772 1.00 97.62 394 LYS A C 1
ATOM 2987 O O . LYS A 1 394 ? -33.312 0.478 37.573 1.00 97.62 394 LYS A O 1
ATOM 2992 N N . LYS A 1 395 ? -33.089 1.886 39.313 1.00 97.62 395 LYS A N 1
ATOM 2993 C CA . LYS A 1 395 ? -32.411 2.953 38.555 1.00 97.62 395 LYS A CA 1
ATOM 2994 C C . LYS A 1 395 ? -31.037 2.496 38.061 1.00 97.62 395 LYS A C 1
ATOM 2996 O O . LYS A 1 395 ? -30.764 2.623 36.871 1.00 97.62 395 LYS A O 1
ATOM 3001 N N . ALA A 1 396 ? -30.227 1.899 38.934 1.00 97.44 396 ALA A N 1
ATOM 3002 C CA . ALA A 1 396 ? -28.904 1.387 38.584 1.00 97.44 396 ALA A CA 1
ATOM 3003 C C . ALA A 1 396 ? -28.976 0.248 37.551 1.00 97.44 396 ALA A C 1
ATOM 3005 O O . ALA A 1 396 ? -28.197 0.224 36.602 1.00 97.44 396 ALA A O 1
ATOM 3006 N N . ALA A 1 397 ? -29.963 -0.648 37.660 1.00 97.25 397 ALA A N 1
ATOM 3007 C CA . ALA A 1 397 ? -30.189 -1.698 36.668 1.00 97.25 397 ALA A CA 1
ATOM 3008 C C . ALA A 1 397 ? -30.550 -1.125 35.286 1.00 97.25 397 ALA A C 1
ATOM 3010 O O . ALA A 1 397 ? -30.012 -1.572 34.274 1.00 97.25 397 ALA A O 1
ATOM 3011 N N . LYS A 1 398 ? -31.418 -0.102 35.226 1.00 98.06 398 LYS A N 1
ATOM 3012 C CA . LYS A 1 398 ? -31.730 0.602 33.968 1.00 98.06 398 LYS A CA 1
ATOM 3013 C C . LYS A 1 398 ? -30.496 1.284 33.374 1.00 98.06 398 LYS A C 1
ATOM 3015 O O . LYS A 1 398 ? -30.284 1.183 32.169 1.00 98.06 398 LYS A O 1
ATOM 3020 N N . ALA A 1 399 ? -29.682 1.937 34.206 1.00 97.62 399 ALA A N 1
ATOM 3021 C CA . ALA A 1 399 ? -28.435 2.566 33.774 1.00 97.62 399 ALA A CA 1
ATOM 3022 C C . ALA A 1 399 ? -27.447 1.537 33.203 1.00 97.62 399 ALA A C 1
ATOM 3024 O O . ALA A 1 399 ? -26.892 1.756 32.131 1.00 97.62 399 ALA A O 1
ATOM 3025 N N . LEU A 1 400 ? -27.305 0.371 33.843 1.00 98.12 400 LEU A N 1
ATOM 3026 C CA . LEU A 1 400 ? -26.465 -0.718 33.340 1.00 98.12 400 LEU A CA 1
ATOM 3027 C C . LEU A 1 400 ? -26.940 -1.249 31.979 1.00 98.12 400 LEU A C 1
ATOM 3029 O O . LEU A 1 400 ? -26.118 -1.502 31.103 1.00 98.12 400 LEU A O 1
ATOM 3033 N N . VAL A 1 401 ? -28.251 -1.413 31.778 1.00 98.25 401 VAL A N 1
ATOM 3034 C CA . VAL A 1 401 ? -28.799 -1.828 30.472 1.00 98.25 401 VAL A CA 1
ATOM 3035 C C . VAL A 1 401 ? -28.503 -0.780 29.395 1.00 98.25 401 VAL A C 1
ATOM 3037 O O . VAL A 1 401 ? -28.082 -1.140 28.297 1.00 98.25 401 VAL A O 1
ATOM 3040 N N . ALA A 1 402 ? -28.664 0.507 29.711 1.00 97.88 402 ALA A N 1
ATOM 3041 C CA . ALA A 1 402 ? -28.328 1.590 28.789 1.00 97.88 402 ALA A CA 1
ATOM 3042 C C . ALA A 1 402 ? -26.826 1.612 28.450 1.00 97.88 402 ALA A C 1
ATOM 3044 O O . ALA A 1 402 ? -26.471 1.694 27.277 1.00 97.88 402 ALA A O 1
ATOM 3045 N N . ALA A 1 403 ? -25.950 1.458 29.448 1.00 98.06 403 ALA A N 1
ATOM 3046 C CA . ALA A 1 403 ? -24.501 1.414 29.251 1.00 98.06 403 ALA A CA 1
ATOM 3047 C C . ALA A 1 403 ? -24.065 0.224 28.377 1.00 98.06 403 ALA A C 1
ATOM 3049 O O . ALA A 1 403 ? -23.249 0.389 27.472 1.00 98.06 403 ALA A O 1
ATOM 3050 N N . LYS A 1 404 ? -24.665 -0.958 28.573 1.00 98.12 404 LYS A N 1
ATOM 3051 C CA . LYS A 1 404 ? -24.435 -2.129 27.708 1.00 98.12 404 LYS A CA 1
ATOM 3052 C C . LYS A 1 404 ? -24.829 -1.869 26.260 1.00 98.12 404 LYS A C 1
ATOM 3054 O O . LYS A 1 404 ? -24.051 -2.163 25.358 1.00 98.12 404 LYS A O 1
ATOM 3059 N N . SER A 1 405 ? -26.002 -1.274 26.042 1.00 98.12 405 SER A N 1
ATOM 3060 C CA . SER A 1 405 ? -26.453 -0.915 24.696 1.00 98.12 405 SER A CA 1
ATOM 3061 C C . SER A 1 405 ? -25.519 0.101 24.030 1.00 98.12 405 SER A C 1
ATOM 3063 O O . SER A 1 405 ? -25.224 -0.039 22.845 1.00 98.12 405 SER A O 1
ATOM 3065 N N . LEU A 1 406 ? -25.008 1.086 24.777 1.00 97.75 406 LEU A N 1
ATOM 3066 C CA . LEU A 1 406 ? -24.019 2.040 24.264 1.00 97.75 406 LEU A CA 1
ATOM 3067 C C . LEU A 1 406 ? -22.692 1.359 23.908 1.00 97.75 406 LEU A C 1
ATOM 3069 O O . LEU A 1 406 ? -22.119 1.668 22.865 1.00 97.75 406 LEU A O 1
ATOM 3073 N N . ARG A 1 407 ? -22.221 0.401 24.719 1.00 98.19 407 ARG A N 1
ATOM 3074 C CA . ARG A 1 407 ? -21.026 -0.392 24.389 1.00 98.19 407 ARG A CA 1
ATOM 3075 C C . ARG A 1 407 ? -21.220 -1.178 23.094 1.00 98.19 407 ARG A C 1
ATOM 3077 O O . ARG A 1 407 ? -20.335 -1.150 22.247 1.00 98.19 407 ARG A O 1
ATOM 3084 N N . GLU A 1 408 ? -22.359 -1.843 22.924 1.00 98.00 408 GLU A N 1
ATOM 3085 C CA . GLU A 1 408 ? -22.680 -2.592 21.699 1.00 98.00 408 GLU A CA 1
ATOM 3086 C C . GLU A 1 408 ? -22.730 -1.677 20.464 1.00 98.00 408 GLU A C 1
ATOM 3088 O O . GLU A 1 408 ? -22.198 -2.024 19.411 1.00 98.00 408 GLU A O 1
ATOM 3093 N N . GLN A 1 409 ? -23.300 -0.474 20.590 1.00 97.88 409 GLN A N 1
ATOM 3094 C CA . GLN A 1 409 ? -23.294 0.526 19.516 1.00 97.88 409 GLN A CA 1
ATOM 3095 C C . GLN A 1 409 ? -21.876 1.019 19.185 1.00 97.88 409 GLN A C 1
ATOM 3097 O O . GLN A 1 409 ? -21.527 1.160 18.009 1.00 97.88 409 GLN A O 1
ATOM 3102 N N . ALA A 1 410 ? -21.044 1.267 20.199 1.00 98.00 410 ALA A N 1
ATOM 3103 C CA . ALA A 1 410 ? -19.655 1.676 20.007 1.00 98.00 410 ALA A CA 1
ATOM 3104 C C . ALA A 1 410 ? -18.815 0.561 19.358 1.00 98.00 410 ALA A C 1
ATOM 3106 O O . ALA A 1 410 ? -18.010 0.835 18.471 1.00 98.00 410 ALA A O 1
ATOM 3107 N N . GLU A 1 411 ? -19.049 -0.696 19.739 1.00 98.38 411 GLU A N 1
ATOM 3108 C CA . GLU A 1 411 ? -18.417 -1.877 19.143 1.00 98.38 411 GLU A CA 1
ATOM 3109 C C . GLU A 1 411 ? -18.806 -2.035 17.667 1.00 98.38 411 GLU A C 1
ATOM 3111 O O . GLU A 1 411 ? -17.935 -2.213 16.817 1.00 98.38 411 GLU A O 1
ATOM 3116 N N . ALA A 1 412 ? -20.089 -1.866 17.333 1.00 98.00 412 ALA A N 1
ATOM 3117 C CA . ALA A 1 412 ? -20.546 -1.855 15.945 1.00 98.00 412 ALA A CA 1
ATOM 3118 C C . ALA A 1 412 ? -19.918 -0.706 15.134 1.00 98.00 412 ALA A C 1
ATOM 3120 O O . ALA A 1 412 ? -19.529 -0.897 13.982 1.00 98.00 412 ALA A O 1
ATOM 3121 N N . THR A 1 413 ? -19.777 0.479 15.735 1.00 97.62 413 THR A N 1
ATOM 3122 C CA . THR A 1 413 ? -19.139 1.639 15.089 1.00 97.62 413 THR A CA 1
ATOM 3123 C C . THR A 1 413 ? -17.659 1.379 14.805 1.00 97.62 413 THR A C 1
ATOM 3125 O O . THR A 1 413 ? -17.184 1.693 13.714 1.00 97.62 413 THR A O 1
ATOM 3128 N N . LEU A 1 414 ? -16.937 0.764 15.748 1.00 97.94 414 LEU A N 1
ATOM 3129 C CA . LEU A 1 414 ? -15.545 0.364 15.546 1.00 97.94 414 LEU A CA 1
ATOM 3130 C C . LEU A 1 414 ? -15.421 -0.685 14.435 1.00 97.94 414 LEU A C 1
ATOM 3132 O O . LEU A 1 414 ? -14.609 -0.508 13.536 1.00 97.94 414 LEU A O 1
ATOM 3136 N N . ALA A 1 415 ? -16.283 -1.705 14.424 1.00 97.75 415 ALA A N 1
ATOM 3137 C CA . ALA A 1 415 ? -16.276 -2.732 13.381 1.00 97.75 415 ALA A CA 1
ATOM 3138 C C . ALA A 1 415 ? -16.535 -2.157 11.972 1.00 97.75 415 ALA A C 1
ATOM 3140 O O . ALA A 1 415 ? -15.927 -2.593 10.992 1.00 97.75 415 ALA A O 1
ATOM 3141 N N . LEU A 1 416 ? -17.411 -1.151 11.852 1.00 97.75 416 LEU A N 1
ATOM 3142 C CA . LEU A 1 416 ? -17.612 -0.424 10.594 1.00 97.75 416 LEU A CA 1
ATOM 3143 C C . LEU A 1 416 ? -16.362 0.368 10.187 1.00 97.75 416 LEU A C 1
ATOM 3145 O O . LEU A 1 416 ? -16.004 0.375 9.007 1.00 97.75 416 LEU A O 1
ATOM 3149 N N . ALA A 1 417 ? -15.685 1.005 11.146 1.00 97.38 417 ALA A N 1
ATOM 3150 C CA . ALA A 1 417 ? -14.438 1.721 10.895 1.00 97.38 417 ALA A CA 1
ATOM 3151 C C . ALA A 1 417 ? -13.293 0.773 10.487 1.00 97.38 417 ALA A C 1
ATOM 3153 O O . ALA A 1 417 ? -12.541 1.102 9.573 1.00 97.38 417 ALA A O 1
ATOM 3154 N N . ASP A 1 418 ? -13.200 -0.419 11.084 1.00 97.44 418 ASP A N 1
ATOM 3155 C CA . ASP A 1 418 ? -12.257 -1.479 10.697 1.00 97.44 418 ASP A CA 1
ATOM 3156 C C . ASP A 1 418 ? -12.490 -1.952 9.257 1.00 97.44 418 ASP A C 1
ATOM 3158 O O . ASP A 1 418 ? -11.559 -2.041 8.452 1.00 97.44 418 ASP A O 1
ATOM 3162 N N . ALA A 1 419 ? -13.750 -2.208 8.895 1.00 97.56 419 ALA A N 1
ATOM 3163 C CA . ALA A 1 419 ? -14.106 -2.587 7.532 1.00 97.56 419 ALA A CA 1
ATOM 3164 C C . ALA A 1 419 ? -13.775 -1.468 6.526 1.00 97.56 419 ALA A C 1
ATOM 3166 O O . ALA A 1 419 ? -13.263 -1.737 5.436 1.00 97.56 419 ALA A O 1
ATOM 3167 N N . ALA A 1 420 ? -14.026 -0.206 6.890 1.00 97.25 420 ALA A N 1
ATOM 3168 C CA . ALA A 1 420 ? -13.653 0.945 6.075 1.00 97.25 420 ALA A CA 1
ATOM 3169 C C . ALA A 1 420 ? -12.126 1.072 5.923 1.00 97.25 420 ALA A C 1
ATOM 3171 O O . ALA A 1 420 ? -11.646 1.282 4.807 1.00 97.25 420 ALA A O 1
ATOM 3172 N N . MET A 1 421 ? -11.356 0.878 7.000 1.00 96.94 421 MET A N 1
ATOM 3173 C CA . MET A 1 421 ? -9.889 0.829 6.964 1.00 96.94 421 MET A CA 1
ATOM 3174 C C . MET A 1 421 ? -9.405 -0.231 5.970 1.00 96.94 421 MET A C 1
ATOM 3176 O O . MET A 1 421 ? -8.690 0.107 5.028 1.00 96.94 421 MET A O 1
ATOM 3180 N N . GLY A 1 422 ? -9.875 -1.477 6.088 1.00 96.81 422 GLY A N 1
ATOM 3181 C CA . GLY A 1 422 ? -9.497 -2.551 5.163 1.00 96.81 422 GLY A CA 1
ATOM 3182 C C . GLY A 1 422 ? -9.851 -2.237 3.702 1.00 96.81 422 GLY A C 1
ATOM 3183 O O . GLY A 1 422 ? -9.033 -2.410 2.797 1.00 96.81 422 GLY A O 1
ATOM 3184 N N . ASN A 1 423 ? -11.043 -1.689 3.449 1.00 96.50 423 ASN A N 1
ATOM 3185 C CA . ASN A 1 423 ? -11.451 -1.281 2.102 1.00 96.50 423 ASN A CA 1
ATOM 3186 C C . ASN A 1 423 ? -10.561 -0.164 1.534 1.00 96.50 423 ASN A C 1
ATOM 3188 O O . ASN A 1 423 ? -10.187 -0.198 0.362 1.00 96.50 423 ASN A O 1
ATOM 3192 N N . THR A 1 424 ? -10.192 0.823 2.346 1.00 96.31 424 THR A N 1
ATOM 3193 C CA . THR A 1 424 ? -9.348 1.936 1.888 1.00 96.31 424 THR A CA 1
ATOM 3194 C C . THR A 1 424 ? -7.902 1.510 1.649 1.00 96.31 424 THR A C 1
ATOM 3196 O O . THR A 1 424 ? -7.319 1.912 0.642 1.00 96.31 424 THR A O 1
ATOM 3199 N N . GLU A 1 425 ? -7.358 0.605 2.463 1.00 96.19 425 GLU A N 1
ATOM 3200 C CA . GLU A 1 425 ? -6.048 -0.012 2.228 1.00 96.19 425 GLU A CA 1
ATOM 3201 C C . GLU A 1 425 ? -6.025 -0.813 0.920 1.00 96.19 425 GLU A C 1
ATOM 3203 O O . GLU A 1 425 ? -5.135 -0.616 0.091 1.00 96.19 425 GLU A O 1
ATOM 3208 N N . THR A 1 426 ? -7.046 -1.641 0.664 1.00 97.12 426 THR A N 1
ATOM 3209 C CA . THR A 1 426 ? -7.138 -2.370 -0.616 1.00 97.12 426 THR A CA 1
ATOM 3210 C C . THR A 1 426 ? -7.274 -1.433 -1.819 1.00 97.12 426 THR A C 1
ATOM 3212 O O . THR A 1 426 ? -6.718 -1.718 -2.882 1.00 97.12 426 THR A O 1
ATOM 3215 N N . ASN A 1 427 ? -7.961 -0.294 -1.669 1.00 96.00 427 ASN A N 1
ATOM 3216 C CA . ASN A 1 427 ? -8.051 0.726 -2.714 1.00 96.00 427 ASN A CA 1
ATOM 3217 C C . ASN A 1 427 ? -6.699 1.403 -2.977 1.00 96.00 427 ASN A C 1
ATOM 3219 O O . ASN A 1 427 ? -6.364 1.615 -4.143 1.00 96.00 427 ASN A O 1
ATOM 3223 N N . VAL A 1 428 ? -5.899 1.683 -1.940 1.00 97.88 428 VAL A N 1
ATOM 3224 C CA . VAL A 1 428 ? -4.520 2.174 -2.111 1.00 97.88 428 VAL A CA 1
ATOM 3225 C C . VAL A 1 428 ? -3.688 1.151 -2.875 1.00 97.88 428 VAL A C 1
ATOM 3227 O O . VAL A 1 428 ? -3.101 1.503 -3.893 1.00 97.88 428 VAL A O 1
ATOM 3230 N N . THR A 1 429 ? -3.699 -0.123 -2.470 1.00 97.44 429 THR A N 1
ATOM 3231 C CA . THR A 1 429 ? -2.965 -1.179 -3.187 1.00 97.44 429 THR A CA 1
ATOM 3232 C C . THR A 1 429 ? -3.417 -1.300 -4.644 1.00 97.44 429 THR A C 1
ATOM 3234 O O . THR A 1 429 ? -2.594 -1.477 -5.542 1.00 97.44 429 THR A O 1
ATOM 3237 N N . ARG A 1 430 ? -4.723 -1.173 -4.920 1.00 97.25 430 ARG A N 1
ATOM 3238 C CA . ARG A 1 430 ? -5.247 -1.164 -6.294 1.00 97.25 430 ARG A CA 1
ATOM 3239 C C . ARG A 1 430 ? -4.699 0.023 -7.092 1.00 97.25 430 ARG A C 1
ATOM 3241 O O . ARG A 1 430 ? -4.239 -0.187 -8.209 1.00 97.25 430 ARG A O 1
ATOM 3248 N N . ALA A 1 431 ? -4.720 1.230 -6.530 1.00 96.81 431 ALA A N 1
ATOM 3249 C CA . ALA A 1 431 ? -4.205 2.430 -7.188 1.00 96.81 431 ALA A CA 1
ATOM 3250 C C . ALA A 1 431 ? -2.686 2.352 -7.434 1.00 96.81 431 ALA A C 1
ATOM 3252 O O . ALA A 1 431 ? -2.222 2.689 -8.520 1.00 96.81 431 ALA A O 1
ATOM 3253 N N . GLU A 1 432 ? -1.911 1.831 -6.477 1.00 97.44 432 GLU A N 1
ATOM 3254 C CA . GLU A 1 432 ? -0.469 1.595 -6.639 1.00 97.44 432 GLU A CA 1
ATOM 3255 C C . GLU A 1 432 ? -0.181 0.613 -7.776 1.00 97.44 432 GLU A C 1
ATOM 3257 O O . GLU A 1 432 ? 0.687 0.865 -8.610 1.00 97.44 432 GLU A O 1
ATOM 3262 N N . ASN A 1 433 ? -0.949 -0.475 -7.862 1.00 97.00 433 ASN A N 1
ATOM 3263 C CA . ASN A 1 433 ? -0.815 -1.438 -8.951 1.00 97.00 433 ASN A CA 1
ATOM 3264 C C . ASN A 1 433 ? -1.130 -0.820 -10.319 1.00 97.00 433 ASN A C 1
ATOM 3266 O O . ASN A 1 433 ? -0.439 -1.134 -11.286 1.00 97.00 433 ASN A O 1
ATOM 3270 N N . VAL A 1 434 ? -2.130 0.064 -10.413 1.00 97.38 434 VAL A N 1
ATOM 3271 C CA . VAL A 1 434 ? -2.439 0.787 -11.660 1.00 97.38 434 VAL A CA 1
ATOM 3272 C C . VAL A 1 434 ? -1.271 1.687 -12.067 1.00 97.38 434 VAL A C 1
ATOM 3274 O O . VAL A 1 434 ? -0.826 1.615 -13.210 1.00 97.38 434 VAL A O 1
ATOM 3277 N N . VAL A 1 435 ? -0.717 2.466 -11.131 1.00 97.69 435 VAL A N 1
ATOM 3278 C CA . VAL A 1 435 ? 0.465 3.314 -11.378 1.00 97.69 435 VAL A CA 1
ATOM 3279 C C . VAL A 1 435 ? 1.645 2.476 -11.879 1.00 97.69 435 VAL A C 1
ATOM 3281 O O . VAL A 1 435 ? 2.226 2.793 -12.915 1.00 97.69 435 VAL A O 1
ATOM 3284 N N . LEU A 1 436 ? 1.949 1.356 -11.215 1.00 96.75 436 LEU A N 1
ATOM 3285 C CA . LEU A 1 436 ? 3.029 0.452 -11.625 1.00 96.75 436 LEU A CA 1
ATOM 3286 C C . LEU A 1 436 ? 2.792 -0.160 -13.015 1.00 96.75 436 LEU A C 1
ATOM 3288 O O . LEU A 1 436 ? 3.726 -0.281 -13.812 1.00 96.75 436 LEU A O 1
ATOM 3292 N N . GLN A 1 437 ? 1.553 -0.550 -13.326 1.00 96.38 437 GLN A N 1
ATOM 3293 C CA . GLN A 1 437 ? 1.198 -1.084 -14.642 1.00 96.38 437 GLN A CA 1
ATOM 3294 C C . GLN A 1 437 ? 1.340 -0.031 -15.744 1.00 96.38 437 GLN A C 1
ATOM 3296 O O . GLN A 1 437 ? 1.866 -0.346 -16.812 1.00 96.38 437 GLN A O 1
ATOM 3301 N N . GLU A 1 438 ? 0.924 1.211 -15.494 1.00 96.38 438 GLU A N 1
ATOM 3302 C CA . GLU A 1 438 ? 1.094 2.319 -16.437 1.00 96.38 438 GLU A CA 1
ATOM 3303 C C . GLU A 1 438 ? 2.569 2.656 -16.666 1.00 96.38 438 GLU A C 1
ATOM 3305 O O . GLU A 1 438 ? 2.988 2.810 -17.814 1.00 96.38 438 GLU A O 1
ATOM 3310 N N . GLU A 1 439 ? 3.383 2.706 -15.609 1.00 95.69 439 GLU A N 1
ATOM 3311 C CA . GLU A 1 439 ? 4.828 2.922 -15.723 1.00 95.69 439 GLU A CA 1
ATOM 3312 C C . GLU A 1 439 ? 5.498 1.820 -16.553 1.00 95.69 439 GLU A C 1
ATOM 3314 O O . GLU A 1 439 ? 6.310 2.098 -17.444 1.00 95.69 439 GLU A O 1
ATOM 3319 N N . LEU A 1 440 ? 5.123 0.560 -16.323 1.00 96.12 440 LEU A N 1
ATOM 3320 C CA . LEU A 1 440 ? 5.634 -0.573 -17.089 1.00 96.12 440 LEU A CA 1
ATOM 3321 C C . LEU A 1 440 ? 5.164 -0.530 -18.551 1.00 96.12 440 LEU A C 1
ATOM 3323 O O . LEU A 1 440 ? 5.958 -0.766 -19.468 1.00 96.12 440 LEU A O 1
ATOM 3327 N N . ALA A 1 441 ? 3.902 -0.187 -18.805 1.00 95.50 441 ALA A N 1
ATOM 3328 C CA . ALA A 1 441 ? 3.376 -0.010 -20.157 1.00 95.50 441 ALA A CA 1
ATOM 3329 C C . ALA A 1 441 ? 4.093 1.134 -20.896 1.00 95.50 441 ALA A C 1
ATOM 3331 O O . ALA A 1 441 ? 4.489 0.971 -22.053 1.00 95.50 441 ALA A O 1
ATOM 3332 N N . CYS A 1 442 ? 4.337 2.254 -20.212 1.00 95.19 442 CYS A N 1
ATOM 3333 C CA . CYS A 1 442 ? 5.086 3.400 -20.720 1.00 95.19 442 CYS A CA 1
ATOM 3334 C C . CYS A 1 442 ? 6.518 2.999 -21.094 1.00 95.19 442 CYS A C 1
ATOM 3336 O O . CYS A 1 442 ? 6.949 3.210 -22.232 1.00 95.19 442 CYS A O 1
ATOM 3338 N N . LYS A 1 443 ? 7.222 2.313 -20.185 1.00 96.31 443 LYS A N 1
ATOM 3339 C CA . LYS A 1 443 ? 8.578 1.810 -20.420 1.00 96.31 443 LYS A CA 1
ATOM 3340 C C . LYS A 1 443 ? 8.637 0.850 -21.608 1.00 96.31 443 LYS A C 1
ATOM 3342 O O . LYS A 1 443 ? 9.420 1.067 -22.528 1.00 96.31 443 LYS A O 1
ATOM 3347 N N . THR A 1 444 ? 7.790 -0.178 -21.631 1.00 96.06 444 THR A N 1
ATOM 3348 C CA . THR A 1 444 ? 7.792 -1.175 -22.718 1.00 96.06 444 THR A CA 1
ATOM 3349 C C . THR A 1 444 ? 7.382 -0.572 -24.064 1.00 96.06 444 THR A C 1
ATOM 3351 O O . THR A 1 444 ? 7.860 -1.009 -25.113 1.00 96.06 444 THR A O 1
ATOM 3354 N N . GLY A 1 445 ? 6.498 0.431 -24.066 1.00 96.06 445 GLY A N 1
ATOM 3355 C CA . GLY A 1 445 ? 6.149 1.207 -25.254 1.00 96.06 445 GLY A CA 1
ATOM 3356 C C . GLY A 1 445 ? 7.329 2.038 -25.764 1.00 96.06 445 GLY A C 1
ATOM 3357 O O . GLY A 1 445 ? 7.612 2.031 -26.964 1.00 96.06 445 GLY A O 1
ATOM 3358 N N . ALA A 1 446 ? 8.053 2.703 -24.861 1.00 95.69 446 ALA A N 1
ATOM 3359 C CA . ALA A 1 446 ? 9.246 3.477 -25.190 1.00 95.69 446 ALA A CA 1
ATOM 3360 C C . ALA A 1 446 ? 10.401 2.589 -25.687 1.00 95.69 446 ALA A C 1
ATOM 3362 O O . ALA A 1 446 ? 11.041 2.933 -26.676 1.00 95.69 446 ALA A O 1
ATOM 3363 N N . GLU A 1 447 ? 10.623 1.414 -25.090 1.00 96.25 447 GLU A N 1
ATOM 3364 C CA . GLU A 1 447 ? 11.616 0.428 -25.550 1.00 96.25 447 GLU A CA 1
ATOM 3365 C C . GLU A 1 447 ? 11.311 -0.080 -26.965 1.00 96.25 447 GLU A C 1
ATOM 3367 O O . GLU A 1 447 ? 12.208 -0.153 -27.808 1.00 96.25 447 GLU A O 1
ATOM 3372 N N . ARG A 1 448 ? 10.037 -0.371 -27.263 1.00 97.00 448 ARG A N 1
ATOM 3373 C CA . ARG A 1 448 ? 9.598 -0.761 -28.613 1.00 97.00 448 ARG A CA 1
ATOM 3374 C C . ARG A 1 448 ? 9.846 0.347 -29.636 1.00 97.00 448 ARG A C 1
ATOM 3376 O O . ARG A 1 448 ? 10.380 0.071 -30.711 1.00 97.00 448 ARG A O 1
ATOM 3383 N N . LYS A 1 449 ? 9.507 1.597 -29.300 1.00 96.25 449 LYS A N 1
ATOM 3384 C CA . LYS A 1 449 ? 9.795 2.761 -30.156 1.00 96.25 449 LYS A CA 1
ATOM 3385 C C . LYS A 1 449 ? 11.298 2.955 -30.348 1.00 96.25 449 LYS A C 1
ATOM 3387 O O . LYS A 1 449 ? 11.738 3.131 -31.477 1.00 96.25 449 LYS A O 1
ATOM 3392 N N . LEU A 1 450 ? 12.093 2.834 -29.285 1.00 96.38 450 LEU A N 1
ATOM 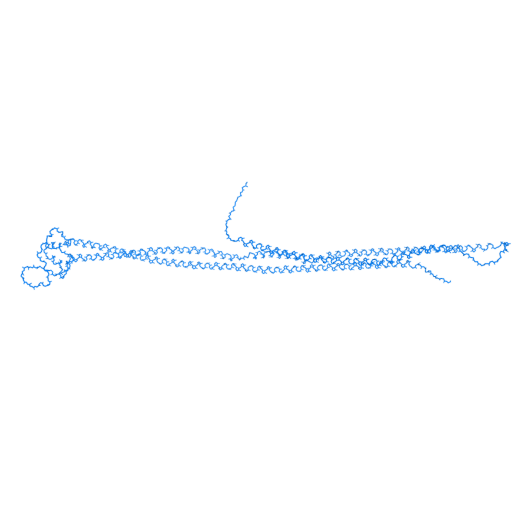3393 C CA . LEU A 1 450 ? 13.548 2.960 -29.345 1.00 96.38 450 LEU A CA 1
ATOM 3394 C C . LEU A 1 450 ? 14.168 1.893 -30.253 1.00 96.38 450 LEU A C 1
ATOM 3396 O O . LEU A 1 450 ? 15.051 2.202 -31.050 1.00 96.38 450 LEU A O 1
ATOM 3400 N N . ALA A 1 451 ? 13.694 0.647 -30.172 1.00 96.31 451 ALA A N 1
ATOM 3401 C CA . ALA A 1 451 ? 14.125 -0.418 -31.072 1.00 96.31 451 ALA A CA 1
ATOM 3402 C C . ALA A 1 451 ? 13.792 -0.096 -32.539 1.00 96.31 451 ALA A C 1
ATOM 3404 O O . ALA A 1 451 ? 14.619 -0.339 -33.414 1.00 96.31 451 ALA A O 1
ATOM 3405 N N . SER A 1 452 ? 12.619 0.491 -32.808 1.00 97.38 452 SER A N 1
ATOM 3406 C CA . SER A 1 452 ? 12.233 0.944 -34.150 1.00 97.38 452 SER A CA 1
ATOM 3407 C C . SER A 1 452 ? 13.131 2.073 -34.665 1.00 97.38 452 SER A C 1
ATOM 3409 O O . SER A 1 452 ? 13.642 1.981 -35.777 1.00 97.38 452 SER A O 1
ATOM 3411 N N . VAL A 1 453 ? 13.374 3.103 -33.850 1.00 96.50 453 VAL A N 1
ATOM 3412 C CA . VAL A 1 453 ? 14.240 4.244 -34.201 1.00 96.50 453 VAL A CA 1
ATOM 3413 C C . VAL A 1 453 ? 15.678 3.785 -34.458 1.00 96.50 453 VAL A C 1
ATOM 3415 O O . VAL A 1 453 ? 16.314 4.228 -35.409 1.00 96.50 453 VAL A O 1
ATOM 3418 N N . ARG A 1 454 ? 16.192 2.835 -33.667 1.00 95.69 454 ARG A N 1
ATOM 3419 C CA . ARG A 1 454 ? 17.526 2.253 -33.888 1.00 95.69 454 ARG A CA 1
ATOM 3420 C C . ARG A 1 454 ? 17.636 1.487 -35.204 1.00 95.69 454 ARG A C 1
ATOM 3422 O O . ARG A 1 454 ? 18.689 1.550 -35.828 1.00 95.69 454 ARG A O 1
ATOM 3429 N N . ARG A 1 455 ? 16.577 0.789 -35.632 1.00 96.75 455 ARG A N 1
ATOM 3430 C CA . ARG A 1 455 ? 16.545 0.167 -36.967 1.00 96.75 455 ARG A CA 1
ATOM 3431 C C . ARG A 1 455 ? 16.576 1.228 -38.062 1.00 96.75 455 ARG A C 1
ATOM 3433 O O . ARG A 1 455 ? 17.428 1.140 -38.926 1.00 96.75 455 ARG A O 1
ATOM 3440 N N . GLN A 1 456 ? 15.760 2.279 -37.954 1.00 96.31 456 GLN A N 1
ATOM 3441 C CA . GLN A 1 456 ? 15.770 3.383 -38.924 1.00 96.31 456 GLN A CA 1
ATOM 3442 C C . GLN A 1 456 ? 17.143 4.062 -39.030 1.00 96.31 456 GLN A C 1
ATOM 3444 O O . GLN A 1 456 ? 17.613 4.332 -40.129 1.00 96.31 456 GLN A O 1
ATOM 3449 N N . LEU A 1 457 ? 17.819 4.295 -37.900 1.00 95.69 457 LEU A N 1
ATOM 3450 C CA . LEU A 1 457 ? 19.190 4.814 -37.890 1.00 95.69 457 LEU A CA 1
ATOM 3451 C C . LEU A 1 457 ? 20.174 3.876 -38.602 1.00 95.69 457 LEU A C 1
ATOM 3453 O O . LEU A 1 457 ? 21.063 4.348 -39.308 1.00 95.69 457 LEU A O 1
ATOM 3457 N N . HIS A 1 458 ? 20.026 2.563 -38.417 1.00 95.81 458 HIS A N 1
ATOM 3458 C CA . HIS A 1 458 ? 20.846 1.572 -39.107 1.00 95.81 458 HIS A CA 1
ATOM 3459 C C . HIS A 1 458 ? 20.585 1.580 -40.618 1.00 95.81 458 HIS A C 1
ATOM 3461 O O . HIS A 1 458 ? 21.538 1.685 -41.387 1.00 95.81 458 HIS A O 1
ATOM 3467 N N . ASP A 1 459 ? 19.316 1.580 -41.031 1.00 96.00 459 ASP A N 1
ATOM 3468 C CA . ASP A 1 459 ? 18.909 1.610 -42.438 1.00 96.00 459 ASP A CA 1
ATOM 3469 C C . ASP A 1 459 ? 19.430 2.876 -43.144 1.00 96.00 459 ASP A C 1
ATOM 3471 O O . ASP A 1 459 ? 19.997 2.793 -44.232 1.00 96.00 459 ASP A O 1
ATOM 3475 N N . LEU A 1 460 ? 19.333 4.048 -42.500 1.00 95.25 460 LEU A N 1
ATOM 3476 C CA . LEU A 1 460 ? 19.887 5.308 -43.017 1.00 95.25 460 LEU A CA 1
ATOM 3477 C C . LEU A 1 460 ? 21.420 5.295 -43.094 1.00 95.25 460 LEU A C 1
ATOM 3479 O O . LEU A 1 460 ? 22.004 5.874 -44.014 1.00 95.25 460 LEU A O 1
ATOM 3483 N N . ALA A 1 461 ? 22.095 4.645 -42.142 1.00 93.31 461 ALA A N 1
ATOM 3484 C CA . ALA A 1 461 ? 23.546 4.491 -42.182 1.00 93.31 461 ALA A CA 1
ATOM 3485 C C . ALA A 1 461 ? 23.984 3.587 -43.346 1.00 93.31 461 ALA A C 1
ATOM 3487 O O . ALA A 1 461 ? 24.951 3.914 -44.040 1.00 93.31 461 ALA A O 1
ATOM 3488 N N . GLU A 1 462 ? 23.260 2.493 -43.600 1.00 94.56 462 GLU A N 1
ATOM 3489 C CA . GLU A 1 462 ? 23.484 1.636 -44.767 1.00 94.56 462 GLU A CA 1
ATOM 3490 C C . GLU A 1 462 ? 23.184 2.365 -46.081 1.00 94.56 462 GLU A C 1
ATOM 3492 O O . GLU A 1 462 ? 23.983 2.284 -47.016 1.00 94.56 462 GLU A O 1
ATOM 3497 N N . GLU A 1 463 ? 22.079 3.113 -46.151 1.00 94.00 463 GLU A N 1
ATOM 3498 C CA . GLU A 1 463 ? 21.714 3.937 -47.309 1.00 94.00 463 GLU A CA 1
ATOM 3499 C C . GLU A 1 463 ? 22.825 4.947 -47.622 1.00 94.00 463 GLU A C 1
ATOM 3501 O O . GLU A 1 463 ? 23.308 5.025 -48.754 1.00 94.00 463 GLU A O 1
ATOM 3506 N N . ARG A 1 464 ? 23.310 5.668 -46.603 1.00 92.62 464 ARG A N 1
ATOM 3507 C CA . ARG A 1 464 ? 24.426 6.609 -46.746 1.00 92.62 464 ARG A CA 1
ATOM 3508 C C . ARG A 1 464 ? 25.692 5.919 -47.242 1.00 92.62 464 ARG A C 1
ATOM 3510 O O . ARG A 1 464 ? 26.407 6.496 -48.062 1.00 92.62 464 ARG A O 1
ATOM 3517 N N . ARG A 1 465 ? 25.992 4.713 -46.747 1.00 92.31 465 ARG A N 1
ATOM 3518 C CA . ARG A 1 465 ? 27.165 3.943 -47.183 1.00 92.31 465 ARG A CA 1
ATOM 3519 C C . ARG A 1 465 ? 27.061 3.588 -48.665 1.00 92.31 465 ARG A C 1
ATOM 3521 O O . ARG A 1 465 ? 27.985 3.901 -49.408 1.00 92.31 465 ARG A O 1
ATOM 3528 N N . LYS A 1 466 ? 25.919 3.042 -49.096 1.00 93.06 466 LYS A N 1
ATOM 3529 C CA . LYS A 1 466 ? 25.649 2.690 -50.501 1.00 93.06 466 LYS A CA 1
ATOM 3530 C C . LYS A 1 466 ? 25.752 3.906 -51.419 1.00 93.06 466 LYS A C 1
ATOM 3532 O O . LYS A 1 466 ? 26.468 3.859 -52.409 1.00 93.06 466 LYS A O 1
ATOM 3537 N N . LEU A 1 467 ? 25.130 5.027 -51.055 1.00 91.31 467 LEU A N 1
ATOM 3538 C CA . LEU A 1 467 ? 25.199 6.258 -51.850 1.00 91.31 467 LEU A CA 1
ATOM 3539 C C . LEU A 1 467 ? 26.625 6.824 -51.954 1.00 91.31 467 LEU A C 1
ATOM 3541 O O . LEU A 1 467 ? 26.997 7.364 -52.994 1.00 91.31 467 LEU A O 1
ATOM 3545 N N . ASN A 1 468 ? 27.438 6.700 -50.900 1.00 90.06 468 ASN A N 1
ATOM 3546 C CA . ASN A 1 468 ? 28.851 7.081 -50.954 1.00 90.06 468 ASN A CA 1
ATOM 3547 C C . ASN A 1 468 ? 29.670 6.134 -51.846 1.00 90.06 468 ASN A C 1
ATOM 3549 O O . ASN A 1 468 ? 30.505 6.611 -52.610 1.00 90.06 468 ASN A O 1
ATOM 3553 N N . GLU A 1 469 ? 29.435 4.820 -51.772 1.00 91.06 469 GLU A N 1
ATOM 3554 C CA . GLU A 1 469 ? 30.063 3.816 -52.647 1.00 91.06 469 GLU A CA 1
ATOM 3555 C C . GLU A 1 469 ? 29.678 4.046 -54.124 1.00 91.06 469 GLU A C 1
ATOM 3557 O O . GLU A 1 469 ? 30.533 4.022 -55.011 1.00 91.06 469 GLU A O 1
ATOM 3562 N N . GLU A 1 470 ? 28.413 4.365 -54.401 1.00 90.06 470 GLU A N 1
ATOM 3563 C CA . GLU A 1 470 ? 27.926 4.736 -55.734 1.00 90.06 470 GLU A CA 1
ATOM 3564 C C . GLU A 1 470 ? 28.557 6.040 -56.243 1.00 90.06 470 GLU A C 1
ATOM 3566 O O . GLU A 1 470 ? 28.981 6.121 -57.394 1.00 90.06 470 GLU A O 1
ATOM 3571 N N . ALA A 1 471 ? 28.664 7.068 -55.399 1.00 87.81 471 ALA A N 1
ATOM 3572 C CA . ALA A 1 471 ? 29.325 8.315 -55.779 1.00 87.81 471 ALA A CA 1
ATOM 3573 C C . ALA A 1 471 ? 30.825 8.104 -56.054 1.00 87.81 471 ALA A C 1
ATOM 3575 O O . ALA A 1 471 ? 31.355 8.629 -57.033 1.00 87.81 471 ALA A O 1
ATOM 3576 N N . ALA A 1 472 ? 31.499 7.303 -55.223 1.00 88.62 472 ALA A N 1
ATOM 3577 C CA . ALA A 1 472 ? 32.906 6.964 -55.403 1.00 88.62 472 ALA A CA 1
ATOM 3578 C C . ALA A 1 472 ? 33.134 6.152 -56.686 1.00 88.62 472 ALA A C 1
ATOM 3580 O O . ALA A 1 472 ? 34.032 6.486 -57.455 1.00 88.62 472 ALA A O 1
ATOM 3581 N N . SER A 1 473 ? 32.296 5.145 -56.959 1.00 89.25 473 SER A N 1
ATOM 3582 C CA . SER A 1 473 ? 32.398 4.335 -58.180 1.00 89.25 473 SER A CA 1
ATOM 3583 C C . SER A 1 473 ? 32.208 5.173 -59.449 1.00 89.25 473 SER A C 1
ATOM 3585 O O . SER A 1 473 ? 33.021 5.062 -60.367 1.00 89.25 473 SER A O 1
ATOM 3587 N N . ARG A 1 474 ? 31.229 6.090 -59.474 1.00 88.25 474 ARG A N 1
ATOM 3588 C CA . ARG A 1 474 ? 31.042 7.048 -60.584 1.00 88.25 474 ARG A CA 1
ATOM 3589 C C . ARG A 1 474 ? 32.253 7.953 -60.793 1.00 88.25 474 ARG A C 1
ATOM 3591 O O . ARG A 1 474 ? 32.641 8.205 -61.929 1.00 88.25 474 ARG A O 1
ATOM 3598 N N . LEU A 1 475 ? 32.868 8.430 -59.711 1.00 88.38 475 LEU A N 1
ATOM 3599 C CA . LEU A 1 475 ? 34.084 9.235 -59.808 1.00 88.38 475 LEU A CA 1
ATOM 3600 C C . LEU A 1 475 ? 35.255 8.406 -60.351 1.00 88.38 475 LEU A C 1
ATOM 3602 O O . LEU A 1 475 ? 36.006 8.887 -61.196 1.00 88.38 475 LEU A O 1
ATOM 3606 N N . THR A 1 476 ? 35.412 7.158 -59.899 1.00 89.62 476 THR A N 1
ATOM 3607 C CA . THR A 1 476 ? 36.471 6.274 -60.406 1.00 89.62 476 THR A CA 1
ATOM 3608 C C . THR A 1 476 ? 36.277 5.913 -61.874 1.00 89.62 476 THR A C 1
ATOM 3610 O O . THR A 1 476 ? 37.256 5.936 -62.614 1.00 89.62 476 THR A O 1
ATOM 3613 N N . SER A 1 477 ? 35.045 5.650 -62.325 1.00 89.75 477 SER A N 1
ATOM 3614 C CA . SER A 1 477 ? 34.771 5.382 -63.740 1.00 89.75 477 SER A CA 1
ATOM 3615 C C . SER A 1 477 ? 35.026 6.619 -64.596 1.00 89.75 477 SER A C 1
ATOM 3617 O O . SER A 1 477 ? 35.682 6.510 -65.623 1.00 89.75 477 SER A O 1
ATOM 3619 N N . LEU A 1 478 ? 34.612 7.806 -64.133 1.00 90.38 478 LEU A N 1
ATOM 3620 C CA . LEU A 1 478 ? 34.884 9.066 -64.828 1.00 90.38 478 LEU A CA 1
ATOM 3621 C C . LEU A 1 478 ? 36.393 9.296 -64.988 1.00 90.38 478 LEU A C 1
ATOM 3623 O O . LEU A 1 478 ? 36.869 9.594 -66.081 1.00 90.38 478 LEU A O 1
ATOM 3627 N N . LYS A 1 479 ? 37.167 9.099 -63.914 1.00 89.12 479 LYS A N 1
ATOM 3628 C CA . LYS A 1 479 ? 38.630 9.217 -63.962 1.00 89.12 479 LYS A CA 1
ATOM 3629 C C . LYS A 1 479 ? 39.266 8.183 -64.885 1.00 89.12 479 LYS A C 1
ATOM 3631 O O . LYS A 1 479 ? 40.189 8.533 -65.618 1.00 89.12 479 LYS A O 1
ATOM 3636 N N . ALA A 1 480 ? 38.782 6.942 -64.879 1.00 90.88 480 ALA A N 1
ATOM 3637 C CA . ALA A 1 480 ? 39.257 5.903 -65.788 1.00 90.88 480 ALA A CA 1
ATOM 3638 C C . ALA A 1 480 ? 38.974 6.268 -67.257 1.00 90.88 480 ALA A C 1
ATOM 3640 O O . ALA A 1 480 ? 39.878 6.175 -68.084 1.00 90.88 480 ALA A O 1
ATOM 3641 N N . ASP A 1 481 ? 37.776 6.775 -67.566 1.00 90.00 481 ASP A N 1
ATOM 3642 C CA . ASP A 1 481 ? 37.396 7.217 -68.913 1.00 90.00 481 ASP A CA 1
ATOM 3643 C C . ASP A 1 481 ? 38.277 8.375 -69.405 1.00 90.00 481 ASP A C 1
ATOM 3645 O O . ASP A 1 481 ? 38.755 8.362 -70.543 1.00 90.00 481 ASP A O 1
ATOM 3649 N N . TYR A 1 482 ? 38.537 9.370 -68.549 1.00 90.19 482 TYR A N 1
ATOM 3650 C CA . TYR A 1 482 ? 39.436 10.481 -68.875 1.00 90.19 482 TYR A CA 1
ATOM 3651 C C . TYR A 1 482 ? 40.895 10.043 -69.006 1.00 90.19 482 TYR A C 1
ATOM 3653 O O . TYR A 1 482 ? 41.592 10.531 -69.896 1.00 90.19 482 TYR A O 1
ATOM 3661 N N . THR A 1 483 ? 41.343 9.088 -68.189 1.00 90.12 483 THR A N 1
ATOM 3662 C CA . THR A 1 483 ? 42.682 8.491 -68.309 1.00 90.12 483 THR A CA 1
ATOM 3663 C C . THR A 1 483 ? 42.824 7.782 -69.653 1.00 90.12 483 THR A C 1
ATOM 3665 O O . THR A 1 483 ? 43.745 8.095 -70.401 1.00 90.12 483 THR A O 1
ATOM 3668 N N . ALA A 1 484 ? 41.848 6.953 -70.035 1.00 90.19 484 ALA A N 1
ATOM 3669 C CA . ALA A 1 484 ? 41.834 6.278 -71.330 1.00 90.19 484 ALA A CA 1
ATOM 3670 C C . ALA A 1 484 ? 41.812 7.265 -72.512 1.00 90.19 484 ALA A C 1
ATOM 3672 O O . ALA A 1 484 ? 42.486 7.040 -73.514 1.00 90.19 484 ALA A O 1
ATOM 3673 N N . ARG A 1 485 ? 41.071 8.380 -72.414 1.00 88.69 485 ARG A N 1
ATOM 3674 C CA . ARG A 1 485 ? 41.095 9.446 -73.438 1.00 88.69 485 ARG A CA 1
ATOM 3675 C C . ARG A 1 485 ? 42.461 10.127 -73.533 1.00 88.69 485 ARG A C 1
ATOM 3677 O O . ARG A 1 485 ? 42.904 10.434 -74.634 1.00 88.69 485 ARG A O 1
ATOM 3684 N N . ARG A 1 486 ? 43.127 10.353 -72.398 1.00 88.19 486 ARG A N 1
ATOM 3685 C CA . ARG A 1 486 ? 44.484 10.915 -72.348 1.00 88.19 486 ARG A CA 1
ATOM 3686 C C . ARG A 1 486 ? 45.518 9.974 -72.949 1.00 88.19 486 ARG A C 1
ATOM 3688 O O . ARG A 1 486 ? 46.392 10.442 -73.667 1.00 88.19 486 ARG A O 1
ATOM 3695 N N . ASP A 1 487 ? 45.418 8.683 -72.654 1.00 88.19 487 ASP A N 1
ATOM 3696 C CA . ASP A 1 487 ? 46.325 7.680 -73.207 1.00 88.19 487 ASP A CA 1
ATOM 3697 C C . ASP A 1 487 ? 46.133 7.562 -74.722 1.00 88.19 487 ASP A C 1
ATOM 3699 O O . ASP A 1 487 ? 47.118 7.636 -75.443 1.00 88.19 487 ASP A O 1
ATOM 3703 N N . ARG A 1 488 ? 44.889 7.575 -75.227 1.00 89.12 488 ARG A N 1
ATOM 3704 C CA . ARG A 1 488 ? 44.628 7.662 -76.678 1.00 89.12 488 ARG A CA 1
ATOM 3705 C C . ARG A 1 488 ? 45.239 8.904 -77.321 1.00 89.12 488 ARG A C 1
ATOM 3707 O O . ARG A 1 488 ? 45.896 8.778 -78.342 1.00 89.12 488 ARG A O 1
ATOM 3714 N N . LEU A 1 489 ? 45.078 10.088 -76.719 1.00 87.38 489 LEU A N 1
ATOM 3715 C CA . LEU A 1 489 ? 45.730 11.302 -77.232 1.00 87.38 489 LEU A CA 1
ATOM 3716 C C . LEU A 1 489 ? 47.261 11.201 -77.207 1.00 87.38 489 LEU A C 1
ATOM 3718 O O . LEU A 1 489 ? 47.926 11.777 -78.063 1.00 87.38 489 LEU A O 1
ATOM 3722 N N . ARG A 1 490 ? 47.837 10.511 -76.215 1.00 85.94 490 ARG A N 1
ATOM 3723 C CA . ARG A 1 490 ? 49.283 10.269 -76.151 1.00 85.94 490 ARG A CA 1
ATOM 3724 C C . ARG A 1 490 ? 49.725 9.311 -77.254 1.00 85.94 490 ARG A C 1
ATOM 3726 O O . ARG A 1 490 ? 50.760 9.554 -77.866 1.00 85.94 490 ARG A O 1
ATOM 3733 N N . ASP A 1 491 ? 48.962 8.257 -77.505 1.00 86.81 491 ASP A N 1
ATOM 3734 C CA . ASP A 1 491 ? 49.241 7.309 -78.580 1.00 86.81 491 ASP A CA 1
ATOM 3735 C C . ASP A 1 491 ? 49.137 8.008 -79.943 1.00 86.81 491 ASP A C 1
ATOM 3737 O O . ASP A 1 491 ? 50.082 7.941 -80.722 1.00 86.81 491 ASP A O 1
ATOM 3741 N N . GLU A 1 492 ? 48.090 8.809 -80.172 1.00 84.88 492 GLU A N 1
ATOM 3742 C CA . GLU A 1 492 ? 47.946 9.667 -81.360 1.00 84.88 492 GLU A CA 1
ATOM 3743 C C . GLU A 1 492 ? 49.123 10.648 -81.507 1.00 84.88 492 GLU A C 1
ATOM 3745 O O . GLU A 1 492 ? 49.654 10.823 -82.602 1.00 84.88 492 GLU A O 1
ATOM 3750 N N . TYR A 1 493 ? 49.589 11.254 -80.407 1.00 82.88 493 TYR A N 1
ATOM 3751 C CA . TYR A 1 493 ? 50.780 12.112 -80.404 1.00 82.88 493 TYR A CA 1
ATOM 3752 C C . TYR A 1 493 ? 52.049 11.348 -80.805 1.00 82.88 493 TYR A C 1
ATOM 3754 O O . TYR A 1 493 ? 52.862 11.847 -81.590 1.00 82.88 493 TYR A O 1
ATOM 3762 N N . ASN A 1 494 ? 52.237 10.145 -80.265 1.00 83.69 494 ASN A N 1
ATOM 3763 C CA . ASN A 1 494 ? 53.394 9.309 -80.561 1.00 83.69 494 ASN A CA 1
ATOM 3764 C C . ASN A 1 494 ? 53.370 8.837 -82.020 1.00 83.69 494 ASN A C 1
ATOM 3766 O O . ASN A 1 494 ? 54.397 8.912 -82.691 1.00 83.69 494 ASN A O 1
ATOM 3770 N N . GLU A 1 495 ? 52.212 8.419 -82.530 1.00 84.62 495 GLU A N 1
ATOM 3771 C CA . GLU A 1 495 ? 52.013 8.029 -83.930 1.00 84.62 495 GLU A CA 1
ATOM 3772 C C . GLU A 1 495 ? 52.249 9.205 -84.886 1.00 84.62 495 GLU A C 1
ATOM 3774 O O . GLU A 1 495 ? 52.975 9.068 -85.873 1.00 84.62 495 GLU A O 1
ATOM 3779 N N . ALA A 1 496 ? 51.704 10.384 -84.574 1.00 80.62 496 ALA A N 1
ATOM 3780 C CA . ALA A 1 496 ? 51.940 11.610 -85.330 1.00 80.62 496 ALA A CA 1
ATOM 3781 C C . ALA A 1 496 ? 53.431 11.971 -85.380 1.00 80.62 496 ALA A C 1
ATOM 3783 O O . ALA A 1 496 ? 53.968 12.265 -86.450 1.00 80.62 496 ALA A O 1
ATOM 3784 N N . THR A 1 497 ? 54.114 11.887 -84.235 1.00 78.38 497 THR A N 1
ATOM 3785 C CA . THR A 1 497 ? 55.554 12.156 -84.136 1.00 78.38 497 THR A CA 1
ATOM 3786 C C . THR A 1 497 ? 56.360 11.138 -84.943 1.00 78.38 497 THR A C 1
ATOM 3788 O O . THR A 1 497 ? 57.204 11.539 -85.736 1.00 78.38 497 THR A O 1
ATOM 3791 N N . GLN A 1 498 ? 56.058 9.841 -84.830 1.00 81.44 498 GLN A N 1
ATOM 3792 C CA . GLN A 1 498 ? 56.724 8.788 -85.606 1.00 81.44 498 GLN A CA 1
ATOM 3793 C C . GLN A 1 498 ? 56.507 8.939 -87.114 1.00 81.44 498 GLN A C 1
ATOM 3795 O O . GLN A 1 498 ? 57.436 8.725 -87.891 1.00 81.44 498 GLN A O 1
ATOM 3800 N N . ARG A 1 499 ? 55.303 9.332 -87.547 1.00 80.44 499 ARG A N 1
ATOM 3801 C CA . ARG A 1 499 ? 55.005 9.620 -88.956 1.00 80.44 499 ARG A CA 1
ATOM 3802 C C . ARG A 1 499 ? 55.847 10.785 -89.473 1.00 80.44 499 ARG A C 1
ATOM 3804 O O . ARG A 1 499 ? 56.465 10.658 -90.525 1.00 80.44 499 ARG A O 1
ATOM 3811 N N . LEU A 1 500 ? 55.899 11.891 -88.731 1.00 77.75 500 LEU A N 1
ATOM 3812 C CA . LEU A 1 500 ? 56.691 13.064 -89.106 1.00 77.75 500 LEU A CA 1
ATOM 3813 C C . LEU A 1 500 ? 58.201 12.779 -89.082 1.00 77.75 500 LEU A C 1
ATOM 3815 O O . LEU A 1 500 ? 58.914 13.211 -89.987 1.00 77.75 500 LEU A O 1
ATOM 3819 N N . ASP A 1 501 ? 58.686 12.013 -88.102 1.00 76.56 501 ASP A N 1
ATOM 3820 C CA . ASP A 1 501 ? 60.086 11.581 -88.030 1.00 76.56 501 ASP A CA 1
ATOM 3821 C C . ASP A 1 501 ? 60.428 10.629 -89.197 1.00 76.56 501 ASP A C 1
ATOM 3823 O O . ASP A 1 501 ? 61.495 10.734 -89.806 1.00 76.56 501 ASP A O 1
ATOM 3827 N N . GLY A 1 502 ? 59.499 9.744 -89.574 1.00 75.88 502 GLY A N 1
ATOM 3828 C CA . GLY A 1 502 ? 59.604 8.886 -90.755 1.00 75.88 502 GLY A CA 1
ATOM 3829 C C . GLY A 1 502 ? 59.635 9.671 -92.071 1.00 75.88 502 GLY A C 1
ATOM 3830 O O . GLY A 1 502 ? 60.447 9.364 -92.943 1.00 75.88 502 GLY A O 1
ATOM 3831 N N . GLU A 1 503 ? 58.819 10.719 -92.211 1.00 72.25 503 GLU A N 1
ATOM 3832 C CA . GLU A 1 503 ? 58.868 11.641 -93.356 1.00 72.25 503 GLU A CA 1
ATOM 3833 C C . GLU A 1 503 ? 60.207 12.400 -93.407 1.00 72.25 503 GLU A C 1
ATOM 3835 O O . GLU A 1 503 ? 60.812 12.514 -94.474 1.00 72.25 503 GLU A O 1
ATOM 3840 N N . GLN A 1 504 ? 60.732 12.838 -92.260 1.00 66.81 504 GLN A N 1
ATOM 3841 C CA . GLN A 1 504 ? 62.026 13.522 -92.167 1.00 66.81 504 GLN A CA 1
ATOM 3842 C C . GLN A 1 504 ? 63.208 12.601 -92.544 1.00 66.81 504 GLN A C 1
ATOM 3844 O O . GLN A 1 504 ? 64.155 13.031 -93.208 1.00 66.81 504 GLN A O 1
ATOM 3849 N N . LEU A 1 505 ? 63.148 11.317 -92.171 1.00 63.50 505 LEU A N 1
ATOM 3850 C CA . LEU A 1 505 ? 64.155 10.301 -92.514 1.00 63.50 505 LEU A CA 1
ATOM 3851 C C . LEU A 1 505 ? 64.021 9.764 -93.952 1.00 63.50 505 LEU A C 1
ATOM 3853 O O . LEU A 1 505 ? 65.022 9.426 -94.588 1.00 63.50 505 LEU A O 1
ATOM 3857 N N . GLY A 1 506 ? 62.802 9.713 -94.493 1.00 58.75 506 GLY A N 1
ATOM 3858 C CA . GLY A 1 506 ? 62.546 9.344 -95.887 1.00 58.75 506 GLY A CA 1
ATOM 3859 C C . GLY A 1 506 ? 63.155 10.347 -96.869 1.00 58.75 506 GLY A C 1
ATOM 3860 O O . GLY A 1 506 ? 63.771 9.945 -97.856 1.00 58.75 506 GLY A O 1
ATOM 3861 N N . TRP A 1 507 ? 63.083 11.643 -96.551 1.00 54.84 507 TRP A N 1
ATOM 3862 C CA . TRP A 1 507 ? 63.725 12.702 -97.337 1.00 54.84 507 TRP A CA 1
ATOM 3863 C C . TRP A 1 507 ? 65.253 12.706 -97.215 1.00 54.84 507 TRP A C 1
ATOM 3865 O O . TRP A 1 507 ? 65.936 12.968 -98.200 1.00 54.84 507 TRP A O 1
ATOM 3875 N N . SER A 1 508 ? 65.816 12.342 -96.057 1.00 52.44 508 SER A N 1
ATOM 3876 C CA . SER A 1 508 ? 67.277 12.219 -95.917 1.00 52.44 508 SER A CA 1
ATOM 3877 C C . SER A 1 508 ? 67.861 10.993 -96.638 1.00 52.44 508 SER A C 1
ATOM 3879 O O . SER A 1 508 ? 69.056 10.966 -96.938 1.00 52.44 508 SER A O 1
ATOM 3881 N N . SER A 1 509 ? 67.026 9.997 -96.961 1.00 49.28 509 SER A N 1
ATOM 3882 C CA . SER A 1 509 ? 67.433 8.748 -97.624 1.00 49.28 509 SER A CA 1
ATOM 3883 C C . SER A 1 509 ? 67.170 8.727 -99.137 1.00 49.28 509 SER A C 1
ATOM 3885 O O . SER A 1 509 ? 67.835 7.977 -99.851 1.00 49.28 509 SER A O 1
ATOM 3887 N N . ALA A 1 510 ? 66.245 9.550 -99.646 1.00 48.88 510 ALA A N 1
ATOM 3888 C CA . ALA A 1 510 ? 65.868 9.588 -101.063 1.00 48.88 510 ALA A CA 1
ATOM 3889 C C . ALA A 1 510 ? 66.933 10.201 -102.003 1.00 48.88 510 ALA A C 1
ATOM 3891 O O . ALA A 1 510 ? 66.802 10.081 -103.219 1.00 48.88 510 ALA A O 1
ATOM 3892 N N . GLU A 1 511 ? 68.014 10.793 -101.477 1.00 47.28 511 GLU A N 1
ATOM 3893 C CA . GLU A 1 511 ? 69.038 11.481 -102.286 1.00 47.28 511 GLU A CA 1
ATOM 3894 C C . GLU A 1 511 ? 70.489 11.045 -102.013 1.00 47.28 511 GLU A C 1
ATOM 3896 O O . GLU A 1 511 ? 71.438 11.791 -102.263 1.00 47.28 511 GLU A O 1
ATOM 3901 N N . ARG A 1 512 ? 70.714 9.798 -101.578 1.00 42.69 512 ARG A N 1
ATOM 3902 C CA . ARG A 1 512 ? 72.009 9.147 -101.847 1.00 42.69 512 ARG A CA 1
ATOM 3903 C C . ARG A 1 512 ? 71.915 8.383 -103.168 1.00 42.69 512 ARG A C 1
ATOM 3905 O O . ARG A 1 512 ? 71.359 7.285 -103.165 1.00 42.69 512 ARG A O 1
ATOM 3912 N N . PRO A 1 513 ? 72.446 8.902 -104.294 1.00 39.75 513 PRO A N 1
ATOM 3913 C CA . PRO A 1 513 ? 72.602 8.076 -105.480 1.00 39.75 513 PRO A CA 1
ATOM 3914 C C . PRO A 1 513 ? 73.498 6.888 -105.122 1.00 39.75 513 PRO A C 1
ATOM 3916 O O . PRO A 1 513 ? 74.586 7.051 -104.570 1.00 39.75 513 PRO A O 1
ATOM 3919 N N . ALA A 1 514 ? 72.983 5.690 -105.385 1.00 39.22 514 ALA A N 1
ATOM 3920 C CA . ALA A 1 514 ? 73.693 4.438 -105.223 1.00 39.22 514 ALA A CA 1
ATOM 3921 C C . ALA A 1 514 ? 74.981 4.455 -106.060 1.00 39.22 514 ALA A C 1
ATOM 3923 O O . ALA A 1 514 ? 74.931 4.645 -107.276 1.00 39.22 514 ALA A O 1
ATOM 3924 N N . ASP A 1 515 ? 76.120 4.217 -105.410 1.00 43.44 515 ASP A N 1
ATOM 3925 C CA . ASP A 1 515 ? 77.334 3.774 -106.089 1.00 43.44 515 ASP A CA 1
ATOM 3926 C C . ASP A 1 515 ? 77.011 2.468 -106.837 1.00 43.44 515 ASP A C 1
ATOM 3928 O O . ASP A 1 515 ? 76.746 1.430 -106.227 1.00 43.44 515 ASP A O 1
ATOM 3932 N N . GLY A 1 516 ? 76.991 2.536 -108.169 1.00 35.34 516 GLY A N 1
ATOM 3933 C CA . GLY A 1 516 ? 76.876 1.380 -109.056 1.00 35.34 516 GLY A CA 1
ATOM 3934 C C . GLY A 1 516 ? 78.266 0.866 -109.464 1.00 35.34 516 GLY A C 1
ATOM 3935 O O . GLY A 1 516 ? 79.106 1.679 -109.854 1.00 35.34 516 GLY A O 1
ATOM 3936 N N . PRO A 1 517 ? 78.537 -0.451 -109.378 1.00 43.78 517 PRO A N 1
ATOM 3937 C CA . PRO A 1 517 ? 79.846 -1.043 -109.642 1.00 43.78 517 PRO A CA 1
ATOM 3938 C C . PRO A 1 517 ? 80.127 -1.163 -111.146 1.00 43.78 517 PRO A C 1
ATOM 3940 O O . PRO A 1 517 ? 79.218 -1.157 -111.973 1.00 43.78 517 PRO A O 1
ATOM 3943 N N . GLY A 1 518 ? 81.414 -1.260 -111.479 1.00 40.22 518 GLY A N 1
ATOM 3944 C CA . GLY A 1 518 ? 81.932 -1.120 -112.834 1.00 40.22 518 GLY A CA 1
ATOM 3945 C C . GLY A 1 518 ? 81.569 -2.198 -113.857 1.00 40.22 518 GLY A C 1
ATOM 3946 O O . GLY A 1 518 ? 81.105 -3.298 -113.550 1.00 40.22 518 GLY A O 1
ATOM 3947 N N . SER A 1 519 ? 81.888 -1.852 -115.101 1.00 34.38 519 SER A N 1
ATOM 3948 C CA . SER A 1 519 ? 82.390 -2.727 -116.164 1.00 34.38 519 SER A CA 1
ATOM 3949 C C . SER A 1 519 ? 83.254 -1.894 -117.098 1.00 34.38 519 SER A C 1
ATOM 3951 O O . SER A 1 519 ? 82.846 -0.741 -117.372 1.00 34.38 519 SER A O 1
#

Radius of gyration: 84.13 Å; chains: 1; bounding box: 166×82×242 Å

pLDDT: mean 79.01, std 18.78, range [30.91, 98.38]

Sequence (519 aa):
MQGSTGSAKAQGESRPSQGLHLELSALKLAVKAAISQVEKEHHELVKRKEQRTEEVTAQAEGIEEAIAQLDLSIPPLEDAASVASSRVATAVSRIEYFAKINVESLADQEASEASHTSTKVSKEAELAELNKAGGDVATRKIARNQEIETEYTKEHGRISTARQSEVEQLSTMSKNLETQQNKDEESLQKPARLIQIPVEIDGLNVQVGELGVTIKRPAASSQSLADLSAARSEVGRIRSEHGVAGNGLLAAQADERTCQFESKQATDRLTSYGQQIQIIDAEIENLNAKLDPAPGSLLAFFRGVDPQLWSDTAKVIDPALLSRQDLAPHIVVNDSGDARQAEHADVGGISLRVSELDVPSWVDMKDLREQIAKAQAGRVEATRLQTEAQDNAKKAAKALVAAKSLREQAEATLALADAAMGNTETNVTRAENVVLQEELACKTGAERKLASVRRQLHDLAEERRKLNEEAASRLTSLKADYTARRDRLRDEYNEATQRLDGEQLGWSSAERPADGPGS

Foldseek 3Di:
DDDDDDDDDDDDDDDPPPVVVVVVVVVVVVVVVVVVVVVVVVVVVVVVVVVVVVVVVVVVVVVVVVVVVVVVPPVVVVVVVVVVVVVVVVVVVPVPPPPDDDDDDDDDDDDDPDDDDDPPVPPVVVVVVVVVVVVVVVVVVVVVVVVLVVVLVVVVVVLVVVLVVVVVVLVVVLVVLVVVLVVVVVVLDQPPLLVVLVVLLVVLVVLLVVLVVCLVPPFFDPVLVVLLVVLVVVLVVLVVLLVVLVVLLVVLVVQLVVLVVQLVVLVVQLVVLVVVLVVLVVVLVVLVCLLPPDPQFQSVVLVVDDLVVSQQVQQPDDPVRRNDNQLRDDDDDPDDDDPPPPPHDDPDDDDDPRVPGDRDLSSDSVSSVVVSVVSVVVSVVSVVSSVVSVVSSVVSVVSSVVSVVSSVVSVVSSVVSVVVSVVSVVSSVVSVVSRVVSSVVSNVVSVVVSVVSVVVSVVSVVVSVVSVVVSVVVSVVSVVVSVVVVVVSVVVSVVSVVVSVVVSVVSVPPPDDDDDDDD

Secondary structure (DSSP, 8-state):
---------------HHHHHHHHHHHHHHHHHHHHHHHHHHHHHHHHHHHHHHHHHHHHHHHHHHHHHHHHHTSHHHHHHHHHHHHHHHHHHTTSSSSS------------------SSSSSSTTHHHHHHHHHHHHHHHHHHHHHHHHHHHHHHHHHHHHHHHHHHHHHHHHHHHHHHHHHHHHHH-PPPHHHHHHHHHHHHHHHHHHHHHHHHHS----HHHHHHHHHHHHHHHHHHHHHHHHHHHHHHHHHHHHHHHHHHHHHHHHHHHHHHHHHHHHHHHHHHHHHHSPPTTSHHHHHHTS-HHHHHHHTTTS-GGGTT-STT-------------TTS-----S-----TTSPPPTTT-HHHHHHHHHHHHHHHHHHHHHHHHHHHHHHHHHHHHHHHHHHHHHHHHHHHHHHHHHHHHHHHHHHHHHHHHHHHHHHHHHHHHHHHHHHHHHHHHHHHHHHHHHHHHHHHHHHHHHHHHHHHHHHHHHHHHHHHHHHHHHHHHHTT----PPP-